Protein AF-A0A9P7H2Z6-F1 (afdb_monomer)

Solvent-accessible surface area (backbone atoms only — not comparable to full-atom values): 34760 Å² total; per-residue (Å²): 144,89,86,79,80,76,73,76,76,48,69,64,58,50,34,51,50,34,51,52,52,26,51,54,34,35,55,51,27,37,50,44,46,49,53,39,50,52,20,39,65,46,71,44,87,93,46,76,70,44,54,34,59,61,75,38,21,36,33,37,30,42,37,68,61,94,60,101,84,64,92,76,70,48,33,42,38,33,36,30,57,34,17,36,28,41,35,22,93,78,54,58,96,92,55,76,27,46,52,66,72,43,50,57,98,78,27,66,61,45,68,65,60,41,50,51,50,51,40,57,71,69,66,54,65,59,70,45,63,67,63,78,68,88,59,101,84,66,83,80,50,76,26,69,56,48,45,69,51,36,75,47,75,69,46,97,62,73,88,54,58,40,46,60,46,36,49,30,44,50,51,22,43,52,37,35,52,48,52,58,51,46,66,53,32,55,84,75,46,38,49,78,55,50,59,77,63,87,90,47,70,89,76,52,66,44,56,78,70,59,61,69,60,44,65,68,57,51,69,39,61,51,27,51,33,46,28,53,53,36,43,50,32,20,49,36,26,40,49,26,29,52,51,48,50,51,52,36,52,51,49,35,57,48,46,53,65,51,36,75,71,46,62,93,94,52,74,37,70,58,38,74,31,60,54,33,50,49,38,29,45,50,28,20,51,37,30,45,49,25,21,49,29,29,51,51,31,29,60,64,50,53,77,66,93,83,75,74,82,89,66,89,72,80,81,79,72,92,72,82,91,81,89,79,88,86,81,88,87,80,88,83,89,79,94,73,83,82,77,83,76,86,63,93,60,77,82,66,90,54,85,66,67,96,80,56,63,64,78,61,56,74,88,54,92,47,91,87,51,76,60,78,45,78,76,86,63,86,53,35,69,59,42,39,53,50,51,32,30,47,43,19,31,44,33,32,44,38,37,74,74,57,30,70,44,89,64,54,54,50,48,41,35,52,31,65,77,51,71,76,25,33,36,31,56,47,51,75,61,60,42,69,71,46,24,21,39,51,31,24,26,24,41,73,86,68,46,81,75,40,74,32,94,66,63,58,56,59,68,66,44,40,35,52,39,32,31,40,71,76,32,77,75,42,31,11,39,32,37,37,54,23,69,34,25,25,57,47,13,60,69,60,61,78,88,69,38,66,48,77,76,37,10,54,44,59,92,27,53,32,59,34,75,78,69,76,66,92,83,49,46,69,67,47,10,48,51,48,32,59,43,32,46,97,75,34,40,25,29,33,33,23,71,57,10,40,38,18,35,19,74,38,50,41,25,6,42,31,50,41,56,48,49,32,49,45,30,42,51,49,55,51,52,61,70,66,71,59,93,78,73,64,58,50,72,68,60,27,52,54,48,21,71,52,56,50,43,68,50,50,30,31,46,69,24,41,67,57,37,52,49,45,44,62,73,46,73,54,56,36,61,45,60,74,130

pLDDT: mean 81.56, std 20.17, range [25.02, 98.88]

Structure (mmCIF, N/CA/C/O backbone):
data_AF-A0A9P7H2Z6-F1
#
_entry.id   AF-A0A9P7H2Z6-F1
#
loop_
_atom_site.group_PDB
_atom_site.id
_atom_site.type_symbol
_atom_site.label_atom_id
_atom_site.label_alt_id
_atom_site.label_comp_id
_atom_site.label_asym_id
_atom_site.label_entity_id
_atom_site.label_seq_id
_atom_site.pdbx_PDB_ins_code
_atom_site.Cartn_x
_atom_site.Cartn_y
_atom_site.Cartn_z
_atom_site.occupancy
_atom_site.B_iso_or_equiv
_atom_site.auth_seq_id
_atom_site.auth_comp_id
_atom_site.auth_asym_id
_atom_site.auth_atom_id
_atom_site.pdbx_PDB_model_num
ATOM 1 N N . MET A 1 1 ? -22.431 36.624 8.635 1.00 35.28 1 MET A N 1
ATOM 2 C CA . MET A 1 1 ? -22.127 36.178 10.018 1.00 35.28 1 MET A CA 1
ATOM 3 C C . MET A 1 1 ? -21.622 34.724 10.037 1.00 35.28 1 MET A C 1
ATOM 5 O O . MET A 1 1 ? -21.996 33.954 10.906 1.00 35.28 1 MET A O 1
ATOM 9 N N . MET A 1 2 ? -20.761 34.328 9.086 1.00 32.06 2 MET A N 1
ATOM 10 C CA . MET A 1 2 ? -20.480 32.912 8.783 1.00 32.06 2 MET A CA 1
ATOM 11 C C . MET A 1 2 ? -18.968 32.657 8.631 1.00 32.06 2 MET A C 1
ATOM 13 O O . MET A 1 2 ? -18.501 32.097 7.653 1.00 32.06 2 MET A O 1
ATOM 17 N N . LEU A 1 3 ? -18.182 33.153 9.593 1.00 30.19 3 LEU A N 1
ATOM 18 C CA . LEU A 1 3 ? -16.715 33.025 9.603 1.00 30.19 3 LEU A CA 1
ATOM 19 C C . LEU A 1 3 ? -16.173 32.779 11.026 1.00 30.19 3 LEU A C 1
ATOM 21 O O . LEU A 1 3 ? -15.147 33.324 11.420 1.00 30.19 3 LEU A O 1
ATOM 25 N N . LYS A 1 4 ? -16.902 31.999 11.842 1.00 32.34 4 LYS A N 1
ATOM 26 C CA . LYS A 1 4 ? -16.548 31.739 13.256 1.00 32.34 4 LYS A CA 1
ATOM 27 C C . LYS A 1 4 ? -16.492 30.266 13.694 1.00 32.34 4 LYS A C 1
ATOM 29 O O . LYS A 1 4 ? -16.223 30.027 14.864 1.00 32.34 4 LYS A O 1
ATOM 34 N N . TYR A 1 5 ? -16.640 29.291 12.792 1.00 35.84 5 TYR A N 1
ATOM 35 C CA . TYR A 1 5 ? -16.559 27.856 13.137 1.00 35.84 5 TYR A CA 1
ATOM 36 C C . TYR A 1 5 ? -15.348 27.121 12.539 1.00 35.84 5 TYR A C 1
ATOM 38 O O . TYR A 1 5 ? -15.394 25.922 12.294 1.00 35.84 5 TYR A O 1
ATOM 46 N N . LEU A 1 6 ? -14.215 27.809 12.376 1.00 36.56 6 LEU A N 1
ATOM 47 C CA . LEU A 1 6 ? -12.927 27.114 12.395 1.00 36.56 6 LEU A CA 1
ATOM 48 C C . LEU A 1 6 ? -12.640 26.760 13.859 1.00 36.56 6 LEU A C 1
ATOM 50 O O . LEU A 1 6 ? -12.148 27.595 14.621 1.00 36.56 6 LEU A O 1
ATOM 54 N N . THR A 1 7 ? -13.012 25.550 14.283 1.00 45.88 7 THR A N 1
ATOM 55 C CA . THR A 1 7 ? -12.615 25.017 15.591 1.00 45.88 7 THR A CA 1
ATOM 56 C C . THR A 1 7 ? -11.100 25.128 15.700 1.00 45.88 7 THR A C 1
ATOM 58 O O . THR A 1 7 ? -10.376 24.520 14.910 1.00 45.88 7 THR A O 1
ATOM 61 N N . LYS A 1 8 ? -10.615 25.948 16.640 1.00 43.72 8 LYS A N 1
ATOM 62 C CA . LYS A 1 8 ? -9.178 26.116 16.873 1.00 43.72 8 LYS A CA 1
ATOM 63 C C . LYS A 1 8 ? -8.556 24.728 17.071 1.00 43.72 8 LYS A C 1
ATOM 65 O O . LYS A 1 8 ? -9.080 23.966 17.886 1.00 43.72 8 LYS A O 1
ATOM 70 N N . PRO A 1 9 ? -7.478 24.383 16.349 1.00 58.22 9 PRO A N 1
ATOM 71 C CA . PRO A 1 9 ? -6.883 23.063 16.465 1.00 58.22 9 PRO A CA 1
ATOM 72 C C . PRO A 1 9 ? -6.447 22.822 17.914 1.00 58.22 9 PRO A C 1
ATOM 74 O O . PRO A 1 9 ? -5.824 23.678 18.549 1.00 58.22 9 PRO A O 1
ATOM 77 N N . THR A 1 10 ? -6.827 21.668 18.464 1.00 78.25 10 THR A N 1
ATOM 78 C CA . THR A 1 10 ? -6.420 21.269 19.815 1.00 78.25 10 THR A CA 1
ATOM 79 C C . THR A 1 10 ? -4.902 21.087 19.847 1.00 78.25 10 THR A C 1
ATOM 81 O O . THR A 1 10 ? -4.293 20.720 18.842 1.00 78.25 10 THR A O 1
ATOM 84 N N . ARG A 1 11 ? -4.257 21.314 21.002 1.00 78.81 11 ARG A N 1
ATOM 85 C CA . ARG A 1 11 ? -2.794 21.132 21.132 1.00 78.81 11 ARG A CA 1
ATOM 86 C C . ARG A 1 11 ? -2.335 19.746 20.665 1.00 78.81 11 ARG A C 1
ATOM 88 O O . ARG A 1 11 ? -1.291 19.647 20.031 1.00 78.81 11 ARG A O 1
ATOM 95 N N . LYS A 1 12 ? -3.142 18.713 20.934 1.00 78.94 12 LYS A N 1
ATOM 96 C CA . LYS A 1 12 ? -2.901 17.339 20.480 1.00 78.94 12 LYS A CA 1
ATOM 97 C C . LYS A 1 12 ? -3.019 17.202 18.956 1.00 78.94 12 LYS A C 1
ATOM 99 O O . LYS A 1 12 ? -2.109 16.674 18.337 1.00 78.94 12 LYS A O 1
ATOM 104 N N . GLY A 1 13 ? -4.053 17.777 18.336 1.00 83.94 13 GLY A N 1
ATOM 105 C CA . GLY A 1 13 ? -4.191 17.766 16.874 1.00 83.94 13 GLY A CA 1
ATOM 106 C C . GLY A 1 13 ? -3.027 18.451 16.147 1.00 83.94 13 GLY A C 1
ATOM 107 O O . GLY A 1 13 ? -2.548 17.945 15.136 1.00 83.94 13 GLY A O 1
ATOM 108 N N . ILE A 1 14 ? -2.512 19.563 16.689 1.00 87.81 14 ILE A N 1
ATOM 109 C CA . ILE A 1 14 ? -1.306 20.225 16.153 1.00 87.81 14 ILE A CA 1
ATOM 110 C C . ILE A 1 14 ? -0.081 19.321 16.319 1.00 87.81 14 ILE A C 1
ATOM 112 O O . ILE A 1 14 ? 0.696 19.160 15.381 1.00 87.81 14 ILE A O 1
ATOM 116 N N . ALA A 1 15 ? 0.095 18.732 17.504 1.00 87.94 15 ALA A N 1
ATOM 117 C CA . ALA A 1 15 ? 1.192 17.815 17.779 1.00 87.94 15 ALA A CA 1
ATOM 118 C C . ALA A 1 15 ? 1.201 16.641 16.786 1.00 87.94 15 ALA A C 1
ATOM 120 O O . ALA A 1 15 ? 2.260 16.303 16.252 1.00 87.94 15 ALA A O 1
ATOM 121 N N . ASP A 1 16 ? 0.050 16.019 16.527 1.00 89.19 16 ASP A N 1
ATOM 122 C CA . ASP A 1 16 ? -0.072 14.854 15.640 1.00 89.19 16 ASP A CA 1
ATOM 123 C C . ASP A 1 16 ? 0.179 15.228 14.177 1.00 89.19 16 ASP A C 1
ATOM 125 O O . ASP A 1 16 ? 0.929 14.536 13.487 1.00 89.19 16 ASP A O 1
ATOM 129 N N . ALA A 1 17 ? -0.316 16.385 13.729 1.00 92.00 17 ALA A N 1
ATOM 130 C CA . ALA A 1 17 ? -0.002 16.912 12.403 1.00 92.00 17 ALA A CA 1
ATOM 131 C C . ALA A 1 17 ? 1.508 17.155 12.211 1.00 92.00 17 ALA A C 1
ATOM 133 O O . ALA A 1 17 ? 2.057 16.805 11.168 1.00 92.00 17 ALA A O 1
ATOM 134 N N . LEU A 1 18 ? 2.201 17.697 13.222 1.00 94.38 18 LEU A N 1
ATOM 135 C CA . LEU A 1 18 ? 3.658 17.894 13.185 1.00 94.38 18 LEU A CA 1
ATOM 136 C C . LEU A 1 18 ? 4.423 16.570 13.059 1.00 94.38 18 LEU A C 1
ATOM 138 O O . LEU A 1 18 ? 5.442 16.520 12.371 1.00 94.38 18 LEU A O 1
ATOM 142 N N . LEU A 1 19 ? 3.940 15.502 13.702 1.00 93.88 19 LEU A N 1
ATOM 143 C CA . LEU A 1 19 ? 4.541 14.172 13.592 1.00 93.88 19 LEU A CA 1
ATOM 144 C C . LEU A 1 19 ? 4.349 13.581 12.194 1.00 93.88 19 LEU A C 1
ATOM 146 O O . LEU A 1 19 ? 5.319 13.135 11.586 1.00 93.88 19 LEU A O 1
ATOM 150 N N . ILE A 1 20 ? 3.129 13.640 11.659 1.00 94.25 20 ILE A N 1
ATOM 151 C CA . ILE A 1 20 ? 2.818 13.147 10.311 1.00 94.25 20 ILE A CA 1
ATOM 152 C C . ILE A 1 20 ? 3.658 13.885 9.261 1.00 94.25 20 ILE A C 1
ATOM 154 O O . ILE A 1 20 ? 4.289 13.247 8.419 1.00 94.25 20 ILE A O 1
ATOM 158 N N . LEU A 1 21 ? 3.727 15.218 9.343 1.00 95.56 21 LEU A N 1
ATOM 159 C CA . LEU A 1 21 ? 4.539 16.034 8.437 1.00 95.56 21 LEU A CA 1
ATOM 160 C C . LEU A 1 21 ? 6.024 15.663 8.502 1.00 95.56 21 LEU A C 1
ATOM 162 O O . LEU A 1 21 ? 6.665 15.539 7.458 1.00 95.56 21 LEU A O 1
ATOM 166 N N . ALA A 1 22 ? 6.568 15.444 9.704 1.00 95.56 22 ALA A N 1
ATOM 167 C CA . ALA A 1 22 ? 7.953 15.014 9.864 1.00 95.56 22 ALA A CA 1
ATOM 168 C C . ALA A 1 22 ? 8.193 13.649 9.200 1.00 95.56 22 ALA A C 1
ATOM 170 O O . ALA A 1 22 ? 9.142 13.512 8.427 1.00 95.56 22 ALA A O 1
ATOM 171 N N . VAL A 1 23 ? 7.320 12.661 9.438 1.00 95.62 23 VAL A N 1
ATOM 172 C CA . VAL A 1 23 ? 7.434 11.302 8.873 1.00 95.62 23 VAL A CA 1
ATOM 173 C C . VAL A 1 23 ? 7.366 11.309 7.351 1.00 95.62 23 VAL A C 1
ATOM 175 O O . VAL A 1 23 ? 8.249 10.737 6.711 1.00 95.62 23 VAL A O 1
ATOM 178 N N . ILE A 1 24 ? 6.383 12.001 6.768 1.00 96.06 24 ILE A N 1
ATOM 179 C CA . ILE A 1 24 ? 6.277 12.167 5.310 1.00 96.06 24 ILE A CA 1
ATOM 180 C C . ILE A 1 24 ? 7.554 12.817 4.770 1.00 96.06 24 ILE A C 1
ATOM 182 O O . ILE A 1 24 ? 8.144 12.325 3.808 1.00 96.06 24 ILE A O 1
ATOM 186 N N . GLY A 1 25 ? 8.037 13.871 5.433 1.00 96.06 25 GLY A N 1
ATOM 187 C CA . GLY A 1 25 ? 9.306 14.506 5.096 1.00 96.06 25 GLY A CA 1
ATOM 188 C C . GLY A 1 25 ? 10.489 13.531 5.133 1.00 96.06 25 GLY A C 1
ATOM 189 O O . GLY A 1 25 ? 11.318 13.533 4.224 1.00 96.06 25 GLY A O 1
ATOM 190 N N . SER A 1 26 ? 10.560 12.646 6.130 1.00 95.50 26 SER A N 1
ATOM 191 C CA . SER A 1 26 ? 11.605 11.619 6.206 1.00 95.50 26 SER A CA 1
ATOM 192 C C . SER A 1 26 ? 11.571 10.679 5.003 1.00 95.50 26 SER A C 1
ATOM 194 O O . SER A 1 26 ? 12.609 10.479 4.374 1.00 95.50 26 SER A O 1
ATOM 196 N N . VAL A 1 27 ? 10.393 10.170 4.628 1.00 97.00 27 VAL A N 1
ATOM 197 C CA . VAL A 1 27 ? 10.226 9.312 3.442 1.00 97.00 27 VAL A CA 1
ATOM 198 C C . VAL A 1 27 ? 10.721 10.030 2.186 1.00 97.00 27 VAL A C 1
ATOM 200 O O . VAL A 1 27 ? 11.552 9.488 1.458 1.00 97.00 27 VAL A O 1
ATOM 203 N N . VAL A 1 28 ? 10.297 11.280 1.977 1.00 97.62 28 VAL A N 1
ATOM 204 C CA . VAL A 1 28 ? 10.745 12.096 0.838 1.00 97.62 28 VAL A CA 1
ATOM 205 C C . VAL A 1 28 ? 12.264 12.271 0.855 1.00 97.62 28 VAL A C 1
ATOM 207 O O . VAL A 1 28 ? 12.917 12.038 -0.156 1.00 97.62 28 VAL A O 1
ATOM 210 N N . SER A 1 29 ? 12.859 12.616 1.998 1.00 97.56 29 SER A N 1
ATOM 211 C CA . SER A 1 29 ? 14.311 12.802 2.104 1.00 97.56 29 SER A CA 1
ATOM 212 C C . SER A 1 29 ? 15.105 11.523 1.798 1.00 97.56 29 SER A C 1
ATOM 214 O O . SER A 1 29 ? 16.137 11.603 1.136 1.00 97.56 29 SER A O 1
ATOM 216 N N . VAL A 1 30 ? 14.612 10.344 2.205 1.00 97.38 30 VAL A N 1
ATOM 217 C CA . VAL A 1 30 ? 15.227 9.047 1.874 1.00 97.38 30 VAL A CA 1
ATOM 218 C C . VAL A 1 30 ? 15.159 8.792 0.372 1.00 97.38 30 VAL A C 1
ATOM 220 O O . VAL A 1 30 ? 16.159 8.375 -0.208 1.00 97.38 30 VAL A O 1
ATOM 223 N N . ILE A 1 31 ? 14.031 9.094 -0.278 1.00 97.25 31 ILE A N 1
ATOM 224 C CA . ILE A 1 31 ? 13.882 8.963 -1.735 1.00 97.25 31 ILE A CA 1
ATOM 225 C C . ILE A 1 31 ? 14.873 9.880 -2.464 1.00 97.25 31 ILE A C 1
ATOM 227 O O . ILE A 1 31 ? 15.610 9.408 -3.326 1.00 97.25 31 ILE A O 1
ATOM 231 N N . LEU A 1 32 ? 14.948 11.162 -2.090 1.00 96.88 32 LEU A N 1
ATOM 232 C CA . LEU A 1 32 ? 15.851 12.130 -2.730 1.00 96.88 32 LEU A CA 1
ATOM 233 C C . LEU A 1 32 ? 17.321 11.702 -2.621 1.00 96.88 32 LEU A C 1
ATOM 235 O O . LEU A 1 32 ? 18.050 11.733 -3.611 1.00 96.88 32 LEU A O 1
ATOM 239 N N . VAL A 1 33 ? 17.757 11.263 -1.437 1.00 95.94 33 VAL A N 1
ATOM 240 C CA . VAL A 1 33 ? 19.135 10.790 -1.233 1.00 95.94 33 VAL A CA 1
ATOM 241 C C . VAL A 1 33 ? 19.380 9.459 -1.946 1.00 95.94 33 VAL A C 1
ATOM 243 O O . VAL A 1 33 ? 20.458 9.266 -2.501 1.00 95.94 33 VAL A O 1
ATOM 246 N N . SER A 1 34 ? 18.391 8.562 -2.000 1.00 95.25 34 SER A N 1
ATOM 247 C CA . SER A 1 34 ? 18.504 7.296 -2.740 1.00 95.25 34 SER A CA 1
ATOM 248 C C . SER A 1 34 ? 18.685 7.547 -4.234 1.00 95.25 34 SER A C 1
ATOM 250 O O . SER A 1 34 ? 19.497 6.879 -4.864 1.00 95.25 34 SER A O 1
ATOM 252 N N . ILE A 1 35 ? 17.992 8.553 -4.782 1.00 94.50 35 ILE A N 1
ATOM 253 C CA . ILE A 1 35 ? 18.139 8.969 -6.178 1.00 94.50 35 ILE A CA 1
ATOM 254 C C . ILE A 1 35 ? 19.584 9.402 -6.464 1.00 94.50 35 ILE A C 1
ATOM 256 O O . ILE A 1 35 ? 20.196 8.928 -7.419 1.00 94.50 35 ILE A O 1
ATOM 260 N N . VAL A 1 36 ? 20.158 10.245 -5.600 1.00 93.06 36 VAL A N 1
ATOM 261 C CA . VAL A 1 36 ? 21.569 10.665 -5.693 1.00 93.06 36 VAL A CA 1
ATOM 262 C C . VAL A 1 36 ? 22.520 9.474 -5.535 1.00 93.06 36 VAL A C 1
ATOM 264 O O . VAL A 1 36 ? 23.534 9.398 -6.223 1.00 93.06 36 VAL A O 1
ATOM 267 N N . PHE A 1 37 ? 22.194 8.534 -4.648 1.00 91.69 37 PHE A N 1
ATOM 268 C CA . PHE A 1 37 ? 23.034 7.380 -4.348 1.00 91.69 37 PHE A CA 1
ATOM 269 C C . PHE A 1 37 ? 23.106 6.359 -5.486 1.00 91.69 37 PHE A C 1
ATOM 271 O O . PHE A 1 37 ? 24.144 5.729 -5.650 1.00 91.69 37 PHE A O 1
ATOM 278 N N . ILE A 1 38 ? 22.043 6.178 -6.272 1.00 90.69 38 ILE A N 1
ATOM 279 C CA . ILE A 1 38 ? 22.045 5.219 -7.392 1.00 90.69 38 ILE A CA 1
ATOM 280 C C . ILE A 1 38 ? 22.356 5.871 -8.747 1.00 90.69 38 ILE A C 1
ATOM 282 O O . ILE A 1 38 ? 22.552 5.158 -9.734 1.00 90.69 38 ILE A O 1
ATOM 286 N N . ALA A 1 39 ? 22.425 7.203 -8.817 1.00 90.38 39 ALA A N 1
ATOM 287 C CA . ALA A 1 39 ? 22.806 7.918 -10.030 1.00 90.38 39 ALA A CA 1
ATOM 288 C C . ALA A 1 39 ? 24.168 7.434 -10.556 1.00 90.38 39 ALA A C 1
ATOM 290 O O . ALA A 1 39 ? 25.119 7.285 -9.793 1.00 90.38 39 ALA A O 1
ATOM 291 N N . GLY A 1 40 ? 24.248 7.163 -11.861 1.00 84.25 40 GLY A N 1
ATOM 292 C CA . GLY A 1 40 ? 25.476 6.707 -12.512 1.00 84.25 40 GLY A CA 1
ATOM 293 C C . GLY A 1 40 ? 25.958 5.306 -12.116 1.00 84.25 40 GLY A C 1
ATOM 294 O O . GLY A 1 40 ? 27.083 4.954 -12.458 1.00 84.25 40 GLY A O 1
ATOM 295 N N . THR A 1 41 ? 25.165 4.503 -11.395 1.00 86.19 41 THR A N 1
ATOM 296 C CA . THR A 1 41 ? 25.546 3.122 -11.012 1.00 86.19 41 THR A CA 1
ATOM 297 C C . THR A 1 41 ? 25.174 2.071 -12.054 1.00 86.19 41 THR A C 1
ATOM 299 O O . THR A 1 41 ? 25.653 0.941 -11.994 1.00 86.19 41 THR A O 1
ATOM 302 N N . THR A 1 42 ? 24.327 2.427 -13.020 1.00 83.44 42 THR A N 1
ATOM 303 C CA . THR A 1 42 ? 23.847 1.521 -14.067 1.00 83.44 42 THR A CA 1
ATOM 304 C C . THR A 1 42 ? 23.762 2.223 -15.420 1.00 83.44 42 THR A C 1
ATOM 306 O O . THR A 1 42 ? 23.589 3.442 -15.506 1.00 83.44 42 THR A O 1
ATOM 309 N N . ILE A 1 43 ? 23.878 1.422 -16.480 1.00 79.81 43 ILE A N 1
ATOM 310 C CA . ILE A 1 43 ? 23.607 1.819 -17.865 1.00 79.81 43 ILE A CA 1
ATOM 311 C C . ILE A 1 43 ? 22.174 1.379 -18.190 1.00 79.81 43 ILE A C 1
ATOM 313 O O . ILE A 1 43 ? 21.779 0.256 -17.856 1.00 79.81 43 ILE A O 1
ATOM 317 N N . ILE A 1 44 ? 21.376 2.257 -18.797 1.00 73.56 44 ILE A N 1
ATOM 318 C CA . ILE A 1 44 ? 19.960 1.989 -19.081 1.00 73.56 44 ILE A CA 1
ATOM 319 C C . ILE A 1 44 ? 19.846 0.923 -20.188 1.00 73.56 44 ILE A C 1
ATOM 321 O O . ILE A 1 44 ? 20.410 1.062 -21.268 1.00 73.56 44 ILE A O 1
ATOM 325 N N . ARG A 1 45 ? 19.111 -0.173 -19.943 1.00 50.97 45 ARG A N 1
ATOM 326 C CA . ARG A 1 45 ? 18.889 -1.218 -20.962 1.00 50.97 45 ARG A CA 1
ATOM 327 C C . ARG A 1 45 ? 17.877 -0.744 -22.006 1.00 50.97 45 ARG A C 1
ATOM 329 O O . ARG A 1 45 ? 16.771 -0.356 -21.648 1.00 50.97 45 ARG A O 1
ATOM 336 N N . GLY A 1 46 ? 18.247 -0.839 -23.281 1.00 53.78 46 GLY A N 1
ATOM 337 C CA . GLY A 1 46 ? 17.443 -0.376 -24.423 1.00 53.78 46 GLY A CA 1
ATOM 338 C C . GLY A 1 46 ? 18.034 0.852 -25.113 1.00 53.78 46 GLY A C 1
ATOM 339 O O . GLY A 1 46 ? 17.750 1.073 -26.284 1.00 53.78 46 GLY A O 1
ATOM 340 N N . ASP A 1 47 ? 18.920 1.569 -24.419 1.00 53.75 47 ASP A N 1
ATOM 341 C CA . ASP A 1 47 ? 19.744 2.630 -24.980 1.00 53.75 47 ASP A CA 1
ATOM 342 C C . ASP A 1 47 ? 21.171 2.511 -24.411 1.00 53.75 47 ASP A C 1
ATOM 344 O O . ASP A 1 47 ? 21.423 2.955 -23.287 1.00 53.75 47 ASP A O 1
ATOM 348 N N . PRO A 1 48 ? 22.117 1.873 -25.128 1.00 54.28 48 PRO A N 1
ATOM 349 C CA . PRO A 1 48 ? 23.503 1.753 -24.671 1.00 54.28 48 PRO A CA 1
ATOM 350 C C . PRO A 1 48 ? 24.225 3.112 -24.539 1.00 54.28 48 PRO A C 1
ATOM 352 O O . PRO A 1 48 ? 25.405 3.132 -24.184 1.00 54.28 48 PRO A O 1
ATOM 355 N N . ASP A 1 49 ? 23.539 4.234 -24.788 1.00 59.09 49 ASP A N 1
ATOM 356 C CA . ASP A 1 49 ? 24.133 5.555 -24.949 1.00 59.09 49 ASP A CA 1
ATOM 357 C C . ASP A 1 49 ? 24.026 6.454 -23.693 1.00 59.09 49 ASP A C 1
ATOM 359 O O . ASP A 1 49 ? 24.578 7.558 -23.702 1.00 59.09 49 ASP A O 1
ATOM 363 N N . HIS A 1 50 ? 23.369 6.026 -22.595 1.00 72.94 50 HIS A N 1
ATOM 364 C CA . HIS A 1 50 ? 23.114 6.911 -21.443 1.00 72.94 50 HIS A CA 1
ATOM 365 C C . HIS A 1 50 ? 23.322 6.305 -20.041 1.00 72.94 50 HIS A C 1
ATOM 367 O O . HIS A 1 50 ? 22.740 5.287 -19.653 1.00 72.94 50 HIS A O 1
ATOM 373 N N . LEU A 1 51 ? 24.108 7.025 -19.227 1.00 82.62 51 LEU A N 1
ATOM 374 C CA . LEU A 1 51 ? 24.232 6.802 -17.784 1.00 82.62 51 LEU A CA 1
ATOM 375 C C . LEU A 1 51 ? 22.918 7.150 -17.076 1.00 82.62 51 LEU A C 1
ATOM 377 O O . LEU A 1 51 ? 22.331 8.212 -17.325 1.00 82.62 51 LEU A O 1
ATOM 381 N N . LEU A 1 52 ? 22.484 6.290 -16.146 1.00 82.25 52 LEU A N 1
ATOM 382 C CA . LEU A 1 52 ? 21.285 6.538 -15.348 1.00 82.25 52 LEU A CA 1
ATOM 383 C C . LEU A 1 52 ? 21.391 7.891 -14.632 1.00 82.25 52 LEU A C 1
ATOM 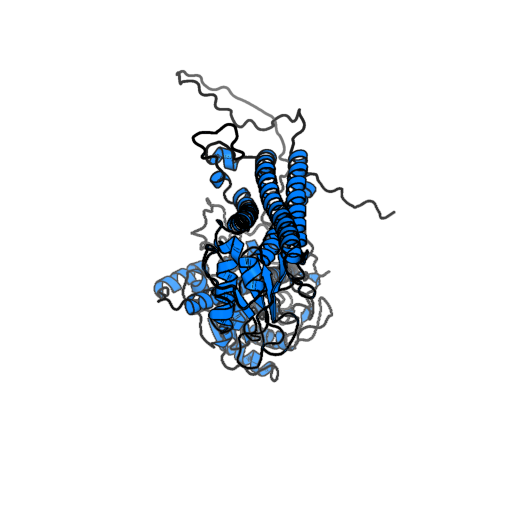385 O O . LEU A 1 52 ? 22.260 8.099 -13.786 1.00 82.25 52 LEU A O 1
ATOM 389 N N . TRP A 1 53 ? 20.472 8.796 -14.972 1.00 86.06 53 TRP A N 1
ATOM 390 C CA . TRP A 1 53 ? 20.363 10.138 -14.398 1.00 86.06 53 TRP A CA 1
ATOM 391 C C . TRP A 1 53 ? 21.647 10.972 -14.479 1.00 86.06 53 TRP A C 1
ATOM 393 O O . TRP A 1 53 ? 22.019 11.652 -13.526 1.00 86.06 53 TRP A O 1
ATOM 403 N N . LYS A 1 54 ? 22.273 11.008 -15.658 1.00 85.50 54 LYS A N 1
ATOM 404 C CA . LYS A 1 54 ? 23.411 11.881 -15.997 1.00 85.50 54 LYS A CA 1
ATOM 405 C C . LYS A 1 54 ? 23.404 13.297 -15.385 1.00 85.50 54 LYS A C 1
ATOM 407 O O . LYS A 1 54 ? 24.454 13.727 -14.907 1.00 85.50 54 LYS A O 1
ATOM 412 N N . PRO A 1 55 ? 22.283 14.054 -15.357 1.00 89.88 55 PRO A N 1
ATOM 413 C CA . PRO A 1 55 ? 22.275 15.390 -14.751 1.00 89.88 55 PRO A CA 1
ATOM 414 C C . PRO A 1 55 ? 22.661 15.422 -13.262 1.00 89.88 55 PRO A C 1
ATOM 416 O O . PRO A 1 55 ? 22.975 16.495 -12.749 1.00 89.88 55 PRO A O 1
ATOM 419 N N . LEU A 1 56 ? 22.643 14.269 -12.584 1.00 93.12 56 LEU A N 1
ATOM 420 C CA . LEU A 1 56 ? 22.967 14.079 -11.171 1.00 93.12 56 LEU A CA 1
ATOM 421 C C . LEU A 1 56 ? 24.448 13.775 -10.896 1.00 93.12 56 LEU A C 1
ATOM 423 O O . LEU A 1 56 ? 24.800 13.462 -9.756 1.00 93.12 56 LEU A O 1
ATOM 427 N N . ALA A 1 57 ? 25.341 13.887 -11.882 1.00 92.25 57 ALA A N 1
ATOM 428 C CA . ALA A 1 57 ? 26.771 13.944 -11.581 1.00 92.25 57 ALA A CA 1
ATOM 429 C C . ALA A 1 57 ? 27.051 15.075 -10.566 1.00 92.25 57 ALA A C 1
ATOM 431 O O . ALA A 1 57 ? 26.313 16.056 -10.504 1.00 92.25 57 ALA A O 1
ATOM 432 N N . LEU A 1 58 ? 28.098 14.941 -9.757 1.00 91.75 58 LEU A N 1
ATOM 433 C CA . LEU A 1 58 ? 28.610 15.985 -8.862 1.00 91.75 58 LEU A CA 1
ATOM 434 C C . LEU A 1 58 ? 29.545 16.925 -9.619 1.00 91.75 58 LEU A C 1
ATOM 436 O O . LEU A 1 58 ? 29.448 18.151 -9.533 1.00 91.75 58 LEU A O 1
ATOM 440 N N . VAL A 1 59 ? 30.440 16.331 -10.404 1.00 91.88 59 VAL A N 1
ATOM 441 C CA . VAL A 1 59 ? 31.363 17.039 -11.286 1.00 91.88 59 VAL A CA 1
ATOM 442 C C . VAL A 1 59 ? 31.396 16.314 -12.618 1.00 91.88 59 VAL A C 1
ATOM 444 O O . VAL A 1 59 ? 31.475 15.089 -12.670 1.00 91.88 59 VAL A O 1
ATOM 447 N N . SER A 1 60 ? 31.334 17.086 -13.696 1.00 91.56 60 SER A N 1
ATOM 448 C CA . SER A 1 60 ? 31.589 16.593 -15.044 1.00 91.56 60 SER A CA 1
ATOM 449 C C . SER A 1 60 ? 32.751 17.363 -15.640 1.00 91.56 60 SER A C 1
ATOM 451 O O . SER A 1 60 ? 32.784 18.588 -15.506 1.00 91.56 60 SER A O 1
ATOM 453 N N . PHE A 1 61 ? 33.645 16.678 -16.327 1.00 88.88 61 PHE A N 1
ATOM 454 C CA . PHE A 1 61 ? 34.747 17.303 -17.040 1.00 88.88 61 PHE A CA 1
ATOM 455 C C . PHE A 1 61 ? 35.040 16.511 -18.306 1.00 88.88 61 PHE A C 1
ATOM 457 O O . PHE A 1 61 ? 34.691 15.336 -18.419 1.00 88.88 61 PHE A O 1
ATOM 464 N N . ASP A 1 62 ? 35.611 17.180 -19.286 1.00 85.62 62 ASP A N 1
ATOM 465 C CA . ASP A 1 62 ? 35.884 16.603 -20.583 1.00 85.62 62 ASP A CA 1
ATOM 466 C C . ASP A 1 62 ? 37.333 16.067 -20.601 1.00 85.62 62 ASP A C 1
ATOM 468 O O . ASP A 1 62 ? 38.271 16.704 -20.114 1.00 85.62 62 ASP A O 1
ATOM 472 N N . GLY A 1 63 ? 37.498 14.844 -21.107 1.00 78.25 63 GLY A N 1
ATOM 473 C CA . GLY A 1 63 ? 38.771 14.145 -21.266 1.00 78.25 63 GLY A CA 1
ATOM 474 C C . GLY A 1 63 ? 39.208 14.090 -22.730 1.00 78.25 63 GLY A C 1
ATOM 475 O O . GLY A 1 63 ? 38.377 14.098 -23.648 1.00 78.25 63 GLY A O 1
ATOM 476 N N . VAL A 1 64 ? 40.521 14.026 -22.963 1.00 70.44 64 VAL A N 1
ATOM 477 C CA . VAL A 1 64 ? 41.098 14.000 -24.315 1.00 70.44 64 VAL A CA 1
ATOM 478 C C . VAL A 1 64 ? 41.825 12.684 -24.549 1.00 70.44 64 VAL A C 1
ATOM 480 O O . VAL A 1 64 ? 42.859 12.397 -23.955 1.00 70.44 64 VAL A O 1
ATOM 483 N N . ILE A 1 65 ? 41.269 11.890 -25.456 1.00 66.81 65 ILE A N 1
ATOM 484 C CA . ILE A 1 65 ? 41.845 10.642 -25.945 1.00 66.81 65 ILE A CA 1
ATOM 485 C C . ILE A 1 65 ? 42.155 10.848 -27.434 1.00 66.81 65 ILE A C 1
ATOM 487 O O . ILE A 1 65 ? 41.344 11.476 -28.113 1.00 66.81 65 ILE A O 1
ATOM 491 N N . PRO A 1 66 ? 43.327 10.435 -27.943 1.00 58.88 66 PRO A N 1
ATOM 492 C CA . PRO A 1 66 ? 43.800 10.903 -29.234 1.00 58.88 66 PRO A CA 1
ATOM 493 C C . PRO A 1 66 ? 43.036 10.213 -30.372 1.00 58.88 66 PRO A C 1
ATOM 495 O O . PRO A 1 66 ? 42.787 9.010 -30.327 1.00 58.88 66 PRO A O 1
ATOM 498 N N . ASN A 1 67 ? 42.697 10.976 -31.409 1.00 50.84 67 ASN A N 1
ATOM 499 C CA . ASN A 1 67 ? 42.349 10.452 -32.727 1.00 50.84 67 ASN A CA 1
ATOM 500 C C . ASN A 1 67 ? 43.211 11.191 -33.759 1.00 50.84 67 ASN A C 1
ATOM 502 O O . ASN A 1 67 ? 43.463 12.383 -33.589 1.00 50.84 67 ASN A O 1
ATOM 506 N N . ASN A 1 68 ? 43.657 10.493 -34.803 1.00 50.91 68 ASN A N 1
ATOM 507 C CA . ASN A 1 68 ? 44.723 10.934 -35.713 1.00 50.91 68 ASN A CA 1
ATOM 508 C C . ASN A 1 68 ? 44.440 12.224 -36.512 1.00 50.91 68 ASN A C 1
ATOM 510 O O . ASN A 1 68 ? 45.350 12.677 -37.193 1.00 50.91 68 ASN A O 1
ATOM 514 N N . ASP A 1 69 ? 43.244 12.827 -36.429 1.00 54.09 69 ASP A N 1
ATOM 515 C CA . ASP A 1 69 ? 42.862 13.936 -37.319 1.00 54.09 69 ASP A CA 1
ATOM 516 C C . ASP A 1 69 ? 42.131 15.150 -36.701 1.00 54.09 69 ASP A C 1
ATOM 518 O O . ASP A 1 69 ? 41.829 16.080 -37.445 1.00 54.09 69 ASP A O 1
ATOM 522 N N . THR A 1 70 ? 41.854 15.257 -35.389 1.00 48.22 70 THR A N 1
ATOM 523 C CA . THR A 1 70 ? 41.162 16.474 -34.879 1.00 48.22 70 THR A CA 1
ATOM 524 C C . THR A 1 70 ? 41.488 16.897 -33.446 1.00 48.22 70 THR A C 1
ATOM 526 O O . THR A 1 70 ? 41.460 16.103 -32.509 1.00 48.22 70 THR A O 1
ATOM 529 N N . SER A 1 71 ? 41.678 18.209 -33.293 1.00 48.12 71 SER A N 1
ATOM 530 C CA . SER A 1 71 ? 41.711 19.001 -32.061 1.00 48.12 71 SER A CA 1
ATOM 531 C C . SER A 1 71 ? 40.345 19.033 -31.348 1.00 48.12 71 SER A C 1
ATOM 533 O O . SER A 1 71 ? 39.409 19.598 -31.903 1.00 48.12 71 SER A O 1
ATOM 535 N N . HIS A 1 72 ? 40.267 18.524 -30.108 1.00 53.19 72 HIS A N 1
ATOM 536 C CA . HIS A 1 72 ? 39.179 18.634 -29.100 1.00 53.19 72 HIS A CA 1
ATOM 537 C C . HIS A 1 72 ? 38.311 17.378 -28.812 1.00 53.19 72 HIS A C 1
ATOM 539 O O . HIS A 1 72 ? 38.080 16.522 -29.656 1.00 53.19 72 HIS A O 1
ATOM 545 N N . PHE A 1 73 ? 37.878 17.320 -27.542 1.00 55.28 73 PHE A N 1
ATOM 546 C CA . PHE A 1 73 ? 37.357 16.232 -26.689 1.00 55.28 73 PHE A CA 1
ATOM 547 C C . PHE A 1 73 ? 36.764 14.960 -27.305 1.00 55.28 73 PHE A C 1
ATOM 549 O O . PHE A 1 73 ? 35.771 15.000 -28.030 1.00 55.28 73 PHE A O 1
ATOM 556 N N . LEU A 1 74 ? 37.275 13.810 -26.840 1.00 66.75 74 LEU A N 1
ATOM 557 C CA . LEU A 1 74 ? 36.744 12.494 -27.194 1.00 66.75 74 LEU A CA 1
ATOM 558 C C . LEU A 1 74 ? 35.686 11.995 -26.181 1.00 66.75 74 LEU A C 1
ATOM 560 O O . LEU A 1 74 ? 34.692 11.408 -26.595 1.00 66.75 74 LEU A O 1
ATOM 564 N N . ILE A 1 75 ? 35.826 12.239 -24.866 1.00 82.69 75 ILE A N 1
ATOM 565 C CA . ILE A 1 75 ? 34.990 11.604 -23.814 1.00 82.69 75 ILE A CA 1
ATOM 566 C C . ILE A 1 75 ? 34.618 12.596 -22.708 1.00 82.69 75 ILE A C 1
ATOM 568 O O . ILE A 1 75 ? 35.430 13.415 -22.295 1.00 82.69 75 ILE A O 1
ATOM 572 N N . ARG A 1 76 ? 33.406 12.488 -22.166 1.00 88.50 76 ARG A N 1
ATOM 573 C CA . ARG A 1 76 ? 32.946 13.186 -20.964 1.00 88.50 76 ARG A CA 1
ATOM 574 C C . ARG A 1 76 ? 33.016 12.267 -19.755 1.00 88.50 76 ARG A C 1
ATOM 576 O O . ARG A 1 76 ? 32.402 11.206 -19.743 1.00 88.50 76 ARG A O 1
ATOM 583 N N . LEU A 1 77 ? 33.712 12.715 -18.722 1.00 88.94 77 LEU A N 1
ATOM 584 C CA . LEU A 1 77 ? 33.863 12.032 -17.446 1.00 88.94 77 LEU A CA 1
ATOM 585 C C . LEU A 1 77 ? 32.858 12.615 -16.450 1.00 88.94 77 LEU A C 1
ATOM 587 O O . LEU A 1 77 ? 32.685 13.832 -16.356 1.00 88.94 77 LEU A O 1
ATOM 591 N N . ASN A 1 78 ? 32.171 11.744 -15.721 1.00 90.88 78 ASN A N 1
ATOM 592 C CA . ASN A 1 78 ? 31.116 12.090 -14.780 1.00 90.88 78 ASN A CA 1
ATOM 593 C C . ASN A 1 78 ? 31.394 11.409 -13.437 1.00 90.88 78 ASN A C 1
ATOM 595 O O . ASN A 1 78 ? 31.349 10.183 -13.318 1.00 90.88 78 ASN A O 1
ATOM 599 N N . TRP A 1 79 ? 31.637 12.217 -12.410 1.00 90.25 79 TRP A N 1
ATOM 600 C CA . TRP A 1 79 ? 31.789 11.739 -11.045 1.00 90.25 79 TRP A CA 1
ATOM 601 C C . TRP A 1 79 ? 30.457 11.824 -10.301 1.00 90.25 79 TRP A C 1
ATOM 603 O O . TRP A 1 79 ? 29.887 12.910 -10.186 1.00 90.25 79 TRP A O 1
ATOM 613 N N . TYR A 1 80 ? 29.975 10.698 -9.779 1.00 90.69 80 TYR A N 1
ATOM 614 C CA . TYR A 1 80 ? 28.760 10.594 -8.972 1.00 90.69 80 TYR A CA 1
ATOM 615 C C . TYR A 1 80 ? 29.096 10.298 -7.508 1.00 90.69 80 TYR A C 1
ATOM 617 O O . TYR A 1 80 ? 30.234 10.016 -7.135 1.00 90.69 80 TYR A O 1
ATOM 625 N N . ALA A 1 81 ? 28.074 10.336 -6.656 1.00 87.00 81 ALA A N 1
ATOM 626 C CA . ALA A 1 81 ? 28.214 10.066 -5.231 1.00 87.00 81 ALA A CA 1
ATOM 627 C C . ALA A 1 81 ? 28.720 8.646 -4.902 1.00 87.00 81 ALA A C 1
ATOM 629 O O . ALA A 1 81 ? 29.346 8.445 -3.863 1.00 87.00 81 ALA A O 1
ATOM 630 N N . SER A 1 82 ? 28.434 7.664 -5.761 1.00 86.44 82 SER A N 1
ATOM 631 C CA . SER A 1 82 ? 28.713 6.241 -5.522 1.00 86.44 82 SER A CA 1
ATOM 632 C C . SER A 1 82 ? 29.399 5.533 -6.692 1.00 86.44 82 SER A C 1
ATOM 634 O O . SER A 1 82 ? 29.597 4.314 -6.633 1.00 86.44 82 SER A O 1
ATOM 636 N N . SER A 1 83 ? 29.733 6.270 -7.753 1.00 87.81 83 SER A N 1
ATOM 637 C CA . SER A 1 83 ? 30.349 5.725 -8.956 1.00 87.81 83 SER A CA 1
ATOM 638 C C . SER A 1 83 ? 31.125 6.772 -9.751 1.00 87.81 83 SER A C 1
ATOM 640 O O . SER A 1 83 ? 30.940 7.985 -9.594 1.00 87.81 83 SER A O 1
ATOM 642 N N . PHE A 1 84 ? 31.969 6.279 -10.650 1.00 88.38 84 PHE A N 1
ATOM 643 C CA . PHE A 1 84 ? 32.634 7.066 -11.675 1.00 88.38 84 PHE A CA 1
ATOM 644 C C . PHE A 1 84 ? 32.286 6.493 -13.050 1.00 88.38 84 PHE A C 1
ATOM 646 O O . PHE A 1 84 ? 32.398 5.287 -13.283 1.00 88.38 84 PHE A O 1
ATOM 653 N N . GLY A 1 85 ? 31.799 7.348 -13.948 1.00 89.00 85 GLY A N 1
ATOM 654 C CA . GLY A 1 85 ? 31.324 6.941 -15.266 1.00 89.00 85 GLY A CA 1
ATOM 655 C C . GLY A 1 85 ? 31.802 7.868 -16.368 1.00 89.00 85 GLY A C 1
ATOM 656 O O . GLY A 1 85 ? 32.229 8.996 -16.124 1.00 89.00 85 GLY A O 1
ATOM 657 N N . TRP A 1 86 ? 31.708 7.399 -17.603 1.00 88.69 86 TRP A N 1
ATOM 658 C CA . TRP A 1 86 ? 32.192 8.108 -18.778 1.00 88.69 86 TRP A CA 1
ATOM 659 C C . TRP A 1 86 ? 31.238 7.937 -19.960 1.00 88.69 86 TRP A C 1
ATOM 661 O O . TRP A 1 86 ? 30.464 6.983 -20.014 1.00 88.69 86 TRP A O 1
ATOM 671 N N . GLU A 1 87 ? 31.271 8.886 -20.892 1.00 87.69 87 GLU A N 1
ATOM 672 C CA . GLU A 1 87 ? 30.462 8.899 -22.113 1.00 87.69 87 GLU A CA 1
ATOM 673 C C . GLU A 1 87 ? 31.303 9.388 -23.296 1.00 87.69 87 GLU A C 1
ATOM 675 O O . GLU A 1 87 ? 32.000 10.387 -23.175 1.00 87.69 87 GLU A O 1
ATOM 680 N N . HIS A 1 88 ? 31.196 8.755 -24.459 1.00 82.44 88 HIS A N 1
ATOM 681 C CA . HIS A 1 88 ? 31.824 9.161 -25.714 1.00 82.44 88 HIS A CA 1
ATOM 682 C C . HIS A 1 88 ? 30.722 9.523 -26.734 1.00 82.44 88 HIS A C 1
ATOM 684 O O . HIS A 1 88 ? 30.243 8.659 -27.472 1.00 82.44 88 HIS A O 1
ATOM 690 N N . PRO A 1 89 ? 30.281 10.800 -26.784 1.00 70.88 89 PRO A N 1
ATOM 691 C CA . PRO A 1 89 ? 29.094 11.207 -27.547 1.00 70.88 89 PRO A CA 1
ATOM 692 C C . PRO A 1 89 ? 29.211 11.017 -29.065 1.00 70.88 89 PRO A C 1
ATOM 694 O O . PRO A 1 89 ? 28.200 10.941 -29.756 1.00 70.88 89 PRO A O 1
ATOM 697 N N . THR A 1 90 ? 30.438 10.969 -29.584 1.00 73.31 90 THR A N 1
ATOM 698 C CA . THR A 1 90 ? 30.760 10.897 -31.016 1.00 73.31 90 THR A CA 1
ATOM 699 C C . THR A 1 90 ? 31.393 9.560 -31.415 1.00 73.31 90 THR A C 1
ATOM 701 O O . THR A 1 90 ? 31.994 9.469 -32.484 1.00 73.31 90 THR A O 1
ATOM 704 N N . ALA A 1 91 ? 31.275 8.520 -30.576 1.00 73.44 91 ALA A N 1
ATOM 705 C CA . ALA A 1 91 ? 31.943 7.242 -30.819 1.00 73.44 91 ALA A CA 1
ATOM 706 C C . ALA A 1 91 ? 31.502 6.599 -32.155 1.00 73.44 91 ALA A C 1
ATOM 708 O O . ALA A 1 91 ? 30.295 6.529 -32.431 1.00 73.44 91 ALA A O 1
ATOM 709 N N . PRO A 1 92 ? 32.443 6.075 -32.969 1.00 71.50 92 PRO A N 1
ATOM 710 C CA . PRO A 1 92 ? 32.117 5.336 -34.184 1.00 71.50 92 PRO A CA 1
ATOM 711 C C . PRO A 1 92 ? 31.249 4.101 -33.907 1.00 71.50 92 PRO A C 1
ATOM 713 O O . PRO A 1 92 ? 31.292 3.491 -32.836 1.00 71.50 92 PRO A O 1
ATOM 716 N N . LYS A 1 93 ? 30.466 3.684 -34.908 1.00 71.56 93 LYS A N 1
ATOM 717 C CA . LYS A 1 93 ? 29.583 2.513 -34.805 1.00 71.56 93 LYS A CA 1
ATOM 718 C C . LYS A 1 93 ? 30.400 1.251 -34.477 1.00 71.56 93 LYS A C 1
ATOM 720 O O . LYS A 1 93 ? 31.273 0.872 -35.248 1.00 71.56 93 LYS A O 1
ATOM 725 N N . GLY A 1 94 ? 30.084 0.595 -33.357 1.00 71.31 94 GLY A N 1
ATOM 726 C CA . GLY A 1 94 ? 30.785 -0.606 -32.875 1.00 71.31 94 GLY A CA 1
ATOM 727 C C . GLY A 1 94 ? 31.716 -0.377 -31.677 1.00 71.31 94 GLY A C 1
ATOM 728 O O . GLY A 1 94 ? 32.218 -1.355 -31.127 1.00 71.31 94 GLY A O 1
ATOM 729 N N . PHE A 1 95 ? 31.906 0.873 -31.244 1.00 73.44 95 PHE A N 1
ATOM 730 C CA . PHE A 1 95 ? 32.630 1.223 -30.019 1.00 73.44 95 PHE A CA 1
ATOM 731 C C . PHE A 1 95 ? 31.672 1.486 -28.844 1.00 73.44 95 PHE A C 1
ATOM 733 O O . PHE A 1 95 ? 30.531 1.906 -29.066 1.00 73.44 95 PHE A O 1
ATOM 740 N N . PRO A 1 96 ? 32.109 1.248 -27.593 1.00 76.06 96 PRO A N 1
ATOM 741 C CA . PRO A 1 96 ? 31.327 1.596 -26.413 1.00 76.06 96 PRO A CA 1
ATOM 742 C C . PRO A 1 96 ? 31.166 3.119 -26.297 1.00 76.06 96 PRO A C 1
ATOM 744 O O . PRO A 1 96 ? 32.134 3.872 -26.383 1.00 76.06 96 PRO A O 1
ATOM 747 N N . LYS A 1 97 ? 29.923 3.567 -26.097 1.00 81.56 97 LYS A N 1
ATOM 748 C CA . LYS A 1 97 ? 29.556 4.988 -25.982 1.00 81.56 97 LYS A CA 1
ATOM 749 C C . LYS A 1 97 ? 29.421 5.477 -24.546 1.00 81.56 97 LYS A C 1
ATOM 751 O O . LYS A 1 97 ? 29.413 6.683 -24.324 1.00 81.56 97 LYS A O 1
ATOM 756 N N . ALA A 1 98 ? 29.301 4.580 -23.577 1.00 87.31 98 ALA A N 1
ATOM 757 C CA . ALA A 1 98 ? 29.287 4.912 -22.162 1.00 87.31 98 ALA A CA 1
ATOM 758 C C . ALA A 1 98 ? 29.785 3.724 -21.338 1.00 87.31 98 ALA A C 1
ATOM 760 O O . ALA A 1 98 ? 29.665 2.571 -21.758 1.00 87.31 98 ALA A O 1
ATOM 761 N N . GLY A 1 99 ? 30.306 4.006 -20.149 1.00 86.81 99 GLY A N 1
ATOM 762 C CA . GLY A 1 99 ? 30.794 2.984 -19.233 1.00 86.81 99 GLY A CA 1
ATOM 763 C C . GLY A 1 99 ? 30.879 3.475 -17.793 1.00 86.81 99 GLY A C 1
ATOM 764 O O . GLY A 1 99 ? 30.773 4.670 -17.508 1.00 86.81 99 GLY A O 1
ATOM 765 N N . ILE A 1 100 ? 31.047 2.527 -16.874 1.00 87.88 100 ILE A N 1
ATOM 766 C CA . ILE A 1 100 ? 31.212 2.766 -15.437 1.00 87.88 100 ILE A CA 1
ATOM 767 C C . ILE A 1 100 ? 32.483 2.035 -15.023 1.00 87.88 100 ILE A C 1
ATOM 769 O O . ILE A 1 100 ? 32.553 0.817 -15.159 1.00 87.88 100 ILE A O 1
ATOM 773 N N . THR A 1 101 ? 33.478 2.766 -14.531 1.00 82.00 101 THR A N 1
ATOM 774 C CA . THR A 1 101 ? 34.782 2.192 -14.162 1.00 82.00 101 THR A CA 1
ATOM 775 C C . THR A 1 101 ? 34.765 1.619 -12.754 1.00 82.00 101 THR A C 1
ATOM 777 O O . THR A 1 101 ? 35.389 0.599 -12.473 1.00 82.00 101 THR A O 1
ATOM 780 N N . SER A 1 102 ? 34.022 2.259 -11.853 1.00 76.56 102 SER A N 1
ATOM 781 C CA . SER A 1 102 ? 33.934 1.853 -10.460 1.00 76.56 102 SER A CA 1
ATOM 782 C C . SER A 1 102 ? 32.588 2.257 -9.852 1.00 76.56 102 SER A C 1
ATOM 784 O O . SER A 1 102 ? 32.030 3.311 -10.158 1.00 76.56 102 SER A O 1
ATOM 786 N N . SER A 1 103 ? 32.019 1.381 -9.014 1.00 80.31 103 SER A N 1
ATOM 787 C CA . SER A 1 103 ? 30.766 1.629 -8.287 1.00 80.31 103 SER A CA 1
ATOM 788 C C . SER A 1 103 ? 30.676 0.818 -6.985 1.00 80.31 103 SER A C 1
ATOM 790 O O . SER A 1 103 ? 31.328 -0.217 -6.820 1.00 80.31 103 SER A O 1
ATOM 792 N N . GLY A 1 104 ? 29.847 1.279 -6.045 1.00 68.56 104 GLY A N 1
ATOM 793 C CA . GLY A 1 104 ? 29.462 0.513 -4.852 1.00 68.56 104 GLY A CA 1
ATOM 794 C C . GLY A 1 104 ? 30.494 0.496 -3.714 1.00 68.56 104 GLY A C 1
ATOM 795 O O . GLY A 1 104 ? 31.270 1.424 -3.535 1.00 68.56 104 GLY A O 1
ATOM 796 N N . LEU A 1 105 ? 30.482 -0.563 -2.892 1.00 56.81 105 LEU A N 1
ATOM 797 C CA . LEU A 1 105 ? 31.215 -0.627 -1.610 1.00 56.81 105 LEU A CA 1
ATOM 798 C C . LEU A 1 105 ? 32.753 -0.661 -1.750 1.00 56.81 105 LEU A C 1
ATOM 800 O O . LEU A 1 105 ? 33.466 -0.415 -0.783 1.00 56.81 105 LEU A O 1
ATOM 804 N N . ARG A 1 106 ? 33.264 -0.985 -2.946 1.00 55.25 106 ARG A N 1
ATOM 805 C CA . ARG A 1 106 ? 34.700 -0.981 -3.288 1.00 55.25 106 ARG A CA 1
ATOM 806 C C . ARG A 1 106 ? 35.135 0.309 -3.995 1.00 55.25 106 ARG A C 1
ATOM 808 O O . ARG A 1 106 ? 36.222 0.356 -4.562 1.00 55.25 106 ARG A O 1
ATOM 815 N N . TYR A 1 107 ? 34.289 1.339 -3.983 1.00 62.44 107 TYR A N 1
ATOM 816 C CA . TYR A 1 107 ? 34.541 2.614 -4.642 1.00 62.44 107 TYR A CA 1
ATOM 817 C C . TYR A 1 107 ? 35.599 3.436 -3.888 1.00 62.44 107 TYR A C 1
ATOM 819 O O . TYR A 1 107 ? 35.293 4.289 -3.055 1.00 62.44 107 TYR A O 1
ATOM 827 N N . ASN A 1 108 ? 36.865 3.158 -4.195 1.00 62.81 108 ASN A N 1
ATOM 828 C CA . ASN A 1 108 ? 38.000 4.030 -3.921 1.00 62.81 108 ASN A CA 1
ATOM 829 C C . ASN A 1 108 ? 38.540 4.509 -5.273 1.00 62.81 108 ASN A C 1
ATOM 831 O O . ASN A 1 108 ? 39.527 3.971 -5.772 1.00 62.81 108 ASN A O 1
ATOM 835 N N . SER A 1 109 ? 37.797 5.418 -5.917 1.00 61.62 109 SER A N 1
ATOM 836 C CA . SER A 1 109 ? 38.124 5.947 -7.246 1.00 61.62 109 SER A CA 1
ATOM 837 C C . SER A 1 109 ? 39.530 6.529 -7.239 1.00 61.62 109 SER A C 1
ATOM 839 O O . SER A 1 109 ? 39.763 7.603 -6.679 1.00 61.62 109 SER A O 1
ATOM 841 N N . ASN A 1 110 ? 40.461 5.818 -7.862 1.00 71.50 110 ASN A N 1
ATOM 842 C CA . ASN A 1 110 ? 41.725 6.392 -8.264 1.00 71.50 110 ASN A CA 1
ATOM 843 C C . ASN A 1 110 ? 41.541 6.798 -9.718 1.00 71.50 110 ASN A C 1
ATOM 845 O O . ASN A 1 110 ? 41.480 5.927 -10.584 1.00 71.50 110 ASN A O 1
ATOM 849 N N . ILE A 1 111 ? 41.478 8.109 -9.961 1.00 74.12 111 ILE A N 1
ATOM 850 C CA . ILE A 1 111 ? 41.225 8.647 -11.298 1.00 74.12 111 ILE A CA 1
ATOM 851 C C . ILE A 1 111 ? 42.171 8.049 -12.342 1.00 74.12 111 ILE A C 1
ATOM 853 O O . ILE A 1 111 ? 41.768 7.859 -13.475 1.00 74.12 111 ILE A O 1
ATOM 857 N N . ILE A 1 112 ? 43.407 7.707 -11.964 1.00 74.06 112 ILE A N 1
ATOM 858 C CA . ILE A 1 112 ? 44.394 7.109 -12.864 1.00 74.06 112 ILE A CA 1
ATOM 859 C C . ILE A 1 112 ? 43.952 5.708 -13.285 1.00 74.06 112 ILE A C 1
ATOM 861 O O . ILE A 1 112 ? 43.919 5.403 -14.472 1.00 74.06 112 ILE A O 1
ATOM 865 N N . ASN A 1 113 ? 43.548 4.873 -12.325 1.00 77.25 113 ASN A N 1
ATOM 866 C CA . ASN A 1 113 ? 43.037 3.534 -12.617 1.00 77.25 113 ASN A CA 1
ATOM 867 C C . ASN A 1 113 ? 41.736 3.604 -13.424 1.00 77.25 113 ASN A C 1
ATOM 869 O O . ASN A 1 113 ? 41.551 2.819 -14.350 1.00 77.25 113 ASN A O 1
ATOM 873 N N . ASP A 1 114 ? 40.858 4.556 -13.094 1.00 80.88 114 ASP A N 1
ATOM 874 C CA . ASP A 1 114 ? 39.629 4.799 -13.846 1.00 80.88 114 ASP A CA 1
ATOM 875 C C . ASP A 1 114 ? 39.964 5.213 -15.295 1.00 80.88 114 ASP A C 1
ATOM 877 O O . ASP A 1 114 ? 39.411 4.652 -16.235 1.00 80.88 114 ASP A O 1
ATOM 881 N N . LEU A 1 115 ? 40.927 6.116 -15.506 1.00 80.75 115 LEU A N 1
ATOM 882 C CA . LEU A 1 115 ? 41.380 6.535 -16.837 1.00 80.75 115 LEU A CA 1
ATOM 883 C C . LEU A 1 115 ? 42.042 5.393 -17.630 1.00 80.75 115 LEU A C 1
ATOM 885 O O . LEU A 1 115 ? 41.783 5.273 -18.826 1.00 80.75 115 LEU A O 1
ATOM 889 N N . HIS A 1 116 ? 42.841 4.532 -16.990 1.00 80.00 116 HIS A N 1
ATOM 890 C CA . HIS A 1 116 ? 43.414 3.336 -17.625 1.00 80.00 116 HIS A CA 1
ATOM 891 C C . HIS A 1 116 ? 42.329 2.335 -18.043 1.00 80.00 116 HIS A C 1
ATOM 893 O O . HIS A 1 116 ? 42.371 1.805 -19.152 1.00 80.00 116 HIS A O 1
ATOM 899 N N . GLN A 1 117 ? 41.323 2.107 -17.191 1.00 83.19 117 GLN A N 1
ATOM 900 C CA . GLN A 1 117 ? 40.188 1.250 -17.536 1.00 83.19 117 GLN A CA 1
ATOM 901 C C . GLN A 1 117 ? 39.419 1.813 -18.737 1.00 83.19 117 GLN A C 1
ATOM 903 O O . GLN A 1 117 ? 39.105 1.071 -19.661 1.00 83.19 117 GLN A O 1
ATOM 908 N N . ILE A 1 118 ? 39.176 3.127 -18.771 1.00 84.25 118 ILE A N 1
ATOM 909 C CA . ILE A 1 118 ? 38.495 3.801 -19.890 1.00 84.25 118 ILE A CA 1
ATOM 910 C C . ILE A 1 118 ? 39.295 3.662 -21.184 1.00 84.25 118 ILE A C 1
ATOM 912 O O . ILE A 1 118 ? 38.728 3.374 -22.237 1.00 84.25 118 ILE A O 1
ATOM 916 N N . ALA A 1 119 ? 40.614 3.843 -21.113 1.00 81.12 119 ALA A N 1
ATOM 917 C CA . ALA A 1 119 ? 41.501 3.669 -22.254 1.00 81.12 119 ALA A CA 1
ATOM 918 C C . ALA A 1 119 ? 41.464 2.235 -22.806 1.00 81.12 119 ALA A C 1
ATOM 920 O O . ALA A 1 119 ? 41.407 2.037 -24.023 1.00 81.12 119 ALA A O 1
ATOM 921 N N . SER A 1 120 ? 41.431 1.246 -21.909 1.00 81.62 120 SER A N 1
ATOM 922 C CA . SER A 1 120 ? 41.267 -0.166 -22.252 1.00 81.62 120 SER A CA 1
ATOM 923 C C . SER A 1 120 ? 39.906 -0.447 -22.901 1.00 81.62 120 SER A C 1
ATOM 925 O O . SER A 1 120 ? 39.854 -1.048 -23.976 1.00 81.62 120 SER A O 1
ATOM 927 N N . ASP A 1 121 ? 38.813 0.059 -22.318 1.00 80.50 121 ASP A N 1
ATOM 928 C CA . ASP A 1 121 ? 37.448 -0.101 -22.840 1.00 80.50 121 ASP A CA 1
ATOM 929 C C . ASP A 1 121 ? 37.306 0.488 -24.256 1.00 80.50 121 ASP A C 1
ATOM 931 O O . ASP A 1 121 ? 36.600 -0.060 -25.108 1.00 80.50 121 ASP A O 1
ATOM 935 N N . LEU A 1 122 ? 38.017 1.584 -24.530 1.00 78.69 122 LEU A N 1
ATOM 936 C CA . LEU A 1 122 ? 38.051 2.261 -25.827 1.00 78.69 122 LEU A CA 1
ATOM 937 C C . LEU A 1 122 ? 39.077 1.694 -26.811 1.00 78.69 122 LEU A C 1
ATOM 939 O O . LEU A 1 122 ? 39.117 2.137 -27.958 1.00 78.69 122 LEU A O 1
ATOM 943 N N . ARG A 1 123 ? 39.854 0.684 -26.398 1.00 79.94 123 ARG A N 1
ATOM 944 C CA . ARG A 1 123 ? 40.858 -0.014 -27.219 1.00 79.94 123 ARG A CA 1
ATOM 945 C C . ARG A 1 123 ? 41.914 0.920 -27.805 1.00 79.94 123 ARG A C 1
ATOM 947 O O . ARG A 1 123 ? 42.281 0.800 -28.974 1.00 79.94 123 ARG A O 1
ATOM 954 N N . LEU A 1 124 ? 42.390 1.859 -26.999 1.00 76.81 124 LEU A N 1
ATOM 955 C CA . LEU A 1 124 ? 43.448 2.769 -27.417 1.00 76.81 124 LEU A CA 1
ATOM 956 C C . LEU A 1 124 ? 44.803 2.062 -27.473 1.00 76.81 124 LEU A C 1
ATOM 958 O O . LEU A 1 124 ? 45.055 1.198 -26.625 1.00 76.81 124 LEU A O 1
ATOM 962 N N . PRO A 1 125 ? 45.691 2.455 -28.405 1.00 77.62 125 PRO A N 1
ATOM 963 C CA . PRO A 1 125 ? 47.063 1.962 -28.436 1.00 77.62 125 PRO A CA 1
ATOM 964 C C . PRO A 1 125 ? 47.744 2.166 -27.078 1.00 77.62 125 PRO A C 1
ATOM 966 O O . PRO A 1 125 ? 47.661 3.248 -26.495 1.00 77.62 125 PRO A O 1
ATOM 969 N N . GLU A 1 126 ? 48.353 1.111 -26.540 1.00 76.44 126 GLU A N 1
ATOM 970 C CA . GLU A 1 126 ? 48.880 1.081 -25.169 1.00 76.44 126 GLU A CA 1
ATOM 971 C C . GLU A 1 126 ? 49.934 2.170 -24.915 1.00 76.44 126 GLU A C 1
ATOM 973 O O . GLU A 1 126 ? 49.929 2.808 -23.867 1.00 76.44 126 GLU A O 1
ATOM 978 N N . ASP A 1 127 ? 50.750 2.479 -25.920 1.00 72.75 127 ASP A N 1
ATOM 979 C CA . ASP A 1 127 ? 51.760 3.543 -25.936 1.00 72.75 127 ASP A CA 1
ATOM 980 C C . ASP A 1 127 ? 51.187 4.964 -25.779 1.00 72.75 127 ASP A C 1
ATOM 982 O O . ASP A 1 127 ? 51.909 5.898 -25.424 1.00 72.75 127 ASP A O 1
ATOM 986 N N . THR A 1 128 ? 49.882 5.150 -26.001 1.00 72.25 128 THR A N 1
ATOM 987 C CA . THR A 1 128 ? 49.227 6.460 -25.864 1.00 72.25 128 THR A CA 1
ATOM 988 C C . THR A 1 128 ? 48.726 6.760 -24.454 1.00 72.25 128 THR A C 1
ATOM 990 O O . THR A 1 128 ? 48.468 7.921 -24.156 1.00 72.25 128 THR A O 1
ATOM 993 N N . TRP A 1 129 ? 48.575 5.766 -23.576 1.00 75.31 129 TRP A N 1
ATOM 994 C CA . TRP A 1 129 ? 48.005 5.967 -22.234 1.00 75.31 129 TRP A CA 1
ATOM 995 C C . TRP A 1 129 ? 48.774 5.259 -21.113 1.00 75.31 129 TRP A C 1
ATOM 997 O O . TRP A 1 129 ? 48.686 5.691 -19.964 1.00 75.31 129 TRP A O 1
ATOM 1007 N N . ASN A 1 130 ? 49.544 4.211 -21.420 1.00 73.56 130 ASN A N 1
ATOM 1008 C CA . ASN A 1 130 ? 50.369 3.487 -20.457 1.00 73.56 130 ASN A CA 1
ATOM 1009 C C . ASN A 1 130 ? 51.704 4.220 -20.241 1.00 73.56 130 ASN A C 1
ATOM 1011 O O . ASN A 1 130 ? 52.733 3.900 -20.834 1.00 73.56 130 ASN A O 1
ATOM 1015 N N . CYS A 1 131 ? 51.655 5.256 -19.408 1.00 70.44 131 CYS A N 1
ATOM 1016 C CA . CYS A 1 131 ? 52.796 6.097 -19.070 1.00 70.44 131 CYS A CA 1
ATOM 1017 C C . CYS A 1 131 ? 53.679 5.471 -17.976 1.00 70.44 131 CYS A C 1
ATOM 1019 O O . CYS A 1 131 ? 53.174 5.203 -16.880 1.00 70.44 131 CYS A O 1
ATOM 1021 N N . PRO A 1 132 ? 54.995 5.305 -18.192 1.00 62.81 132 PRO A N 1
ATOM 1022 C CA . PRO A 1 132 ? 55.896 4.848 -17.141 1.00 62.81 132 PRO A CA 1
ATOM 1023 C C . PRO A 1 132 ? 56.115 5.942 -16.066 1.00 62.81 132 PRO A C 1
ATOM 1025 O O . PRO A 1 132 ? 55.828 7.132 -16.266 1.00 62.81 132 PRO A O 1
ATOM 1028 N N . LYS A 1 133 ? 56.505 5.522 -14.851 1.00 62.19 133 LYS A N 1
ATOM 1029 C CA . LYS A 1 133 ? 56.583 6.404 -13.673 1.00 62.19 133 LYS A CA 1
ATOM 1030 C C . LYS A 1 133 ? 57.797 7.330 -13.782 1.00 62.19 133 LYS A C 1
ATOM 1032 O O . LYS A 1 133 ? 58.903 6.820 -13.868 1.00 62.19 133 LYS A O 1
ATOM 1037 N N . PRO A 1 134 ? 57.646 8.656 -13.595 1.00 58.47 134 PRO A N 1
ATOM 1038 C CA . PRO A 1 134 ? 58.709 9.632 -13.828 1.00 58.47 134 PRO A CA 1
ATOM 1039 C C . PRO A 1 134 ? 60.058 9.227 -13.212 1.00 58.47 134 PRO A C 1
ATOM 1041 O O . PRO A 1 134 ? 60.218 9.194 -11.990 1.00 58.47 134 PRO A O 1
ATOM 1044 N N . GLY A 1 135 ? 61.026 8.951 -14.088 1.00 59.00 135 GLY A N 1
ATOM 1045 C CA . GLY A 1 135 ? 62.415 8.629 -13.772 1.00 59.00 135 GLY A CA 1
ATOM 1046 C C . GLY A 1 135 ? 63.396 9.381 -14.686 1.00 59.00 135 GLY A C 1
ATOM 1047 O O . GLY A 1 135 ? 62.978 10.024 -15.648 1.00 59.00 135 GLY A O 1
ATOM 1048 N N . PRO A 1 136 ? 64.710 9.332 -14.405 1.00 52.84 136 PRO A N 1
ATOM 1049 C CA . PRO A 1 136 ? 65.713 10.134 -15.115 1.00 52.84 136 PRO A CA 1
ATOM 1050 C C . PRO A 1 136 ? 65.962 9.740 -16.587 1.00 52.84 136 PRO A C 1
ATOM 1052 O O . PRO A 1 136 ? 66.681 10.466 -17.267 1.00 52.84 136 PRO A O 1
ATOM 1055 N N . TYR A 1 137 ? 65.395 8.630 -17.083 1.00 55.41 137 TYR A N 1
ATOM 1056 C CA . TYR A 1 137 ? 65.683 8.071 -18.417 1.00 55.41 137 TYR A CA 1
ATOM 1057 C C . TYR A 1 137 ? 64.451 7.507 -19.155 1.00 55.41 137 TYR A C 1
ATOM 1059 O O . TYR A 1 137 ? 64.592 6.575 -19.940 1.00 55.41 137 TYR A O 1
ATOM 1067 N N . GLU A 1 138 ? 63.245 8.020 -18.901 1.00 61.38 138 GLU A N 1
ATOM 1068 C CA . GLU A 1 138 ? 62.021 7.502 -19.539 1.00 61.38 138 GLU A CA 1
ATOM 1069 C C . GLU A 1 138 ? 61.458 8.442 -20.611 1.00 61.38 138 GLU A C 1
ATOM 1071 O O . GLU A 1 138 ? 61.446 9.663 -20.433 1.00 61.38 138 GLU A O 1
ATOM 1076 N N . ASP A 1 139 ? 60.970 7.850 -21.706 1.00 61.41 139 ASP A N 1
ATOM 1077 C CA . ASP A 1 139 ? 60.364 8.562 -22.831 1.00 61.41 139 ASP A CA 1
ATOM 1078 C C . ASP A 1 139 ? 59.026 9.231 -22.434 1.00 61.41 139 ASP A C 1
ATOM 1080 O O . ASP A 1 139 ? 58.263 8.678 -21.634 1.00 61.41 139 ASP A O 1
ATOM 1084 N N . PRO A 1 140 ? 58.718 10.432 -22.965 1.00 63.31 140 PRO A N 1
ATOM 1085 C CA . PRO A 1 140 ? 57.467 11.143 -22.694 1.00 63.31 140 PRO A CA 1
ATOM 1086 C C . PRO A 1 140 ? 56.254 10.420 -23.300 1.00 63.31 140 PRO A C 1
ATOM 1088 O O . PRO A 1 140 ? 56.359 9.807 -24.363 1.00 63.31 140 PRO A O 1
ATOM 1091 N N . CYS A 1 141 ? 55.079 10.530 -22.671 1.00 69.38 141 CYS A N 1
ATOM 1092 C CA . CYS A 1 141 ? 53.870 9.906 -23.209 1.00 69.38 141 CYS A CA 1
ATOM 1093 C C . CYS A 1 141 ? 53.396 10.580 -24.498 1.00 69.38 141 CYS A C 1
ATOM 1095 O O . CYS A 1 141 ? 53.381 11.807 -24.608 1.00 69.38 141 CYS A O 1
ATOM 1097 N N . GLY A 1 142 ? 52.913 9.776 -25.451 1.00 67.69 142 GLY A N 1
ATOM 1098 C CA . GLY A 1 142 ? 52.373 10.281 -26.718 1.00 67.69 142 GLY A CA 1
ATOM 1099 C C . GLY A 1 142 ? 51.085 11.104 -26.566 1.00 67.69 142 GLY A C 1
ATOM 1100 O O . GLY A 1 142 ? 50.760 11.905 -27.441 1.00 67.69 142 GLY A O 1
ATOM 1101 N N . ASN A 1 143 ? 50.352 10.944 -25.457 1.00 74.81 143 ASN A N 1
ATOM 1102 C CA . ASN A 1 143 ? 49.147 11.715 -25.161 1.00 74.81 143 ASN A CA 1
ATOM 1103 C C . ASN A 1 143 ? 49.378 12.726 -24.029 1.00 74.81 143 ASN A C 1
ATOM 1105 O O . ASN A 1 143 ? 49.648 12.371 -22.883 1.00 74.81 143 ASN A O 1
ATOM 1109 N N . ILE A 1 144 ? 49.145 13.995 -24.354 1.00 74.12 144 ILE A N 1
ATOM 1110 C CA . ILE A 1 144 ? 49.348 15.152 -23.476 1.00 74.12 144 ILE A CA 1
ATOM 1111 C C . ILE A 1 144 ? 48.409 15.152 -22.257 1.00 74.12 144 ILE A C 1
ATOM 1113 O O . ILE A 1 144 ? 48.791 15.599 -21.178 1.00 74.12 144 ILE A O 1
ATOM 1117 N N . PHE A 1 145 ? 47.186 14.637 -22.400 1.00 77.81 145 PHE A N 1
ATOM 1118 C CA . PHE A 1 145 ? 46.253 14.484 -21.286 1.00 77.81 145 PHE A CA 1
ATOM 1119 C C . PHE A 1 145 ? 46.786 13.462 -20.276 1.00 77.81 145 PHE A C 1
ATOM 1121 O O . PHE A 1 145 ? 46.901 13.795 -19.101 1.00 77.81 145 PHE A O 1
ATOM 1128 N N . PHE A 1 146 ? 47.180 12.257 -20.708 1.00 78.00 146 PHE A N 1
ATOM 1129 C CA . PHE A 1 146 ? 47.765 11.249 -19.806 1.00 78.00 146 PHE A CA 1
ATOM 1130 C C . PHE A 1 146 ? 49.113 11.697 -19.218 1.00 78.00 146 PHE A C 1
ATOM 1132 O O . PHE A 1 146 ? 49.363 11.477 -18.033 1.00 78.00 146 PHE A O 1
ATOM 1139 N N . GLU A 1 147 ? 49.929 12.413 -19.996 1.00 74.88 147 GLU A N 1
ATOM 1140 C CA . GLU A 1 147 ? 51.175 13.037 -19.533 1.00 74.88 147 GLU A CA 1
ATOM 1141 C C . GLU A 1 147 ? 50.927 14.051 -18.402 1.00 74.88 147 GLU A C 1
ATOM 1143 O O . GLU A 1 147 ? 51.636 14.049 -17.394 1.00 74.88 147 GLU A O 1
ATOM 1148 N N . ALA A 1 148 ? 49.877 14.875 -18.496 1.00 74.88 148 ALA A N 1
ATOM 1149 C CA . ALA A 1 148 ? 49.520 15.829 -17.442 1.00 74.88 148 ALA A CA 1
ATOM 1150 C C . ALA A 1 148 ? 49.132 15.135 -16.120 1.00 74.88 148 ALA A C 1
ATOM 1152 O O . ALA A 1 148 ? 49.403 15.658 -15.034 1.00 74.88 148 ALA A O 1
ATOM 1153 N N . TRP A 1 149 ? 48.555 13.932 -16.198 1.00 75.94 149 TRP A N 1
ATOM 1154 C CA . TRP A 1 149 ? 48.238 13.085 -15.044 1.00 75.94 149 TRP A CA 1
ATOM 1155 C C . TRP A 1 149 ? 49.439 12.244 -14.547 1.00 75.94 149 TRP A C 1
ATOM 1157 O O . TRP A 1 149 ? 49.394 11.714 -13.434 1.00 75.94 149 TRP A O 1
ATOM 1167 N N . ARG A 1 150 ? 50.546 12.164 -15.306 1.00 71.69 150 ARG A N 1
ATOM 1168 C CA . ARG A 1 150 ? 51.710 11.286 -15.050 1.00 71.69 150 ARG A CA 1
ATOM 1169 C C . ARG A 1 150 ? 52.439 11.552 -13.740 1.00 71.69 150 ARG A C 1
ATOM 1171 O O . ARG A 1 150 ? 52.731 10.619 -12.996 1.00 71.69 150 ARG A O 1
ATOM 1178 N N . SER A 1 151 ? 52.699 12.816 -13.412 1.00 61.41 151 SER A N 1
ATOM 1179 C CA . SER A 1 151 ? 53.367 13.197 -12.151 1.00 61.41 151 SER A CA 1
ATOM 1180 C C . SER A 1 151 ? 52.601 12.746 -10.893 1.00 61.41 151 SER A C 1
ATOM 1182 O O . SER A 1 151 ? 53.199 12.521 -9.839 1.00 61.41 151 SER A O 1
ATOM 1184 N N . PHE A 1 152 ? 51.290 12.525 -11.015 1.00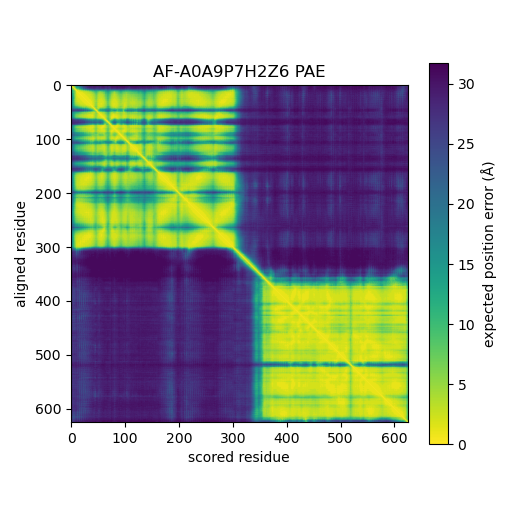 60.56 152 PHE A N 1
ATOM 1185 C CA . PHE A 1 152 ? 50.431 12.014 -9.949 1.00 60.56 152 PHE A CA 1
ATOM 1186 C C . PHE A 1 152 ? 50.353 10.484 -9.906 1.00 60.56 152 PHE A C 1
ATOM 1188 O O . PHE A 1 152 ? 50.009 9.946 -8.863 1.00 60.56 152 PHE A O 1
ATOM 1195 N N . MET A 1 153 ? 50.760 9.767 -10.961 1.00 54.78 153 MET A N 1
ATOM 1196 C CA . MET A 1 153 ? 50.945 8.305 -10.907 1.00 54.78 153 MET A CA 1
ATOM 1197 C C . MET A 1 153 ? 52.098 7.890 -9.970 1.00 54.78 153 MET A C 1
ATOM 1199 O O . MET A 1 153 ? 52.213 6.721 -9.592 1.00 54.78 153 MET A O 1
ATOM 1203 N N . ALA A 1 154 ? 52.967 8.842 -9.607 1.00 51.47 154 ALA A N 1
ATOM 1204 C CA . ALA A 1 154 ? 54.121 8.644 -8.732 1.00 51.47 154 ALA A CA 1
ATOM 1205 C C . ALA A 1 154 ? 53.896 9.037 -7.260 1.00 51.47 154 ALA A C 1
ATOM 1207 O O . ALA A 1 154 ? 54.658 8.587 -6.408 1.00 51.47 154 ALA A O 1
ATOM 1208 N N . SER A 1 155 ? 52.885 9.857 -6.951 1.00 54.47 155 SER A N 1
ATOM 1209 C CA . SER A 1 155 ? 52.499 10.224 -5.576 1.00 54.47 155 SER A CA 1
ATOM 1210 C C . SER A 1 155 ? 51.195 9.511 -5.196 1.00 54.47 155 SER A C 1
ATOM 1212 O O . SER A 1 155 ? 50.475 9.082 -6.089 1.00 54.47 155 SER A O 1
ATOM 1214 N N . ASP A 1 156 ? 50.898 9.332 -3.902 1.00 49.38 156 ASP A N 1
ATOM 1215 C CA . ASP A 1 156 ? 49.774 8.525 -3.367 1.00 49.38 156 ASP A CA 1
ATOM 1216 C C . ASP A 1 156 ? 48.349 9.064 -3.672 1.00 49.38 156 ASP A C 1
ATOM 1218 O O . ASP A 1 156 ? 47.450 9.036 -2.833 1.00 49.38 156 ASP A O 1
ATOM 1222 N N . GLY A 1 157 ? 48.108 9.511 -4.904 1.00 53.59 157 GLY A N 1
ATOM 1223 C CA . GLY A 1 157 ? 46.790 9.722 -5.474 1.00 53.59 157 GLY A CA 1
ATOM 1224 C C . GLY A 1 157 ? 46.080 11.008 -5.056 1.00 53.59 157 GLY A C 1
ATOM 1225 O O . GLY A 1 157 ? 46.467 11.769 -4.172 1.00 53.59 157 GLY A O 1
ATOM 1226 N N . LEU A 1 158 ? 44.991 11.250 -5.772 1.00 55.50 158 LEU A N 1
ATOM 1227 C CA . LEU A 1 158 ? 44.022 12.310 -5.546 1.00 55.50 158 LEU A CA 1
ATOM 1228 C C . LEU A 1 158 ? 43.194 12.023 -4.277 1.00 55.50 158 LEU A C 1
ATOM 1230 O O . LEU A 1 158 ? 42.673 10.914 -4.171 1.00 55.50 158 LEU A O 1
ATOM 1234 N N . PRO A 1 159 ? 42.910 12.989 -3.379 1.00 58.44 159 PRO A N 1
ATOM 1235 C CA . PRO A 1 159 ? 42.010 12.758 -2.253 1.00 58.44 159 PRO A CA 1
ATOM 1236 C C . PRO A 1 159 ? 40.546 12.912 -2.696 1.00 58.44 159 PRO A C 1
ATOM 1238 O O . PRO A 1 159 ? 39.743 13.610 -2.056 1.00 58.44 159 PRO A O 1
ATOM 1241 N N . ILE A 1 160 ? 40.166 12.265 -3.803 1.00 61.38 160 ILE A N 1
ATOM 1242 C CA . ILE A 1 160 ? 38.769 11.895 -4.005 1.00 61.38 160 ILE A CA 1
ATOM 1243 C C . ILE A 1 160 ? 38.537 10.691 -3.093 1.00 61.38 160 ILE A C 1
ATOM 1245 O O . ILE A 1 160 ? 38.447 9.554 -3.546 1.00 61.38 160 ILE A O 1
ATOM 1249 N N . ASP A 1 161 ? 38.461 10.938 -1.783 1.00 65.38 161 ASP A N 1
ATOM 1250 C CA . ASP A 1 161 ? 38.082 9.919 -0.806 1.00 65.38 161 ASP A CA 1
ATOM 1251 C C . ASP A 1 161 ? 36.578 9.646 -0.927 1.00 65.38 161 ASP A C 1
ATOM 1253 O O . ASP A 1 161 ? 35.769 9.901 -0.029 1.00 65.38 161 ASP A O 1
ATOM 1257 N N . SER A 1 162 ? 36.192 9.178 -2.104 1.00 70.62 162 SER A N 1
ATOM 1258 C CA . SER A 1 162 ? 34.843 8.848 -2.514 1.00 70.62 162 SER A CA 1
ATOM 1259 C C . SER A 1 162 ? 34.171 7.897 -1.528 1.00 70.62 162 SER A C 1
ATOM 1261 O O . SER A 1 162 ? 32.967 7.988 -1.299 1.00 70.62 162 SER A O 1
ATOM 1263 N N . TRP A 1 163 ? 34.959 7.045 -0.871 1.00 76.06 163 TRP A N 1
ATOM 1264 C CA . TRP A 1 163 ? 34.484 6.143 0.168 1.00 76.06 163 TRP A CA 1
ATOM 1265 C C . TRP A 1 163 ? 33.879 6.889 1.373 1.00 76.06 163 TRP A C 1
ATOM 1267 O O . TRP A 1 163 ? 32.852 6.462 1.895 1.00 76.06 163 TRP A O 1
ATOM 1277 N N . PHE A 1 164 ? 34.430 8.038 1.789 1.00 82.94 164 PHE A N 1
ATOM 1278 C CA . PHE A 1 164 ? 33.856 8.838 2.878 1.00 82.94 164 PHE A CA 1
ATOM 1279 C C . PHE A 1 164 ? 32.559 9.540 2.452 1.00 82.94 164 PHE A C 1
ATOM 1281 O O . PHE A 1 164 ? 31.643 9.681 3.262 1.00 82.94 164 PHE A O 1
ATOM 1288 N N . ILE A 1 165 ? 32.456 9.990 1.194 1.00 85.75 165 ILE A N 1
ATOM 1289 C CA . ILE A 1 165 ? 31.197 10.533 0.650 1.00 85.75 165 ILE A CA 1
ATOM 1290 C C . ILE A 1 165 ? 30.128 9.439 0.669 1.00 85.75 165 ILE A C 1
ATOM 1292 O O . ILE A 1 165 ? 29.038 9.651 1.203 1.00 85.75 165 ILE A O 1
ATOM 1296 N N . TRP A 1 166 ? 30.479 8.253 0.172 1.00 87.00 166 TRP A N 1
ATOM 1297 C CA . TRP A 1 166 ? 29.617 7.080 0.170 1.00 87.00 166 TRP A CA 1
ATOM 1298 C C . TRP A 1 166 ? 29.144 6.722 1.585 1.00 87.00 166 TRP A C 1
ATOM 1300 O O . TRP A 1 166 ? 27.941 6.608 1.813 1.00 87.00 166 TRP A O 1
ATOM 1310 N N . ILE A 1 167 ? 30.057 6.635 2.563 1.00 88.19 167 ILE A N 1
ATOM 1311 C CA . ILE A 1 167 ? 29.712 6.333 3.962 1.00 88.19 167 ILE A CA 1
ATOM 1312 C C . ILE A 1 167 ? 28.765 7.372 4.540 1.00 88.19 167 ILE A C 1
ATOM 1314 O O . ILE A 1 167 ? 27.795 7.000 5.194 1.00 88.19 167 ILE A O 1
ATOM 1318 N N . ASN A 1 168 ? 29.012 8.660 4.302 1.00 92.00 168 ASN A N 1
ATOM 1319 C CA . ASN A 1 168 ? 28.156 9.711 4.844 1.00 92.00 168 ASN A CA 1
ATOM 1320 C C . ASN A 1 168 ? 26.747 9.658 4.240 1.00 92.00 168 ASN A C 1
ATOM 1322 O O . ASN A 1 168 ? 25.768 9.843 4.963 1.00 92.00 168 ASN A O 1
ATOM 1326 N N . ILE A 1 169 ? 26.625 9.355 2.945 1.00 92.44 169 ILE A N 1
ATOM 1327 C CA . ILE A 1 169 ? 25.329 9.186 2.276 1.00 92.44 169 ILE A CA 1
ATOM 1328 C C . ILE A 1 169 ? 24.601 7.942 2.790 1.00 92.44 169 ILE A C 1
ATOM 1330 O O . ILE A 1 169 ? 23.412 8.011 3.098 1.00 92.44 169 ILE A O 1
ATOM 1334 N N . VAL A 1 170 ? 25.302 6.821 2.958 1.00 93.06 170 VAL A N 1
ATOM 1335 C CA . VAL A 1 170 ? 24.718 5.593 3.516 1.00 93.06 170 VAL A CA 1
ATOM 1336 C C . VAL A 1 170 ? 24.306 5.789 4.969 1.00 93.06 170 VAL A C 1
ATOM 1338 O O . VAL A 1 170 ? 23.207 5.391 5.347 1.00 93.06 170 VAL A O 1
ATOM 1341 N N . ALA A 1 171 ? 25.126 6.456 5.778 1.00 94.56 171 ALA A N 1
ATOM 1342 C CA . ALA A 1 171 ? 24.773 6.812 7.145 1.00 94.56 171 ALA A CA 1
ATOM 1343 C C . ALA A 1 171 ? 23.521 7.701 7.181 1.00 94.56 171 ALA A C 1
ATOM 1345 O O . ALA A 1 171 ? 22.626 7.453 7.987 1.00 94.56 171 ALA A O 1
ATOM 1346 N N . ALA A 1 172 ? 23.401 8.680 6.277 1.00 96.25 172 ALA A N 1
ATOM 1347 C CA . ALA A 1 172 ? 22.189 9.483 6.140 1.00 96.25 172 ALA A CA 1
ATOM 1348 C C . ALA A 1 172 ? 20.966 8.617 5.778 1.00 96.25 172 ALA A C 1
ATOM 1350 O O . ALA A 1 172 ? 19.950 8.688 6.469 1.00 96.25 172 ALA A O 1
ATOM 1351 N N . LEU A 1 173 ? 21.063 7.740 4.773 1.00 96.31 173 LEU A N 1
ATOM 1352 C CA . LEU A 1 173 ? 19.977 6.827 4.389 1.00 96.31 173 LEU A CA 1
ATOM 1353 C C . LEU A 1 173 ? 19.544 5.920 5.544 1.00 96.31 173 LEU A C 1
ATOM 1355 O O . LEU A 1 173 ? 18.353 5.838 5.845 1.00 96.31 173 LEU A O 1
ATOM 1359 N N . LEU A 1 174 ? 20.502 5.293 6.230 1.00 96.12 174 LEU A N 1
ATOM 1360 C CA . LEU A 1 174 ? 20.236 4.444 7.389 1.00 96.12 174 LEU A CA 1
ATOM 1361 C C . LEU A 1 174 ? 19.534 5.229 8.494 1.00 96.12 174 LEU A C 1
ATOM 1363 O O . LEU A 1 174 ? 18.525 4.766 9.015 1.00 96.12 174 LEU A O 1
ATOM 1367 N N . MET A 1 175 ? 20.003 6.436 8.812 1.00 95.56 175 MET A N 1
ATOM 1368 C CA . MET A 1 175 ? 19.350 7.288 9.805 1.00 95.56 175 MET A CA 1
ATOM 1369 C C . MET A 1 175 ? 17.917 7.647 9.397 1.00 95.56 175 MET A C 1
ATOM 1371 O O . MET A 1 175 ? 17.014 7.557 10.224 1.00 95.56 175 MET A O 1
ATOM 1375 N N . GLY A 1 176 ? 17.677 7.967 8.122 1.00 95.00 176 GLY A N 1
ATOM 1376 C CA . GLY A 1 176 ? 16.337 8.274 7.625 1.00 95.00 176 GLY A CA 1
ATOM 1377 C C . GLY A 1 176 ? 15.371 7.086 7.676 1.00 95.00 176 GLY A C 1
ATOM 1378 O O . GLY A 1 176 ? 14.220 7.252 8.083 1.00 95.00 176 GLY A O 1
ATOM 1379 N N . ILE A 1 177 ? 15.845 5.886 7.335 1.00 95.38 177 ILE A N 1
ATOM 1380 C CA . ILE A 1 177 ? 15.084 4.633 7.458 1.00 95.38 177 ILE A CA 1
ATOM 1381 C C . ILE A 1 177 ? 14.810 4.316 8.931 1.00 95.38 177 ILE A C 1
ATOM 1383 O O . ILE A 1 177 ? 13.691 3.954 9.292 1.00 95.38 177 ILE A O 1
ATOM 1387 N N . MET A 1 178 ? 15.807 4.494 9.802 1.00 93.31 178 MET A N 1
ATOM 1388 C CA . MET A 1 178 ? 15.654 4.287 11.241 1.00 93.31 178 MET A CA 1
ATOM 1389 C C . MET A 1 178 ? 14.634 5.239 11.864 1.00 93.31 178 MET A C 1
ATOM 1391 O O . MET A 1 178 ? 13.941 4.824 12.786 1.00 93.31 178 MET A O 1
ATOM 1395 N N . ASP A 1 179 ? 14.516 6.481 11.391 1.00 93.44 179 ASP A N 1
ATOM 1396 C CA . ASP A 1 179 ? 13.466 7.395 11.854 1.00 93.44 179 ASP A CA 1
ATOM 1397 C C . ASP A 1 179 ? 12.078 6.819 11.552 1.00 93.44 179 ASP A C 1
ATOM 1399 O O . ASP A 1 179 ? 11.260 6.696 12.458 1.00 93.44 179 ASP A O 1
ATOM 1403 N N . ILE A 1 180 ? 11.841 6.376 10.311 1.00 93.75 180 ILE A N 1
ATOM 1404 C CA . ILE A 1 180 ? 10.564 5.770 9.893 1.00 93.75 180 ILE A CA 1
ATOM 1405 C C . ILE A 1 180 ? 10.271 4.515 10.725 1.00 93.75 180 ILE A C 1
ATOM 1407 O O . ILE A 1 180 ? 9.175 4.350 11.258 1.00 93.75 180 ILE A O 1
ATOM 1411 N N . PHE A 1 181 ? 11.273 3.650 10.893 1.00 94.06 181 PHE A N 1
ATOM 1412 C CA . PHE A 1 181 ? 11.136 2.420 11.665 1.00 94.06 181 PHE A CA 1
ATOM 1413 C C . PHE A 1 181 ? 10.853 2.686 13.151 1.00 94.06 181 PHE A C 1
ATOM 1415 O O . PHE A 1 181 ? 10.026 2.007 13.755 1.00 94.06 181 PHE A O 1
ATOM 1422 N N . ARG A 1 182 ? 11.482 3.703 13.753 1.00 93.44 182 ARG A N 1
ATOM 1423 C CA . ARG A 1 182 ? 11.214 4.103 15.145 1.00 93.44 182 ARG A CA 1
ATOM 1424 C C . ARG A 1 182 ? 9.792 4.613 15.330 1.00 93.44 182 ARG A C 1
ATOM 1426 O O . ARG A 1 182 ? 9.179 4.263 16.332 1.00 93.44 182 ARG A O 1
ATOM 1433 N N . GLU A 1 183 ? 9.252 5.373 14.380 1.00 93.62 183 GLU A N 1
ATOM 1434 C CA . GLU A 1 183 ? 7.859 5.834 14.463 1.00 93.62 183 GLU A CA 1
ATOM 1435 C C . GLU A 1 183 ? 6.849 4.691 14.324 1.00 93.62 183 GLU A C 1
ATOM 1437 O O . GLU A 1 183 ? 5.748 4.793 14.858 1.00 93.62 183 GLU A O 1
ATOM 1442 N N . TRP A 1 184 ? 7.232 3.573 13.701 1.00 92.81 184 TRP A N 1
ATOM 1443 C CA . TRP A 1 184 ? 6.461 2.331 13.774 1.00 92.81 184 TRP A CA 1
ATOM 1444 C C . TRP A 1 184 ? 6.640 1.614 15.123 1.00 92.81 184 TRP A C 1
ATOM 1446 O O . TRP A 1 184 ? 5.664 1.129 15.695 1.00 92.81 184 TRP A O 1
ATOM 1456 N N . ILE A 1 185 ? 7.855 1.567 15.681 1.00 92.94 185 ILE A N 1
ATOM 1457 C CA . ILE A 1 185 ? 8.116 0.885 16.960 1.00 92.94 185 ILE A CA 1
ATOM 1458 C C . ILE A 1 185 ? 7.411 1.567 18.138 1.00 92.94 185 ILE A C 1
ATOM 1460 O O . ILE A 1 185 ? 6.864 0.865 18.983 1.00 92.94 185 ILE A O 1
ATOM 1464 N N . ILE A 1 186 ? 7.437 2.898 18.238 1.00 91.19 186 ILE A N 1
ATOM 1465 C CA . ILE A 1 186 ? 6.912 3.621 19.410 1.00 91.19 186 ILE A CA 1
ATOM 1466 C C . ILE A 1 186 ? 5.449 3.250 19.737 1.00 91.19 186 ILE A C 1
ATOM 1468 O O . ILE A 1 186 ? 5.195 2.919 20.893 1.00 91.19 186 ILE A O 1
ATOM 1472 N N . PRO A 1 187 ? 4.495 3.246 18.784 1.00 88.56 187 PRO A N 1
ATOM 1473 C CA . PRO A 1 187 ? 3.117 2.847 19.070 1.00 88.56 187 PRO A CA 1
ATOM 1474 C C . PRO A 1 187 ? 2.915 1.327 19.191 1.00 88.56 187 PRO A C 1
ATOM 1476 O O . PRO A 1 187 ? 2.024 0.903 19.917 1.00 88.56 187 PRO A O 1
ATOM 1479 N N . ASN A 1 188 ? 3.715 0.496 18.507 1.00 91.44 188 ASN A N 1
ATOM 1480 C CA . ASN A 1 188 ? 3.459 -0.951 18.422 1.00 91.44 188 ASN A CA 1
ATOM 1481 C C . ASN A 1 188 ? 4.248 -1.793 19.439 1.00 91.44 188 ASN A C 1
ATOM 1483 O O . ASN A 1 188 ? 3.758 -2.807 19.933 1.00 91.44 188 ASN A O 1
ATOM 1487 N N . ARG A 1 189 ? 5.508 -1.433 19.711 1.00 91.88 189 ARG A N 1
ATOM 1488 C CA . ARG A 1 189 ? 6.466 -2.192 20.539 1.00 91.88 189 ARG A CA 1
ATOM 1489 C C . ARG A 1 189 ? 7.473 -1.265 21.260 1.00 91.88 189 ARG A C 1
ATOM 1491 O O . ARG A 1 189 ? 8.683 -1.468 21.132 1.00 91.88 189 ARG A O 1
ATOM 1498 N N . PRO A 1 190 ? 7.038 -0.276 22.064 1.00 89.94 190 PRO A N 1
ATOM 1499 C CA . PRO A 1 190 ? 7.925 0.749 22.635 1.00 89.94 190 PRO A CA 1
ATOM 1500 C C . PRO A 1 190 ? 9.090 0.188 23.472 1.00 89.94 190 PRO A C 1
ATOM 1502 O O . PRO A 1 190 ? 10.193 0.738 23.457 1.00 89.94 190 PRO A O 1
ATOM 1505 N N . HIS A 1 191 ? 8.906 -0.954 24.144 1.00 88.62 191 HIS A N 1
ATOM 1506 C CA . HIS A 1 191 ? 9.958 -1.620 24.924 1.00 88.62 191 HIS A CA 1
ATOM 1507 C C . HIS A 1 191 ? 11.178 -2.067 24.093 1.00 88.62 191 HIS A C 1
ATOM 1509 O O . HIS A 1 191 ? 12.254 -2.291 24.656 1.00 88.62 191 HIS A O 1
ATOM 1515 N N . TRP A 1 192 ? 11.063 -2.167 22.762 1.00 90.25 192 TRP A N 1
ATOM 1516 C CA . TRP A 1 192 ? 12.202 -2.441 21.873 1.00 90.25 192 TRP A CA 1
ATOM 1517 C C . TRP A 1 192 ? 13.208 -1.286 21.856 1.00 90.25 192 TRP A C 1
ATOM 1519 O O . TRP A 1 192 ? 14.402 -1.515 21.670 1.00 90.25 192 TRP A O 1
ATOM 1529 N N . LEU A 1 193 ? 12.754 -0.062 22.142 1.00 88.69 193 LEU A N 1
ATOM 1530 C CA . LEU A 1 193 ? 13.583 1.140 22.244 1.00 88.69 193 LEU A CA 1
ATOM 1531 C C . LEU A 1 193 ? 14.155 1.346 23.654 1.00 88.69 193 LEU A C 1
ATOM 1533 O O . LEU A 1 193 ? 14.507 2.459 24.026 1.00 88.69 193 LEU A O 1
ATOM 1537 N N . LYS A 1 194 ? 14.296 0.286 24.454 1.00 87.06 194 LYS A N 1
ATOM 1538 C CA . LYS A 1 194 ? 14.940 0.346 25.771 1.00 87.06 194 LYS A CA 1
ATOM 1539 C C . LYS A 1 194 ? 16.436 0.651 25.660 1.00 87.06 194 LYS A C 1
ATOM 1541 O O . LYS A 1 194 ? 17.158 0.018 24.888 1.00 87.06 194 LYS A O 1
ATOM 1546 N N . CYS A 1 195 ? 16.940 1.545 26.509 1.00 83.69 195 CYS A N 1
ATOM 1547 C CA . CYS A 1 195 ? 18.376 1.798 26.598 1.00 83.69 195 CYS A CA 1
ATOM 1548 C C . CYS A 1 195 ? 19.150 0.539 27.049 1.00 83.69 195 CYS A C 1
ATOM 1550 O O . CYS A 1 195 ? 18.929 0.032 28.152 1.00 83.69 195 CYS A O 1
ATOM 1552 N N . ARG A 1 196 ? 20.099 0.068 26.222 1.00 80.69 196 ARG A N 1
ATOM 1553 C CA . ARG A 1 196 ? 20.993 -1.078 26.513 1.00 80.69 196 ARG A CA 1
ATOM 1554 C C . ARG A 1 196 ? 22.445 -0.682 26.813 1.00 80.69 196 ARG A C 1
ATOM 1556 O O . ARG A 1 196 ? 23.302 -1.545 26.966 1.00 80.69 196 ARG A O 1
ATOM 1563 N N . CYS A 1 197 ? 22.743 0.615 26.889 1.00 79.12 197 CYS A N 1
ATOM 1564 C CA . CYS A 1 197 ? 24.112 1.099 27.048 1.00 79.12 197 CYS A CA 1
ATOM 1565 C C . CYS A 1 197 ? 24.727 0.662 28.387 1.00 79.12 197 CYS A C 1
ATOM 1567 O O . CYS A 1 197 ? 24.213 0.997 29.458 1.00 79.12 197 CYS A O 1
ATOM 1569 N N . ILE A 1 198 ? 25.873 -0.017 28.309 1.00 64.94 198 ILE A N 1
ATOM 1570 C CA . ILE A 1 198 ? 26.624 -0.515 29.470 1.00 64.94 198 ILE A CA 1
ATOM 1571 C C . ILE A 1 198 ? 27.476 0.605 30.098 1.00 64.94 198 ILE A C 1
ATOM 1573 O O . ILE A 1 198 ? 27.548 0.710 31.317 1.00 64.94 198 ILE A O 1
ATOM 1577 N N . ILE A 1 199 ? 28.044 1.499 29.278 1.00 53.47 199 ILE A N 1
ATOM 1578 C CA . ILE A 1 199 ? 29.115 2.433 29.692 1.00 53.47 199 ILE A CA 1
ATOM 1579 C C . ILE A 1 199 ? 28.622 3.891 29.845 1.00 53.47 199 ILE A C 1
ATOM 1581 O O . ILE A 1 199 ? 29.279 4.726 30.455 1.00 53.47 199 ILE A O 1
ATOM 1585 N N . GLY A 1 200 ? 27.424 4.220 29.347 1.00 56.00 200 GLY A N 1
ATOM 1586 C CA . GLY A 1 200 ? 26.997 5.616 29.173 1.00 56.00 200 GLY A CA 1
ATOM 1587 C C . GLY A 1 200 ? 25.517 5.868 29.432 1.00 56.00 200 GLY A C 1
ATOM 1588 O O . GLY A 1 200 ? 24.827 6.443 28.595 1.00 56.00 200 GLY A O 1
ATOM 1589 N N . LYS A 1 201 ? 24.996 5.462 30.597 1.00 61.38 201 LYS A N 1
ATOM 1590 C CA . LYS A 1 201 ? 23.566 5.629 30.924 1.00 61.38 201 LYS A CA 1
ATOM 1591 C C . LYS A 1 201 ? 23.113 7.096 30.949 1.00 61.38 201 LYS A C 1
ATOM 1593 O O . LYS A 1 201 ? 21.928 7.351 30.775 1.00 61.38 201 LYS A O 1
ATOM 1598 N N . ARG A 1 202 ? 23.996 8.070 31.199 1.00 68.88 202 ARG A N 1
ATOM 1599 C CA . ARG A 1 202 ? 23.606 9.486 31.371 1.00 68.88 202 ARG A CA 1
ATOM 1600 C C . ARG A 1 202 ? 23.239 10.192 30.058 1.00 68.88 202 ARG A C 1
ATOM 1602 O O . ARG A 1 202 ? 22.408 11.089 30.086 1.00 68.88 202 ARG A O 1
ATOM 1609 N N . TRP A 1 203 ? 23.816 9.751 28.942 1.00 69.25 203 TRP A N 1
ATOM 1610 C CA . TRP A 1 203 ? 23.688 10.398 27.629 1.00 69.25 203 TRP A CA 1
ATOM 1611 C C . TRP A 1 203 ? 22.782 9.635 26.655 1.00 69.25 203 TRP A C 1
ATOM 1613 O O . TRP A 1 203 ? 22.516 10.109 25.558 1.00 69.25 203 TRP A O 1
ATOM 1623 N N . CYS A 1 204 ? 22.304 8.454 27.053 1.00 79.50 204 CYS A N 1
ATOM 1624 C CA . CYS A 1 204 ? 21.402 7.633 26.254 1.00 79.50 204 CYS A CA 1
ATOM 1625 C C . CYS A 1 204 ? 20.047 8.349 26.087 1.00 79.50 204 CYS A C 1
ATOM 1627 O O . CYS A 1 204 ? 19.391 8.604 27.100 1.00 79.50 204 CYS A O 1
ATOM 1629 N N . PRO A 1 205 ? 19.611 8.661 24.852 1.00 79.31 205 PRO A N 1
ATOM 1630 C CA . PRO A 1 205 ? 18.328 9.322 24.620 1.00 79.31 205 PRO A CA 1
ATOM 1631 C C . PRO A 1 205 ? 17.134 8.374 24.792 1.00 79.31 205 PRO A C 1
ATOM 1633 O O . PRO A 1 205 ? 16.006 8.837 24.907 1.00 79.31 205 PRO A O 1
ATOM 1636 N N . LEU A 1 206 ? 17.379 7.061 24.809 1.00 86.50 206 LEU A N 1
ATOM 1637 C CA . LEU A 1 206 ? 16.360 6.028 24.968 1.00 86.50 206 LEU A CA 1
ATOM 1638 C C . LEU A 1 206 ? 15.861 5.919 26.420 1.00 86.50 206 LEU A C 1
ATOM 1640 O O . LEU A 1 206 ? 16.660 6.090 27.353 1.00 86.50 206 LEU A O 1
ATOM 1644 N N . PRO A 1 207 ? 14.574 5.578 26.633 1.00 84.62 207 PRO A N 1
ATOM 1645 C CA . PRO A 1 207 ? 14.018 5.406 27.965 1.00 84.62 207 PRO A CA 1
ATOM 1646 C C . PRO A 1 207 ? 14.697 4.256 28.717 1.00 84.62 207 PRO A C 1
ATOM 1648 O O . PRO A 1 207 ? 15.183 3.273 28.141 1.00 84.62 207 PRO A O 1
ATOM 1651 N N . LYS A 1 208 ? 14.743 4.397 30.041 1.00 82.81 208 LYS A N 1
ATOM 1652 C CA . LYS A 1 208 ? 15.247 3.385 30.971 1.00 82.81 208 LYS A CA 1
ATOM 1653 C C . LYS A 1 208 ? 14.069 2.854 31.765 1.00 82.81 208 LYS A C 1
ATOM 1655 O O . LYS A 1 208 ? 13.267 3.650 32.230 1.00 82.81 208 LYS A O 1
ATOM 1660 N N . GLY A 1 209 ? 14.045 1.548 31.973 1.00 81.44 209 GLY A N 1
ATOM 1661 C CA . GLY A 1 209 ? 13.034 0.910 32.802 1.00 81.44 209 GLY A CA 1
ATOM 1662 C C . GLY A 1 209 ? 12.875 -0.566 32.480 1.00 81.44 209 GLY A C 1
ATOM 1663 O O . GLY A 1 209 ? 13.587 -1.111 31.621 1.00 81.44 209 GLY A O 1
ATOM 1664 N N . ASN A 1 210 ? 11.978 -1.239 33.186 1.00 83.62 210 ASN A N 1
ATOM 1665 C CA . ASN A 1 210 ? 11.465 -2.546 32.792 1.00 83.62 210 ASN A CA 1
ATOM 1666 C C . ASN A 1 210 ? 10.485 -2.405 31.600 1.00 83.62 210 ASN A C 1
ATOM 1668 O O . ASN A 1 210 ? 10.333 -1.323 31.034 1.00 83.62 210 ASN A O 1
ATOM 1672 N N . LYS A 1 211 ? 9.911 -3.517 31.131 1.00 85.12 211 LYS A N 1
ATOM 1673 C CA . LYS A 1 211 ? 9.013 -3.495 29.967 1.00 85.12 211 LYS A CA 1
ATOM 1674 C C . LYS A 1 211 ? 7.754 -2.664 30.253 1.00 85.12 211 LYS A C 1
ATOM 1676 O O . LYS A 1 211 ? 7.416 -1.814 29.435 1.00 85.12 211 LYS A O 1
ATOM 1681 N N . GLU A 1 212 ? 7.134 -2.876 31.417 1.00 84.38 212 GLU A N 1
ATOM 1682 C CA . GLU A 1 212 ? 5.908 -2.176 31.819 1.00 84.38 212 GLU A CA 1
ATOM 1683 C C . GLU A 1 212 ? 6.118 -0.657 31.937 1.00 84.38 212 GLU A C 1
ATOM 1685 O O . GLU A 1 212 ? 5.326 0.117 31.410 1.00 84.38 212 GLU A O 1
ATOM 1690 N N . GLU A 1 213 ? 7.220 -0.217 32.553 1.00 82.38 213 GLU A N 1
ATOM 1691 C CA . GLU A 1 213 ? 7.559 1.203 32.730 1.00 82.38 213 GLU A CA 1
ATOM 1692 C C . GLU A 1 213 ? 7.701 1.939 31.390 1.00 82.38 213 GLU A C 1
ATOM 1694 O O . GLU A 1 213 ? 7.302 3.096 31.269 1.00 82.38 213 GLU A O 1
ATOM 1699 N N . ILE A 1 214 ? 8.264 1.274 30.375 1.00 85.62 214 ILE A N 1
ATOM 1700 C CA . ILE A 1 214 ? 8.467 1.869 29.047 1.00 85.62 214 ILE A CA 1
ATOM 1701 C C . ILE A 1 214 ? 7.153 1.927 28.261 1.00 85.62 214 ILE A C 1
ATOM 1703 O O . ILE A 1 214 ? 6.915 2.899 27.544 1.00 85.62 214 ILE A O 1
ATOM 1707 N N . GLU A 1 215 ? 6.300 0.910 28.394 1.00 85.81 215 GLU A N 1
ATOM 1708 C CA . GLU A 1 215 ? 4.976 0.865 27.759 1.00 85.81 215 GLU A CA 1
ATOM 1709 C C . GLU A 1 215 ? 4.012 1.918 28.336 1.00 85.81 215 GLU A C 1
ATOM 1711 O O . GLU A 1 215 ? 3.110 2.362 27.633 1.00 85.81 215 GLU A O 1
ATOM 1716 N N . GLN A 1 216 ? 4.247 2.386 29.566 1.00 85.94 216 GLN A N 1
ATOM 1717 C CA . GLN A 1 216 ? 3.448 3.422 30.234 1.00 85.94 216 GLN A CA 1
ATOM 1718 C C . GLN A 1 216 ? 3.943 4.863 30.006 1.00 85.94 216 GLN A C 1
ATOM 1720 O O . GLN A 1 216 ? 3.372 5.807 30.557 1.00 85.94 216 GLN A O 1
ATOM 1725 N N . HIS A 1 217 ? 5.013 5.073 29.234 1.00 84.81 217 HIS A N 1
ATOM 1726 C CA . HIS A 1 217 ? 5.531 6.419 28.986 1.00 84.81 217 HIS A CA 1
ATOM 1727 C C . HIS A 1 217 ? 4.564 7.287 28.174 1.00 84.81 217 HIS A C 1
ATOM 1729 O O . HIS A 1 217 ? 4.005 6.856 27.169 1.00 84.81 217 HIS A O 1
ATOM 1735 N N . ASP A 1 218 ? 4.428 8.548 28.588 1.00 86.12 218 ASP A N 1
ATOM 1736 C CA . ASP A 1 218 ? 3.588 9.527 27.908 1.00 86.12 218 ASP A CA 1
ATOM 1737 C C . ASP A 1 218 ? 4.265 10.140 26.667 1.00 86.12 218 ASP A C 1
ATOM 1739 O O . ASP A 1 218 ? 5.465 9.976 26.414 1.00 86.12 218 ASP A O 1
ATOM 1743 N N . ASP A 1 219 ? 3.477 10.888 25.887 1.00 85.50 219 ASP A N 1
ATOM 1744 C CA . ASP A 1 219 ? 3.948 11.569 24.676 1.00 85.50 219 ASP A CA 1
ATOM 1745 C C . ASP A 1 219 ? 5.140 12.492 24.948 1.00 85.50 219 ASP A C 1
ATOM 1747 O O . ASP A 1 219 ? 6.024 12.617 24.106 1.00 85.50 219 ASP A O 1
ATOM 1751 N N . TYR A 1 220 ? 5.219 13.111 26.130 1.00 88.31 220 TYR A N 1
ATOM 1752 C CA . TYR A 1 220 ? 6.317 14.014 26.469 1.00 88.31 220 TYR A CA 1
ATOM 1753 C C . TYR A 1 220 ? 7.666 13.289 26.548 1.00 88.31 220 TYR A C 1
ATOM 1755 O O . TYR A 1 220 ? 8.678 13.805 26.056 1.00 88.31 220 TYR A O 1
ATOM 1763 N N . VAL A 1 221 ? 7.700 12.096 27.151 1.00 88.38 221 VAL A N 1
ATOM 1764 C CA . VAL A 1 221 ? 8.914 11.269 27.205 1.00 88.38 221 VAL A CA 1
ATOM 1765 C C . VAL A 1 221 ? 9.309 10.821 25.803 1.00 88.38 221 VAL A C 1
ATOM 1767 O O . VAL A 1 221 ? 10.469 10.996 25.419 1.00 88.38 221 VAL A O 1
ATOM 1770 N N . TRP A 1 222 ? 8.359 10.308 25.019 1.00 91.31 222 TRP A N 1
ATOM 1771 C CA . TRP A 1 222 ? 8.640 9.850 23.660 1.00 91.31 222 TRP A CA 1
ATOM 1772 C C . TRP A 1 222 ? 9.077 10.987 22.746 1.00 91.31 222 TRP A C 1
ATOM 1774 O O . TRP A 1 222 ? 10.082 10.834 22.063 1.00 91.31 222 TRP A O 1
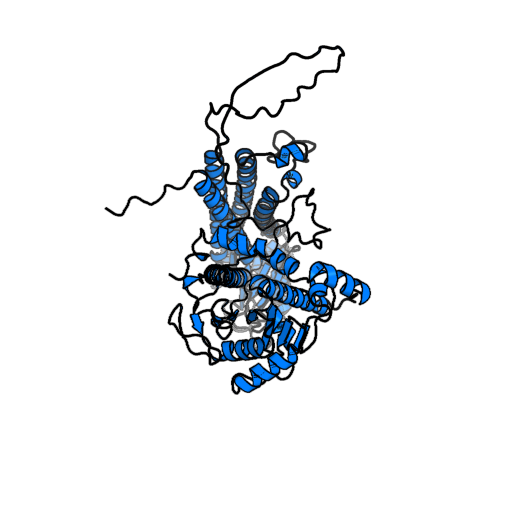ATOM 1784 N N . ASP A 1 223 ? 8.439 12.155 22.796 1.00 92.12 223 ASP A N 1
ATOM 1785 C CA . ASP A 1 223 ? 8.803 13.328 21.991 1.00 92.12 223 ASP A CA 1
ATOM 1786 C C . ASP A 1 223 ? 10.214 13.843 22.297 1.00 92.12 223 ASP A C 1
ATOM 1788 O O . ASP A 1 223 ? 10.906 14.338 21.405 1.00 92.12 223 ASP A O 1
ATOM 1792 N N . LYS A 1 224 ? 10.689 13.683 23.537 1.00 90.25 224 LYS A N 1
ATOM 1793 C CA . LYS A 1 224 ? 12.087 13.967 23.883 1.00 90.25 224 LYS A CA 1
ATOM 1794 C C . LYS A 1 224 ? 13.044 12.997 23.187 1.00 90.25 224 LYS A C 1
ATOM 1796 O O . LYS A 1 224 ? 14.101 13.416 22.712 1.00 90.25 224 LYS A O 1
ATOM 1801 N N . VAL A 1 225 ? 12.682 11.715 23.131 1.00 91.94 225 VAL A N 1
ATOM 1802 C CA . VAL A 1 225 ? 13.445 10.698 22.395 1.00 91.94 225 VAL A CA 1
ATOM 1803 C C . VAL A 1 225 ? 13.418 11.014 20.902 1.00 91.94 225 VAL A C 1
ATOM 1805 O O . VAL A 1 225 ? 14.487 11.038 20.291 1.00 91.94 225 VAL A O 1
ATOM 1808 N N . ARG A 1 226 ? 12.239 11.361 20.356 1.00 94.06 226 ARG A N 1
ATOM 1809 C CA . ARG A 1 226 ? 12.057 11.830 18.973 1.00 94.06 226 ARG A CA 1
ATOM 1810 C C . ARG A 1 226 ? 13.021 12.950 18.648 1.00 94.06 226 ARG A C 1
ATOM 1812 O O . ARG A 1 226 ? 13.850 12.810 17.755 1.00 94.06 226 ARG A O 1
ATOM 1819 N N . LEU A 1 227 ? 12.983 14.028 19.421 1.00 94.12 227 LEU A N 1
ATOM 1820 C CA . LEU A 1 227 ? 13.848 15.179 19.200 1.00 94.12 227 LEU A CA 1
ATOM 1821 C C . LEU A 1 227 ? 15.332 14.790 19.117 1.00 94.12 227 LEU A C 1
ATOM 1823 O O . LEU A 1 227 ? 16.038 15.287 18.243 1.00 94.12 227 LEU A O 1
ATOM 1827 N N . ALA A 1 228 ? 15.798 13.882 19.978 1.00 91.75 228 ALA A N 1
ATOM 1828 C CA . ALA A 1 228 ? 17.192 13.454 19.975 1.00 91.75 228 ALA A CA 1
ATOM 1829 C C . ALA A 1 228 ? 17.590 12.728 18.680 1.00 91.75 228 ALA A C 1
ATOM 1831 O O . ALA A 1 228 ? 18.615 13.069 18.087 1.00 91.75 228 ALA A O 1
ATOM 1832 N N . TYR A 1 229 ? 16.806 11.746 18.219 1.00 92.81 229 TYR A N 1
ATOM 1833 C CA . TYR A 1 229 ? 17.178 11.007 17.009 1.00 92.81 229 TYR A CA 1
ATOM 1834 C C . TYR A 1 229 ? 16.866 11.758 15.713 1.00 92.81 229 TYR A C 1
ATOM 1836 O O . TYR A 1 229 ? 17.656 11.655 14.781 1.00 92.81 229 TYR A O 1
ATOM 1844 N N . TRP A 1 230 ? 15.808 12.573 15.663 1.00 95.38 230 TRP A N 1
ATOM 1845 C CA . TRP A 1 230 ? 15.527 13.433 14.509 1.00 95.38 230 TRP A CA 1
ATOM 1846 C C . TRP A 1 230 ? 16.612 14.507 14.333 1.00 95.38 230 TRP A C 1
ATOM 1848 O O . TRP A 1 230 ? 17.043 14.766 13.210 1.00 95.38 230 TRP A O 1
ATOM 1858 N N . ALA A 1 231 ? 17.121 15.088 15.428 1.00 95.19 231 ALA A N 1
ATOM 1859 C CA . ALA A 1 231 ? 18.267 15.999 15.374 1.00 95.19 231 ALA A CA 1
ATOM 1860 C C . ALA A 1 231 ? 19.545 15.285 14.910 1.00 95.19 231 ALA A C 1
ATOM 1862 O O . ALA A 1 231 ? 20.291 15.818 14.089 1.00 95.19 231 ALA A O 1
ATOM 1863 N N . LEU A 1 232 ? 19.776 14.058 15.390 1.00 94.44 232 LEU A N 1
ATOM 1864 C CA . LEU A 1 232 ? 20.895 13.236 14.937 1.00 94.44 232 LEU A CA 1
ATOM 1865 C C . LEU A 1 232 ? 20.776 12.913 13.441 1.00 94.44 232 LEU A C 1
ATOM 1867 O O . LEU A 1 232 ? 21.749 13.080 12.711 1.00 94.44 232 LEU A O 1
ATOM 1871 N N . SER A 1 233 ? 19.595 12.514 12.959 1.00 95.75 233 SER A N 1
ATOM 1872 C CA . SER A 1 233 ? 19.368 12.279 11.530 1.00 95.75 233 SER A CA 1
ATOM 1873 C C . SER A 1 233 ? 19.624 13.544 10.714 1.00 95.75 233 SER A C 1
ATOM 1875 O O . SER A 1 233 ? 20.306 13.454 9.697 1.00 95.75 233 SER A O 1
ATOM 1877 N N . ALA A 1 234 ? 19.142 14.712 11.147 1.00 97.56 234 ALA A N 1
ATOM 1878 C CA . ALA A 1 234 ? 19.413 15.972 10.456 1.00 97.56 234 ALA A CA 1
ATOM 1879 C C . ALA A 1 234 ? 20.919 16.261 10.358 1.00 97.56 234 ALA A C 1
ATOM 1881 O O . ALA A 1 234 ? 21.393 16.654 9.294 1.00 97.56 234 ALA A O 1
ATOM 1882 N N . ALA A 1 235 ? 21.689 15.986 11.416 1.00 96.88 235 ALA A N 1
ATOM 1883 C CA . ALA A 1 235 ? 23.141 16.135 11.391 1.00 96.88 235 ALA A CA 1
ATOM 1884 C C . ALA A 1 235 ? 23.802 15.235 10.331 1.00 96.88 235 ALA A C 1
ATOM 1886 O O . ALA A 1 235 ? 24.602 15.731 9.544 1.00 96.88 235 ALA A O 1
ATOM 1887 N N . TYR A 1 236 ? 23.435 13.951 10.241 1.00 97.19 236 TYR A N 1
ATOM 1888 C CA . TYR A 1 236 ? 24.001 13.043 9.229 1.00 97.19 236 TYR A CA 1
ATOM 1889 C C . TYR A 1 236 ? 23.671 13.468 7.792 1.00 97.19 236 TYR A C 1
ATOM 1891 O O . TYR A 1 236 ? 24.551 13.441 6.932 1.00 97.19 236 TYR A O 1
ATOM 1899 N N . PHE A 1 237 ? 22.443 13.926 7.529 1.00 97.88 237 PHE A N 1
ATOM 1900 C CA . PHE A 1 237 ? 22.083 14.476 6.215 1.00 97.88 237 PHE A CA 1
ATOM 1901 C C . PHE A 1 237 ? 22.867 15.758 5.901 1.00 97.88 237 PHE A C 1
ATOM 1903 O O . PHE A 1 237 ? 23.319 15.941 4.772 1.00 97.88 237 PHE A O 1
ATOM 1910 N N . GLY A 1 238 ? 23.081 16.620 6.899 1.00 97.75 238 GLY A N 1
ATOM 1911 C CA . GLY A 1 238 ? 23.896 17.827 6.759 1.00 97.75 238 GLY A CA 1
ATOM 1912 C C . GLY A 1 238 ? 25.363 17.512 6.468 1.00 97.75 238 GLY A C 1
ATOM 1913 O O . GLY A 1 238 ? 25.951 18.125 5.583 1.00 97.75 238 GLY A O 1
ATOM 1914 N N . ILE A 1 239 ? 25.939 16.514 7.147 1.00 96.19 239 ILE A N 1
ATOM 1915 C CA . ILE A 1 239 ? 27.303 16.028 6.888 1.00 96.19 239 ILE A CA 1
ATOM 1916 C C . ILE A 1 239 ? 27.413 15.491 5.459 1.00 96.19 239 ILE A C 1
ATOM 1918 O O . ILE A 1 239 ? 28.365 15.834 4.761 1.00 96.19 239 ILE A O 1
ATOM 1922 N N . ALA A 1 240 ? 26.443 14.696 4.996 1.00 95.06 240 ALA A N 1
ATOM 1923 C CA . ALA A 1 240 ? 26.429 14.186 3.627 1.00 95.06 240 ALA A CA 1
ATOM 1924 C C . ALA A 1 240 ? 26.376 15.325 2.591 1.00 95.06 240 ALA A C 1
ATOM 1926 O O . ALA A 1 240 ? 27.195 15.349 1.670 1.00 95.06 240 ALA A O 1
ATOM 1927 N N . ALA A 1 241 ? 25.479 16.301 2.767 1.00 96.12 241 ALA A N 1
ATOM 1928 C CA . ALA A 1 241 ? 25.346 17.450 1.869 1.00 96.12 241 ALA A CA 1
ATOM 1929 C C . ALA A 1 241 ? 26.602 18.340 1.866 1.00 96.12 241 ALA A C 1
ATOM 1931 O O . ALA A 1 241 ? 27.141 18.663 0.806 1.00 96.12 241 ALA A O 1
ATOM 1932 N N . ALA A 1 242 ? 27.107 18.693 3.051 1.00 94.94 242 ALA A N 1
ATOM 1933 C CA . ALA A 1 242 ? 28.275 19.551 3.208 1.00 94.94 242 ALA A CA 1
ATOM 1934 C C . ALA A 1 242 ? 29.552 18.885 2.690 1.00 94.94 242 ALA A C 1
ATOM 1936 O O . ALA A 1 242 ? 30.320 19.524 1.974 1.00 94.94 242 ALA A O 1
ATOM 1937 N N . HIS A 1 243 ? 29.771 17.603 3.002 1.00 92.06 243 HIS A N 1
ATOM 1938 C CA . HIS A 1 243 ? 30.954 16.881 2.542 1.00 92.06 243 HIS A CA 1
ATOM 1939 C C . HIS A 1 243 ? 30.959 16.737 1.016 1.00 92.06 243 HIS A C 1
ATOM 1941 O O . HIS A 1 243 ? 31.978 17.005 0.382 1.00 92.06 243 HIS A O 1
ATOM 1947 N N . THR A 1 244 ? 29.809 16.399 0.425 1.00 91.06 244 THR A N 1
ATOM 1948 C CA . THR A 1 244 ? 29.650 16.289 -1.031 1.00 91.06 244 THR A CA 1
ATOM 1949 C C . THR A 1 244 ? 29.915 17.626 -1.728 1.00 91.06 244 THR A C 1
ATOM 1951 O O . THR A 1 244 ? 30.698 17.674 -2.672 1.00 91.06 244 THR A O 1
ATOM 1954 N N . CYS A 1 245 ? 29.336 18.720 -1.219 1.00 92.94 245 CYS A N 1
ATOM 1955 C CA . CYS A 1 245 ? 29.553 20.078 -1.728 1.00 92.94 245 CYS A CA 1
ATOM 1956 C C . CYS A 1 245 ? 31.020 20.529 -1.591 1.00 92.94 245 CYS A C 1
ATOM 1958 O O . CYS A 1 245 ? 31.601 21.096 -2.514 1.00 92.94 245 CYS A O 1
ATOM 1960 N N . LEU A 1 246 ? 31.658 20.252 -0.450 1.00 91.06 246 LEU A N 1
ATOM 1961 C CA . LEU A 1 246 ? 33.066 20.586 -0.243 1.00 91.06 246 LEU A CA 1
ATOM 1962 C C . LEU A 1 246 ? 33.952 19.845 -1.250 1.00 91.06 246 LEU A C 1
ATOM 1964 O O . LEU A 1 246 ? 34.802 20.457 -1.896 1.00 91.06 246 LEU A O 1
ATOM 1968 N N . LYS A 1 247 ? 33.746 18.535 -1.401 1.00 87.81 247 LYS A N 1
ATOM 1969 C CA . LYS A 1 247 ? 34.565 17.699 -2.278 1.00 87.81 247 LYS A CA 1
ATOM 1970 C C . LYS A 1 247 ? 34.344 18.018 -3.763 1.00 87.81 247 LYS A C 1
ATOM 1972 O O . LYS A 1 247 ? 35.325 18.056 -4.499 1.00 87.81 247 LYS A O 1
ATOM 1977 N N . SER A 1 248 ? 33.126 18.339 -4.203 1.00 90.00 248 SER A N 1
ATOM 1978 C CA . SER A 1 248 ? 32.865 18.778 -5.584 1.00 90.00 248 SER A CA 1
ATOM 1979 C C . SER A 1 248 ? 33.523 20.129 -5.901 1.00 90.00 248 SER A C 1
ATOM 1981 O O . SER A 1 248 ? 34.103 20.297 -6.974 1.00 90.00 248 SER A O 1
ATOM 1983 N N . VAL A 1 249 ? 33.512 21.081 -4.957 1.00 90.94 249 VAL A N 1
ATOM 1984 C CA . VAL A 1 249 ? 34.216 22.371 -5.087 1.00 90.94 249 VAL A CA 1
ATOM 1985 C C . VAL A 1 249 ? 35.726 22.174 -5.163 1.00 90.94 249 VAL A C 1
ATOM 1987 O O . VAL A 1 249 ? 36.372 22.745 -6.043 1.00 90.94 249 VAL A O 1
ATOM 1990 N N . LEU A 1 250 ? 36.291 21.380 -4.249 1.00 87.44 250 LEU A N 1
ATOM 1991 C CA . LEU A 1 250 ? 37.721 21.083 -4.238 1.00 87.44 250 LEU A CA 1
ATOM 1992 C C . LEU A 1 250 ? 38.145 20.378 -5.523 1.00 87.44 250 LEU A C 1
ATOM 1994 O O . LEU A 1 250 ? 39.172 20.739 -6.085 1.00 87.44 250 LEU A O 1
ATOM 1998 N N . PHE A 1 251 ? 37.338 19.443 -6.026 1.00 86.56 251 PHE A N 1
ATOM 1999 C CA . PHE A 1 251 ? 37.652 18.721 -7.251 1.00 86.56 251 PHE A CA 1
ATOM 2000 C C . PHE A 1 251 ? 37.616 19.620 -8.493 1.00 86.56 251 PHE A C 1
ATOM 2002 O O . PHE A 1 251 ? 38.523 19.547 -9.308 1.00 86.56 251 PHE A O 1
ATOM 2009 N N . VAL A 1 252 ? 36.653 20.540 -8.624 1.00 89.06 252 VAL A N 1
ATOM 2010 C CA . VAL A 1 252 ? 36.662 21.507 -9.743 1.00 89.06 252 VAL A CA 1
ATOM 2011 C C . VAL A 1 252 ? 37.863 22.449 -9.667 1.00 89.06 252 VAL A C 1
ATOM 2013 O O . VAL A 1 252 ? 38.524 22.659 -10.678 1.00 89.06 252 VAL A O 1
ATOM 2016 N N . ARG A 1 253 ? 38.188 22.980 -8.479 1.00 87.00 253 ARG A N 1
ATOM 2017 C CA . ARG A 1 253 ? 39.400 23.802 -8.293 1.00 87.00 253 ARG A CA 1
ATOM 2018 C C . ARG A 1 253 ? 40.663 23.034 -8.644 1.00 87.00 253 ARG A C 1
ATOM 2020 O O . ARG A 1 253 ? 41.582 23.599 -9.225 1.00 87.00 253 ARG A O 1
ATOM 2027 N N . TYR A 1 254 ? 40.687 21.758 -8.277 1.00 81.25 254 TYR A N 1
ATOM 2028 C CA . TYR A 1 254 ? 41.763 20.861 -8.633 1.00 81.25 254 TYR A CA 1
ATOM 2029 C C . TYR A 1 254 ? 41.858 20.752 -10.154 1.00 81.25 254 TYR A C 1
ATOM 2031 O O . TYR A 1 254 ? 42.895 21.108 -10.683 1.00 81.25 254 TYR A O 1
ATOM 2039 N N . LEU A 1 255 ? 40.777 20.413 -10.867 1.00 83.38 255 LEU A N 1
ATOM 2040 C CA . LEU A 1 255 ? 40.754 20.350 -12.338 1.00 83.38 255 LEU A CA 1
ATOM 2041 C C . LEU A 1 255 ? 41.248 21.646 -13.009 1.00 83.38 255 LEU A C 1
ATOM 2043 O O . LEU A 1 255 ? 42.013 21.568 -13.962 1.00 83.38 255 LEU A O 1
ATOM 2047 N N . SER A 1 256 ? 40.889 22.826 -12.491 1.00 83.81 256 SER A N 1
ATOM 2048 C CA . SER A 1 256 ? 41.400 24.108 -13.011 1.00 83.81 256 SER A CA 1
ATOM 2049 C C . SER A 1 256 ? 42.919 24.256 -12.863 1.00 83.81 256 SER A C 1
ATOM 2051 O O . SER A 1 256 ? 43.572 24.774 -13.758 1.00 83.81 256 SER A O 1
ATOM 2053 N N . TYR A 1 257 ? 43.504 23.749 -11.776 1.00 79.69 257 TYR A N 1
ATOM 2054 C CA . TYR A 1 257 ? 44.959 23.714 -11.596 1.00 79.69 257 TYR A CA 1
ATOM 2055 C C . TYR A 1 257 ? 45.671 22.767 -12.585 1.00 79.69 257 TYR A C 1
ATOM 2057 O O . TYR A 1 257 ? 46.852 22.959 -12.884 1.00 79.69 257 TYR A O 1
ATOM 2065 N N . PHE A 1 258 ? 44.984 21.739 -13.100 1.00 75.31 258 PHE A N 1
ATOM 2066 C CA . PHE A 1 258 ? 45.508 20.886 -14.184 1.00 75.31 258 PHE A CA 1
ATOM 2067 C C . PHE A 1 258 ? 45.408 21.560 -15.534 1.00 75.31 258 PHE A C 1
ATOM 2069 O O . PHE A 1 258 ? 46.314 21.414 -16.347 1.00 75.31 258 PHE A O 1
ATOM 2076 N N . GLU A 1 259 ? 44.325 22.296 -15.760 1.00 77.94 259 GLU A N 1
ATOM 2077 C CA . GLU A 1 259 ? 44.088 23.008 -17.009 1.00 77.94 259 GLU A CA 1
ATOM 2078 C C . GLU A 1 259 ? 45.238 23.973 -17.338 1.00 77.94 259 GLU A C 1
ATOM 2080 O O . GLU A 1 259 ? 45.672 24.022 -18.480 1.00 77.94 259 GLU A O 1
ATOM 2085 N N . GLU A 1 260 ? 45.830 24.622 -16.330 1.00 76.69 260 GLU A N 1
ATOM 2086 C CA . GLU A 1 260 ? 47.014 25.489 -16.479 1.00 76.69 260 GLU A CA 1
ATOM 2087 C C . GLU A 1 260 ? 48.293 24.764 -16.950 1.00 76.69 260 GLU A C 1
ATOM 2089 O O . GLU A 1 260 ? 49.256 25.415 -17.351 1.00 76.69 260 GLU A O 1
ATOM 2094 N N . ARG A 1 261 ? 48.341 23.427 -16.887 1.00 73.81 261 ARG A N 1
ATOM 2095 C CA . ARG A 1 261 ? 49.477 22.608 -17.355 1.00 73.81 261 ARG A CA 1
ATOM 2096 C C . ARG A 1 261 ? 49.275 22.031 -18.749 1.00 73.81 261 ARG A C 1
ATOM 2098 O O . ARG A 1 261 ? 50.191 21.399 -19.276 1.00 73.81 261 ARG A O 1
ATOM 2105 N N . LEU A 1 262 ? 48.084 22.184 -19.317 1.00 75.56 262 LEU A N 1
ATOM 2106 C CA . LEU A 1 262 ? 47.798 21.719 -20.664 1.00 75.56 262 LEU A CA 1
ATOM 2107 C C . LEU A 1 262 ? 48.283 22.769 -21.679 1.00 75.56 262 LEU A C 1
ATOM 2109 O O . LEU A 1 262 ? 48.236 23.963 -21.390 1.00 75.56 262 LEU A O 1
ATOM 2113 N N . PRO A 1 263 ? 48.763 22.354 -22.863 1.00 73.12 263 PRO A N 1
ATOM 2114 C CA . PRO A 1 263 ? 49.125 23.277 -23.933 1.00 73.12 263 PRO A CA 1
ATOM 2115 C C . PRO A 1 263 ? 47.946 24.131 -24.402 1.00 73.12 263 PRO A C 1
ATOM 2117 O O . PRO A 1 263 ? 46.785 23.716 -24.319 1.00 73.12 263 PRO A O 1
ATOM 2120 N N . ASP A 1 264 ? 48.265 25.290 -24.979 1.00 69.56 264 ASP A N 1
ATOM 2121 C CA . ASP A 1 264 ? 47.281 26.227 -25.518 1.00 69.56 264 ASP A CA 1
ATOM 2122 C C . ASP A 1 264 ? 46.314 25.539 -26.498 1.00 69.56 264 ASP A C 1
ATOM 2124 O O . ASP A 1 264 ? 46.717 24.867 -27.449 1.00 69.56 264 ASP A O 1
ATOM 2128 N N . GLY A 1 265 ? 45.011 25.711 -26.256 1.00 68.19 265 GLY A N 1
ATOM 2129 C CA . GLY A 1 265 ? 43.943 25.078 -27.037 1.00 68.19 265 GLY A CA 1
ATOM 2130 C C . GLY A 1 265 ? 43.426 23.752 -26.467 1.00 68.19 265 GLY A C 1
ATOM 2131 O O . GLY A 1 265 ? 42.453 23.217 -26.989 1.00 68.19 265 GLY A O 1
ATOM 2132 N N . ILE A 1 266 ? 43.982 23.226 -25.374 1.00 71.75 266 ILE A N 1
ATOM 2133 C CA . ILE A 1 266 ? 43.439 22.048 -24.684 1.00 71.75 266 ILE A CA 1
ATOM 2134 C C . ILE A 1 266 ? 42.885 22.481 -23.324 1.00 71.75 266 ILE A C 1
ATOM 2136 O O . ILE A 1 266 ? 43.590 23.043 -22.499 1.00 71.75 266 ILE A O 1
ATOM 2140 N N . SER A 1 267 ? 41.606 22.201 -23.080 1.00 76.44 267 SER A N 1
ATOM 2141 C CA . SER A 1 267 ? 40.939 22.438 -21.793 1.00 76.44 267 SER A CA 1
ATOM 2142 C C . SER A 1 267 ? 40.422 21.109 -21.254 1.00 76.44 267 SER A C 1
ATOM 2144 O O . SER A 1 267 ? 40.369 20.140 -21.997 1.00 76.44 267 SER A O 1
ATOM 2146 N N . MET A 1 268 ? 40.026 21.038 -19.984 1.00 78.06 268 MET A N 1
ATOM 2147 C CA . MET A 1 268 ? 39.253 19.916 -19.430 1.00 78.06 268 MET A CA 1
ATOM 2148 C C . MET A 1 268 ? 37.816 20.317 -19.076 1.00 78.06 268 MET A C 1
ATOM 2150 O O . MET A 1 268 ? 37.026 19.473 -18.666 1.00 78.06 268 MET A O 1
ATOM 2154 N N . HIS A 1 269 ? 37.453 21.598 -19.202 1.00 82.69 269 HIS A N 1
ATOM 2155 C CA . HIS A 1 269 ? 36.122 22.137 -18.894 1.00 82.69 269 HIS A CA 1
ATOM 2156 C C . HIS A 1 269 ? 35.467 21.543 -17.629 1.00 82.69 269 HIS A C 1
ATOM 2158 O O . HIS A 1 269 ? 34.333 21.055 -17.666 1.00 82.69 269 HIS A O 1
ATOM 2164 N N . GLY A 1 270 ? 36.165 21.597 -16.491 1.00 87.94 270 GLY A N 1
ATOM 2165 C CA . GLY A 1 270 ? 35.639 21.116 -15.213 1.00 87.94 270 GLY A CA 1
ATOM 2166 C C . GLY A 1 270 ? 34.411 21.907 -14.758 1.00 87.94 270 GLY A C 1
ATOM 2167 O O . GLY A 1 270 ? 34.484 23.110 -14.515 1.00 87.94 270 GLY A O 1
ATOM 2168 N N . ARG A 1 271 ? 33.258 21.242 -14.623 1.00 91.06 271 ARG A N 1
ATOM 2169 C CA . ARG A 1 271 ? 31.993 21.875 -14.220 1.00 91.06 271 ARG A CA 1
ATOM 2170 C C . ARG A 1 271 ? 31.369 21.166 -13.034 1.00 91.06 271 ARG A C 1
ATOM 2172 O O . ARG A 1 271 ? 31.108 19.963 -13.077 1.00 91.06 271 ARG A O 1
ATOM 2179 N N . ARG A 1 272 ? 31.032 21.951 -12.009 1.00 92.56 272 ARG A N 1
ATOM 2180 C CA . ARG A 1 272 ? 30.182 21.488 -10.911 1.00 92.56 272 ARG A CA 1
ATOM 2181 C C . ARG A 1 272 ? 28.747 21.340 -11.403 1.00 92.56 272 ARG A C 1
ATOM 2183 O O . ARG A 1 272 ? 28.227 22.207 -12.107 1.00 92.56 272 ARG A O 1
ATOM 2190 N N . ARG A 1 273 ? 28.106 20.244 -11.028 1.00 92.00 273 ARG A N 1
ATOM 2191 C CA . ARG A 1 273 ? 26.725 19.922 -11.380 1.00 92.00 273 ARG A CA 1
ATOM 2192 C C . ARG A 1 273 ? 25.900 19.976 -10.099 1.00 92.00 273 ARG A C 1
ATOM 2194 O O . ARG A 1 273 ? 26.084 19.192 -9.179 1.00 92.00 273 ARG A O 1
ATOM 2201 N N . LEU A 1 274 ? 25.012 20.963 -10.025 1.00 92.31 274 LEU A N 1
ATOM 2202 C CA . LEU A 1 274 ? 24.354 21.318 -8.765 1.00 92.31 274 LEU A CA 1
ATOM 2203 C C . LEU A 1 274 ? 23.152 20.435 -8.425 1.00 92.31 274 LEU A C 1
ATOM 2205 O O . LEU A 1 274 ? 22.661 20.513 -7.308 1.00 92.31 274 LEU A O 1
ATOM 2209 N N . ALA A 1 275 ? 22.652 19.613 -9.350 1.00 94.06 275 ALA A N 1
ATOM 2210 C CA . ALA A 1 275 ? 21.395 18.894 -9.149 1.00 94.06 275 ALA A CA 1
ATOM 2211 C C . ALA A 1 275 ? 21.447 17.965 -7.922 1.00 94.06 275 ALA A C 1
ATOM 2213 O O . ALA A 1 275 ? 20.595 18.067 -7.043 1.00 94.06 275 ALA A O 1
ATOM 2214 N N . SER A 1 276 ? 22.487 17.136 -7.803 1.00 93.00 276 SER A N 1
ATOM 2215 C CA . SER A 1 276 ? 22.671 16.266 -6.635 1.00 93.00 276 SER A CA 1
ATOM 2216 C C . SER A 1 276 ? 22.914 17.049 -5.347 1.00 93.00 276 SER A C 1
ATOM 2218 O O . SER A 1 276 ? 22.343 16.711 -4.315 1.00 93.00 276 SER A O 1
ATOM 2220 N N . GLU A 1 277 ? 23.685 18.139 -5.397 1.00 92.62 277 GLU A N 1
ATOM 2221 C CA . GLU A 1 277 ? 23.880 19.026 -4.241 1.00 92.62 277 GLU A CA 1
ATOM 2222 C C . GLU A 1 277 ? 22.549 19.619 -3.764 1.00 92.62 277 GLU A C 1
ATOM 2224 O O . GLU A 1 277 ? 22.254 19.585 -2.572 1.00 92.62 277 GLU A O 1
ATOM 2229 N N . ILE A 1 278 ? 21.717 20.109 -4.686 1.00 96.06 278 ILE A N 1
ATOM 2230 C CA . ILE A 1 278 ? 20.392 20.661 -4.389 1.00 96.06 278 ILE A CA 1
ATOM 2231 C C . ILE A 1 278 ? 19.511 19.595 -3.737 1.00 96.06 278 ILE A C 1
ATOM 2233 O O . ILE A 1 278 ? 18.896 19.873 -2.711 1.00 96.06 278 ILE A O 1
ATOM 2237 N N . LEU A 1 279 ? 19.475 18.373 -4.278 1.00 97.06 279 LEU A N 1
ATOM 2238 C CA . LEU A 1 279 ? 18.689 17.277 -3.703 1.00 97.06 279 LEU A CA 1
ATOM 2239 C C . LEU A 1 279 ? 19.144 16.935 -2.277 1.00 97.06 279 LEU A C 1
ATOM 2241 O O . LEU A 1 279 ? 18.301 16.781 -1.390 1.00 97.06 279 LEU A O 1
ATOM 2245 N N . LEU A 1 280 ? 20.457 16.878 -2.028 1.00 96.88 280 LEU A N 1
ATOM 2246 C CA . LEU A 1 280 ? 21.012 16.631 -0.693 1.00 96.88 280 LEU A CA 1
ATOM 2247 C C . LEU A 1 280 ? 20.691 17.775 0.286 1.00 96.88 280 LEU A C 1
ATOM 2249 O O . LEU A 1 280 ? 20.298 17.515 1.424 1.00 96.88 280 LEU A O 1
ATOM 2253 N N . TRP A 1 281 ? 20.799 19.035 -0.144 1.00 98.06 281 TRP A N 1
ATOM 2254 C CA . TRP A 1 281 ? 20.463 20.200 0.684 1.00 98.06 281 TRP A CA 1
ATOM 2255 C C . TRP A 1 281 ? 18.963 20.310 0.972 1.00 98.06 281 TRP A C 1
ATOM 2257 O O . TRP A 1 281 ? 18.583 20.644 2.095 1.00 98.06 281 TRP A O 1
ATOM 2267 N N . VAL A 1 282 ? 18.103 19.971 0.008 1.00 98.31 282 VAL A N 1
ATOM 2268 C CA . VAL A 1 282 ? 16.650 19.873 0.214 1.00 98.31 282 VAL A CA 1
ATOM 2269 C C . VAL A 1 282 ? 16.337 18.766 1.217 1.00 98.31 282 VAL A C 1
ATOM 2271 O O . VAL A 1 282 ? 15.590 19.001 2.165 1.00 98.31 282 VAL A O 1
ATOM 2274 N N . ALA A 1 283 ? 16.950 17.587 1.079 1.00 97.88 283 ALA A N 1
ATOM 2275 C CA . ALA A 1 283 ? 16.782 16.491 2.029 1.00 97.88 283 ALA A CA 1
ATOM 2276 C C . ALA A 1 283 ? 17.224 16.888 3.453 1.00 97.88 283 ALA A C 1
ATOM 2278 O O . ALA A 1 283 ? 16.499 16.632 4.416 1.00 97.88 283 ALA A O 1
ATOM 2279 N N . PHE A 1 284 ? 18.357 17.584 3.595 1.00 98.38 284 PHE A N 1
ATOM 2280 C CA . PHE A 1 284 ? 18.799 18.158 4.870 1.00 98.38 284 PHE A CA 1
ATOM 2281 C C . PHE A 1 284 ? 17.807 19.190 5.434 1.00 98.38 284 PHE A C 1
ATOM 2283 O O . PHE A 1 284 ? 17.493 19.159 6.628 1.00 98.38 284 PHE A O 1
ATOM 2290 N N . GLY A 1 285 ? 17.276 20.080 4.591 1.00 98.06 285 GLY A N 1
ATOM 2291 C CA . GLY A 1 285 ? 16.266 21.064 4.981 1.00 98.06 285 GLY A CA 1
ATOM 2292 C C . GLY A 1 285 ? 14.994 20.404 5.512 1.00 98.06 285 GLY A C 1
ATOM 2293 O O . GLY A 1 285 ? 14.506 20.773 6.581 1.00 98.06 285 GLY A O 1
ATOM 2294 N N . ILE A 1 286 ? 14.510 19.362 4.830 1.00 98.06 286 ILE A N 1
ATOM 2295 C CA . ILE A 1 286 ? 13.357 18.565 5.265 1.00 98.06 286 ILE A CA 1
ATOM 2296 C C . ILE A 1 286 ? 13.632 17.905 6.622 1.00 98.06 286 ILE A C 1
ATOM 2298 O O . ILE A 1 286 ? 12.800 17.984 7.527 1.00 98.06 286 ILE A O 1
ATOM 2302 N N . LYS A 1 287 ? 14.815 17.305 6.810 1.00 97.31 287 LYS A N 1
ATOM 2303 C CA . LYS A 1 287 ? 15.202 16.686 8.088 1.00 97.31 287 LYS A CA 1
ATOM 2304 C C . LYS A 1 287 ? 15.304 17.691 9.231 1.00 97.31 287 LYS A C 1
ATOM 2306 O O . LYS A 1 287 ? 14.828 17.419 10.332 1.00 97.31 287 LYS A O 1
ATOM 2311 N N . THR A 1 288 ? 15.857 18.869 8.964 1.00 97.75 288 THR A N 1
ATOM 2312 C CA . THR A 1 288 ? 15.914 19.973 9.931 1.00 97.75 288 THR A CA 1
ATOM 2313 C C . THR A 1 288 ? 14.507 20.453 10.294 1.00 97.75 288 THR A C 1
ATOM 2315 O O . THR A 1 288 ? 14.204 20.646 11.472 1.00 97.75 288 THR A O 1
ATOM 2318 N N . GLY A 1 289 ? 13.613 20.565 9.306 1.00 97.38 289 GLY A N 1
ATOM 2319 C CA . GLY A 1 289 ? 12.194 20.850 9.516 1.00 97.38 289 GLY A CA 1
ATOM 2320 C C . GLY A 1 289 ? 11.501 19.794 10.381 1.00 97.38 289 GLY A C 1
ATOM 2321 O O . GLY A 1 289 ? 10.775 20.149 11.307 1.00 97.38 289 GLY A O 1
ATOM 2322 N N . GLY A 1 290 ? 11.781 18.507 10.158 1.00 96.56 290 GLY A N 1
ATOM 2323 C CA . GLY A 1 290 ? 11.288 17.405 10.991 1.00 96.56 290 GLY A CA 1
ATOM 2324 C C . GLY A 1 290 ? 11.768 17.492 12.444 1.00 96.56 290 GLY A C 1
ATOM 2325 O O . GLY A 1 290 ? 10.962 17.398 13.370 1.00 96.56 290 GLY A O 1
ATOM 2326 N N . ALA A 1 291 ? 13.055 17.774 12.670 1.00 96.25 291 ALA A N 1
ATOM 2327 C CA . ALA A 1 291 ? 13.595 17.991 14.015 1.00 96.25 291 ALA A CA 1
ATOM 2328 C C . ALA A 1 291 ? 12.949 19.203 14.712 1.00 96.25 291 ALA A C 1
ATOM 2330 O O . ALA A 1 291 ? 12.623 19.137 15.900 1.00 96.25 291 ALA A O 1
ATOM 2331 N N . LEU A 1 292 ? 12.695 20.289 13.974 1.00 97.06 292 LEU A N 1
ATOM 2332 C CA . LEU A 1 292 ? 11.965 21.450 14.484 1.00 97.06 292 LEU A CA 1
ATOM 2333 C C . LEU A 1 292 ? 10.511 21.098 14.831 1.00 97.06 292 LEU A C 1
ATOM 2335 O O . LEU A 1 292 ? 10.028 21.499 15.891 1.00 97.06 292 LEU A O 1
ATOM 2339 N N . CYS A 1 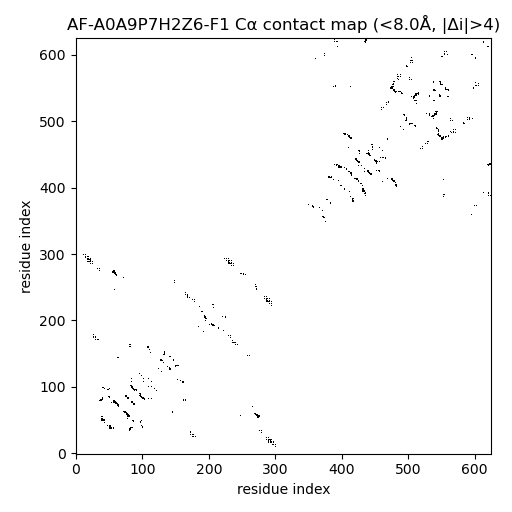293 ? 9.836 20.303 13.997 1.00 96.25 293 CYS A N 1
ATOM 2340 C CA . CYS A 1 293 ? 8.498 19.786 14.285 1.00 96.25 293 CYS A CA 1
ATOM 2341 C C . CYS A 1 293 ? 8.490 18.997 15.597 1.00 96.25 293 CYS A C 1
ATOM 2343 O O . CYS A 1 293 ? 7.623 19.231 16.437 1.00 96.25 293 CYS A O 1
ATOM 2345 N N . MET A 1 294 ? 9.490 18.140 15.830 1.00 95.88 294 MET A N 1
ATOM 2346 C CA . MET A 1 294 ? 9.626 17.393 17.086 1.00 95.88 294 MET A CA 1
ATOM 2347 C C . MET A 1 294 ? 9.931 18.301 18.277 1.00 95.88 294 MET A C 1
ATOM 2349 O O . MET A 1 294 ? 9.383 18.096 19.356 1.00 95.88 294 MET A O 1
ATOM 2353 N N . ALA A 1 295 ? 10.732 19.354 18.097 1.00 95.12 295 ALA A N 1
ATOM 2354 C CA . ALA A 1 295 ? 10.993 20.334 19.150 1.00 95.12 295 ALA A CA 1
ATOM 2355 C C . ALA A 1 295 ? 9.724 21.108 19.547 1.00 95.12 295 ALA A C 1
ATOM 2357 O O . ALA A 1 295 ? 9.494 21.362 20.733 1.00 95.12 295 ALA A O 1
ATOM 2358 N N . ILE A 1 296 ? 8.892 21.479 18.570 1.00 94.62 296 ILE A N 1
ATOM 2359 C CA . ILE A 1 296 ? 7.599 22.132 18.806 1.00 94.62 296 ILE A CA 1
ATOM 2360 C C . ILE A 1 296 ? 6.632 21.144 19.464 1.00 94.62 296 ILE A C 1
ATOM 2362 O O . ILE A 1 296 ? 6.023 21.487 20.477 1.00 94.62 296 ILE A O 1
ATOM 2366 N N . ARG A 1 297 ? 6.541 19.910 18.953 1.00 93.62 297 ARG A N 1
ATOM 2367 C CA . ARG A 1 297 ? 5.703 18.840 19.511 1.00 93.62 297 ARG A CA 1
ATOM 2368 C C . ARG A 1 297 ? 6.051 18.566 20.976 1.00 93.62 297 ARG A C 1
ATOM 2370 O O . ARG A 1 297 ? 5.172 18.636 21.827 1.00 93.62 297 ARG A O 1
ATOM 2377 N N . TRP A 1 298 ? 7.338 18.418 21.286 1.00 93.06 298 TRP A N 1
ATOM 2378 C CA . TRP A 1 298 ? 7.841 18.234 22.649 1.00 93.06 298 TRP A CA 1
ATOM 2379 C C . TRP A 1 298 ? 7.492 19.402 23.589 1.00 93.06 298 TRP A C 1
ATOM 2381 O O . TRP A 1 298 ? 7.185 19.211 24.767 1.00 93.06 298 TRP A O 1
ATOM 2391 N N . LYS A 1 299 ? 7.505 20.644 23.085 1.00 90.75 299 LYS A N 1
ATOM 2392 C CA . LYS A 1 299 ? 7.040 21.808 23.859 1.00 90.75 299 LYS A CA 1
ATOM 2393 C C . LYS A 1 299 ? 5.529 21.779 24.091 1.00 90.75 299 LYS A C 1
ATOM 2395 O O . LYS A 1 299 ? 5.089 22.201 25.159 1.00 90.75 299 LYS A O 1
ATOM 2400 N N . LEU A 1 300 ? 4.748 21.302 23.121 1.00 88.75 300 LEU A N 1
ATOM 2401 C CA . LEU A 1 300 ? 3.291 21.187 23.223 1.00 88.75 300 LEU A CA 1
ATOM 2402 C C . LEU A 1 300 ? 2.853 20.068 24.177 1.00 88.75 300 LEU A C 1
ATOM 2404 O O . LEU A 1 300 ? 1.838 20.241 24.852 1.00 88.75 300 LEU A O 1
ATOM 2408 N N . SER A 1 301 ? 3.615 18.973 24.280 1.00 83.88 301 SER A N 1
ATOM 2409 C CA . SER A 1 301 ? 3.352 17.861 25.208 1.00 83.88 301 SER A CA 1
ATOM 2410 C C . SER A 1 301 ? 3.757 18.152 26.660 1.00 83.88 301 SER A C 1
ATOM 2412 O O . SER A 1 301 ? 3.449 17.384 27.570 1.00 83.88 301 SER A O 1
ATOM 2414 N N . ARG A 1 302 ? 4.394 19.299 26.926 1.00 80.75 302 ARG A N 1
ATOM 2415 C CA . ARG A 1 302 ? 4.839 19.703 28.265 1.00 80.75 302 ARG A CA 1
ATOM 2416 C C . ARG A 1 302 ? 3.644 20.088 29.152 1.00 80.75 302 ARG A C 1
ATOM 2418 O O . ARG A 1 302 ? 2.979 21.097 28.906 1.00 80.75 302 ARG A O 1
ATOM 2425 N N . ARG A 1 303 ? 3.383 19.314 30.214 1.00 65.00 303 ARG A N 1
ATOM 2426 C CA . ARG A 1 303 ? 2.335 19.636 31.204 1.00 65.00 303 ARG A CA 1
ATOM 2427 C C . ARG A 1 303 ? 2.692 20.923 31.982 1.00 65.00 303 ARG A C 1
ATOM 2429 O O . ARG A 1 303 ? 3.860 21.103 32.342 1.00 65.00 303 ARG A O 1
ATOM 2436 N N . PRO A 1 304 ? 1.734 21.834 32.248 1.00 51.59 304 PRO A N 1
ATOM 2437 C CA . PRO A 1 304 ? 1.985 23.010 33.077 1.00 51.59 304 PRO A CA 1
ATOM 2438 C C . PRO A 1 304 ? 2.335 22.605 34.518 1.00 51.59 304 PRO A C 1
ATOM 2440 O O . PRO A 1 304 ? 1.737 21.683 35.073 1.00 51.59 304 PRO A O 1
ATOM 2443 N N . LYS A 1 305 ? 3.298 23.302 35.141 1.00 37.56 305 LYS A N 1
ATOM 2444 C CA . LYS A 1 305 ? 3.610 23.127 36.571 1.00 37.56 305 LYS A CA 1
ATOM 2445 C C . LYS A 1 305 ? 2.354 23.441 37.397 1.00 37.56 305 LYS A C 1
ATOM 2447 O O . LYS A 1 305 ? 1.849 24.554 37.302 1.00 37.56 305 LYS A O 1
ATOM 2452 N N . GLY A 1 306 ? 1.882 22.475 38.187 1.00 42.66 306 GLY A N 1
ATOM 2453 C CA . GLY A 1 306 ? 0.680 22.597 39.028 1.00 42.66 306 GLY A CA 1
ATOM 2454 C C . GLY A 1 306 ? -0.479 21.670 38.646 1.00 42.66 306 GLY A C 1
ATOM 2455 O O . GLY A 1 306 ? -1.512 21.702 39.304 1.00 42.66 306 GLY A O 1
ATOM 2456 N N . TRP A 1 307 ? -0.329 20.834 37.613 1.00 35.25 307 TRP A N 1
ATOM 2457 C CA . TRP A 1 307 ? -1.295 19.771 37.331 1.00 35.25 307 TRP A CA 1
ATOM 2458 C C . TRP A 1 307 ? -1.135 18.660 38.380 1.00 35.25 307 TRP A C 1
ATOM 2460 O O . TRP A 1 307 ? -0.125 17.961 38.392 1.00 35.25 307 TRP A O 1
ATOM 2470 N N . VAL A 1 308 ? -2.083 18.586 39.316 1.00 37.50 308 VAL A N 1
ATOM 2471 C CA . VAL A 1 308 ? -2.142 17.581 40.385 1.00 37.50 308 VAL A CA 1
ATOM 2472 C C . VAL A 1 308 ? -2.440 16.220 39.758 1.00 37.50 308 VAL A C 1
ATOM 2474 O O . VAL A 1 308 ? -3.416 16.084 39.021 1.00 37.50 308 VAL A O 1
ATOM 2477 N N . ASP A 1 309 ? -1.601 15.225 40.053 1.00 38.12 309 ASP A N 1
ATOM 2478 C CA . ASP A 1 309 ? -1.805 13.829 39.671 1.00 38.12 309 ASP A CA 1
ATOM 2479 C C . ASP A 1 309 ? -3.045 13.271 40.385 1.00 38.12 309 ASP A C 1
ATOM 2481 O O . ASP A 1 309 ? -2.989 12.740 41.492 1.00 38.12 309 ASP A O 1
ATOM 2485 N N . GLY A 1 310 ? -4.200 13.401 39.742 1.00 38.88 310 GLY A N 1
ATOM 2486 C CA . GLY A 1 310 ? -5.402 12.656 40.084 1.00 38.88 310 GLY A CA 1
ATOM 2487 C C . GLY A 1 310 ? -5.322 11.245 39.517 1.00 38.88 310 GLY A C 1
ATOM 2488 O O . GLY A 1 310 ? -6.040 10.949 38.573 1.00 38.88 310 GLY A O 1
ATOM 2489 N N . GLN A 1 311 ? -4.412 10.424 40.047 1.00 32.25 311 GLN A N 1
ATOM 2490 C CA . GLN A 1 311 ? -4.467 8.956 40.075 1.00 32.25 311 GLN A CA 1
ATOM 2491 C C . GLN A 1 311 ? -3.220 8.445 40.806 1.00 32.25 311 GLN A C 1
ATOM 2493 O O . GLN A 1 311 ? -2.126 8.362 40.252 1.00 32.25 311 GLN A O 1
ATOM 2498 N N . ASN A 1 312 ? -3.407 8.117 42.085 1.00 34.69 312 ASN A N 1
ATOM 2499 C CA . ASN A 1 312 ? -2.471 7.333 42.879 1.00 34.69 312 ASN A CA 1
ATOM 2500 C C . ASN A 1 312 ? -2.254 5.965 42.209 1.00 34.69 312 ASN A C 1
ATOM 2502 O O . ASN A 1 312 ? -2.975 5.012 42.493 1.00 34.69 312 ASN A O 1
ATOM 2506 N N . LEU A 1 313 ? -1.246 5.852 41.346 1.00 34.62 313 LEU A N 1
ATOM 2507 C CA . LEU A 1 313 ? -0.543 4.591 41.145 1.00 34.62 313 LEU A CA 1
ATOM 2508 C C . LEU A 1 313 ? 0.590 4.566 42.165 1.00 34.62 313 LEU A C 1
ATOM 2510 O O . LEU A 1 313 ? 1.483 5.413 42.151 1.00 34.62 313 LEU A O 1
ATOM 2514 N N . GLY A 1 314 ? 0.475 3.635 43.110 1.00 29.81 314 GLY A N 1
ATOM 2515 C CA . GLY A 1 314 ? 1.362 3.499 44.251 1.00 29.81 314 GLY A CA 1
ATOM 2516 C C . GLY A 1 314 ? 2.831 3.530 43.845 1.00 29.81 314 GLY A C 1
ATOM 2517 O O . GLY A 1 314 ? 3.348 2.612 43.212 1.00 29.81 314 GLY A O 1
ATOM 2518 N N . ARG A 1 315 ? 3.527 4.576 44.289 1.00 27.64 315 ARG A N 1
ATOM 2519 C CA . ARG A 1 315 ? 4.968 4.528 44.494 1.00 27.64 315 ARG A CA 1
ATOM 2520 C C . ARG A 1 315 ? 5.219 3.465 45.569 1.00 27.64 315 ARG A C 1
ATOM 2522 O O . ARG A 1 315 ? 5.107 3.751 46.756 1.00 27.64 315 ARG A O 1
ATOM 2529 N N . ILE A 1 316 ? 5.533 2.239 45.157 1.00 28.94 316 ILE A N 1
ATOM 2530 C CA . ILE A 1 316 ? 6.100 1.226 46.051 1.00 28.94 316 ILE A CA 1
ATOM 2531 C C . ILE A 1 316 ? 7.522 1.691 46.377 1.00 28.94 316 ILE A C 1
ATOM 2533 O O . ILE A 1 316 ? 8.474 1.445 45.633 1.00 28.94 316 ILE A O 1
ATOM 2537 N N . GLU A 1 317 ? 7.663 2.428 47.475 1.00 29.48 317 GLU A N 1
ATOM 2538 C CA . GLU A 1 317 ? 8.954 2.590 48.128 1.00 29.48 317 GLU A CA 1
ATOM 2539 C C . GLU A 1 317 ? 9.395 1.230 48.676 1.00 29.48 317 GLU A C 1
ATOM 2541 O O . GLU A 1 317 ? 8.659 0.539 49.377 1.00 29.48 317 GLU A O 1
ATOM 2546 N N . ARG A 1 318 ? 10.620 0.827 48.324 1.00 29.80 318 ARG A N 1
ATOM 2547 C CA . ARG A 1 318 ? 11.285 -0.328 48.924 1.00 29.80 318 ARG A CA 1
ATOM 2548 C C . ARG A 1 318 ? 11.553 -0.037 50.400 1.00 29.80 318 ARG A C 1
ATOM 2550 O O . ARG A 1 318 ? 12.525 0.646 50.718 1.00 29.80 318 ARG A O 1
ATOM 2557 N N . SER A 1 319 ? 10.784 -0.641 51.294 1.00 28.42 319 SER A N 1
ATOM 2558 C CA . SER A 1 319 ? 11.205 -0.884 52.673 1.00 28.42 319 SER A CA 1
ATOM 2559 C C . SER A 1 319 ? 10.775 -2.289 53.116 1.00 28.42 319 SER A C 1
ATOM 2561 O O . SER A 1 319 ? 9.796 -2.852 52.637 1.00 28.42 319 SER A O 1
ATOM 2563 N N . LYS A 1 320 ? 11.647 -2.910 53.915 1.00 25.88 320 LYS A N 1
ATOM 2564 C CA . LYS A 1 320 ? 11.666 -4.328 54.320 1.00 25.88 320 LYS A CA 1
ATOM 2565 C C . LYS A 1 320 ? 10.388 -4.757 55.067 1.00 25.88 320 LYS A C 1
ATOM 2567 O O . LYS A 1 320 ? 9.764 -3.904 55.693 1.00 25.88 320 LYS A O 1
ATOM 2572 N N . PRO A 1 321 ? 10.034 -6.059 55.078 1.00 29.91 321 PRO A N 1
ATOM 2573 C CA . PRO A 1 321 ? 8.825 -6.518 55.746 1.00 29.91 321 PRO A CA 1
ATOM 2574 C C . PRO A 1 321 ? 9.026 -6.522 57.262 1.00 29.91 321 PRO A C 1
ATOM 2576 O O . PRO A 1 321 ? 10.060 -6.980 57.751 1.00 29.91 321 PRO A O 1
ATOM 2579 N N . ASN A 1 322 ? 8.017 -6.064 57.998 1.00 27.11 322 ASN A N 1
ATOM 2580 C CA . ASN A 1 322 ? 7.803 -6.518 59.361 1.00 27.11 322 ASN A CA 1
ATOM 2581 C C . ASN A 1 322 ? 6.307 -6.615 59.671 1.00 27.11 322 ASN A C 1
ATOM 2583 O O . ASN A 1 322 ? 5.499 -5.808 59.222 1.00 27.11 322 ASN A O 1
ATOM 2587 N N . VAL A 1 323 ? 6.002 -7.683 60.393 1.00 29.77 323 VAL A N 1
ATOM 2588 C CA . VAL A 1 323 ? 4.699 -8.237 60.762 1.00 29.77 323 VAL A CA 1
ATOM 2589 C C . VAL A 1 323 ? 4.005 -7.374 61.819 1.00 29.77 323 VAL A C 1
ATOM 2591 O O . VAL A 1 323 ? 4.676 -6.954 62.757 1.00 29.77 323 VAL A O 1
ATOM 2594 N N . ALA A 1 324 ? 2.687 -7.167 61.693 1.00 27.56 324 ALA A N 1
ATOM 2595 C CA . ALA A 1 324 ? 1.672 -7.347 62.749 1.00 27.56 324 ALA A CA 1
ATOM 2596 C C . ALA A 1 324 ? 0.330 -6.691 62.365 1.00 27.56 324 ALA A C 1
ATOM 2598 O O . ALA A 1 324 ? 0.297 -5.580 61.844 1.00 27.56 324 ALA A O 1
ATOM 2599 N N . ASP A 1 325 ? -0.732 -7.450 62.631 1.00 29.58 325 ASP A N 1
ATOM 2600 C CA . ASP A 1 325 ? -2.164 -7.160 62.786 1.00 29.58 325 ASP A CA 1
ATOM 2601 C C . ASP A 1 325 ? -2.651 -5.699 62.752 1.00 29.58 325 ASP A C 1
ATOM 2603 O O . ASP A 1 325 ? -2.054 -4.820 63.364 1.00 29.58 325 ASP A O 1
ATOM 2607 N N . VAL A 1 326 ? -3.839 -5.476 62.165 1.00 27.31 326 VAL A N 1
ATOM 2608 C CA . VAL A 1 326 ? -5.027 -4.947 62.878 1.00 27.31 326 VAL A CA 1
ATOM 2609 C C . VAL A 1 326 ? -6.261 -4.923 61.957 1.00 27.31 326 VAL A C 1
ATOM 2611 O O . VAL A 1 326 ? -6.214 -4.556 60.786 1.00 27.31 326 VAL A O 1
ATOM 2614 N N . ASN A 1 327 ? -7.370 -5.348 62.563 1.00 25.02 327 ASN A N 1
ATOM 2615 C CA . ASN A 1 327 ? -8.727 -5.508 62.055 1.00 25.02 327 ASN A CA 1
ATOM 2616 C C . ASN A 1 327 ? -9.463 -4.215 61.646 1.00 25.02 327 ASN A C 1
ATOM 2618 O O . ASN A 1 327 ? -9.282 -3.156 62.238 1.00 25.02 327 ASN A O 1
ATOM 2622 N N . LEU A 1 328 ? -10.388 -4.415 60.695 1.00 30.58 328 LEU A N 1
ATOM 2623 C CA . LEU A 1 328 ? -11.742 -3.851 60.536 1.00 30.58 328 LEU A CA 1
ATOM 2624 C C . LEU A 1 328 ? -12.109 -2.571 61.306 1.00 30.58 328 LEU A C 1
ATOM 2626 O O . LEU A 1 328 ? -12.188 -2.579 62.528 1.00 30.58 328 LEU A O 1
ATOM 2630 N N . THR A 1 329 ? -12.590 -1.562 60.575 1.00 25.84 329 THR A N 1
ATOM 2631 C CA . THR A 1 329 ? -13.785 -0.782 60.957 1.00 25.84 329 THR A CA 1
ATOM 2632 C C . THR A 1 329 ? -14.448 -0.160 59.725 1.00 25.84 329 THR A C 1
ATOM 2634 O O . THR A 1 329 ? -13.857 0.005 58.664 1.00 25.84 329 THR A O 1
ATOM 2637 N N . THR A 1 330 ? -15.739 0.084 59.882 1.00 25.92 330 THR A N 1
ATOM 2638 C CA . THR A 1 330 ? -16.812 0.160 58.893 1.00 25.92 330 THR A CA 1
ATOM 2639 C C . THR A 1 330 ? -17.256 1.584 58.544 1.00 25.92 330 THR A C 1
ATOM 2641 O O . THR A 1 330 ? -17.327 2.419 59.440 1.00 25.92 330 THR A O 1
ATOM 2644 N N . ASN A 1 331 ? -17.801 1.721 57.320 1.00 25.83 331 ASN A N 1
ATOM 2645 C CA . ASN A 1 331 ? -18.945 2.579 56.925 1.00 25.83 331 ASN A CA 1
ATOM 2646 C C . ASN A 1 331 ? -18.755 4.119 56.830 1.00 25.83 331 ASN A C 1
ATOM 2648 O O . ASN A 1 331 ? -17.870 4.678 57.462 1.00 25.83 331 ASN A O 1
ATOM 2652 N N . PRO A 1 332 ? -19.680 4.858 56.171 1.00 40.81 332 PRO A N 1
ATOM 2653 C CA . PRO A 1 332 ? -20.203 4.689 54.808 1.00 40.81 332 PRO A CA 1
ATOM 2654 C C . PRO A 1 332 ? -20.323 6.050 54.061 1.00 40.81 332 PRO A C 1
ATOM 2656 O O . PRO A 1 332 ? -20.071 7.118 54.607 1.00 40.81 332 PRO A O 1
ATOM 2659 N N . SER A 1 333 ? -20.854 6.005 52.834 1.00 29.06 333 SER A N 1
ATOM 2660 C CA . SER A 1 333 ? -21.519 7.105 52.106 1.00 29.06 333 SER A CA 1
ATOM 2661 C C . SER A 1 333 ? -20.656 8.166 51.402 1.00 29.06 333 SER A C 1
ATOM 2663 O O . SER A 1 333 ? -20.124 9.097 51.989 1.00 29.06 333 SER A O 1
ATOM 2665 N N . SER A 1 334 ? -20.656 8.110 50.071 1.00 26.08 334 SER A N 1
ATOM 2666 C CA . SER A 1 334 ? -21.217 9.197 49.257 1.00 26.08 334 SER A CA 1
ATOM 2667 C C . SER A 1 334 ? -21.471 8.679 47.842 1.00 26.08 334 SER A C 1
ATOM 2669 O O . SER A 1 334 ? -20.617 8.060 47.212 1.00 26.08 334 SER A O 1
ATOM 2671 N N . LYS A 1 335 ? -22.709 8.863 47.383 1.00 37.91 335 LYS A N 1
ATOM 2672 C CA . LYS A 1 335 ? -23.132 8.596 46.011 1.00 37.91 335 LYS A CA 1
ATOM 2673 C C . LYS A 1 335 ? -22.411 9.582 45.092 1.00 37.91 335 LYS A C 1
ATOM 2675 O O . LYS A 1 335 ? -22.560 10.787 45.272 1.00 37.91 335 LYS A O 1
ATOM 2680 N N . ILE A 1 336 ? -21.679 9.070 44.109 1.00 28.91 336 ILE A N 1
ATOM 2681 C CA . ILE A 1 336 ? -21.228 9.835 42.947 1.00 28.91 336 ILE A CA 1
ATOM 2682 C C . ILE A 1 336 ? -21.802 9.118 41.728 1.00 28.91 336 ILE A C 1
ATOM 2684 O O . ILE A 1 336 ? -21.498 7.952 41.486 1.00 28.91 336 ILE A O 1
ATOM 2688 N N . GLU A 1 337 ? -22.684 9.808 41.011 1.00 29.95 337 GLU A N 1
ATOM 2689 C CA . GLU A 1 337 ? -23.218 9.364 39.725 1.00 29.95 337 GLU A CA 1
ATOM 2690 C C . GLU A 1 337 ? -22.081 9.283 38.689 1.00 29.95 337 GLU A C 1
ATOM 2692 O O . GLU A 1 337 ? -21.278 10.219 38.598 1.00 29.95 337 GLU A O 1
ATOM 2697 N N . PRO A 1 338 ? -21.972 8.206 37.888 1.00 31.80 338 PRO A N 1
ATOM 2698 C CA . PRO A 1 338 ? -20.935 8.126 36.873 1.00 31.80 338 PRO A CA 1
ATOM 2699 C C . PRO A 1 338 ? -21.302 9.006 35.675 1.00 31.80 338 PRO A C 1
ATOM 2701 O O . PRO A 1 338 ? -22.254 8.736 34.945 1.00 31.80 338 PRO A O 1
ATOM 2704 N N . SER A 1 339 ? -20.497 10.043 35.443 1.00 31.34 339 SER A N 1
ATOM 2705 C CA . SER A 1 339 ? -20.456 10.732 34.153 1.00 31.34 339 SER A CA 1
ATOM 2706 C C . SER A 1 339 ? -19.920 9.783 33.072 1.00 31.34 339 SER A C 1
ATOM 2708 O O . SER A 1 339 ? -18.889 9.131 33.242 1.00 31.34 339 SER A O 1
ATOM 2710 N N . VAL A 1 340 ? -20.672 9.679 31.978 1.00 32.12 340 VAL A N 1
ATOM 2711 C CA . VAL A 1 340 ? -20.477 8.733 30.874 1.00 32.12 340 VAL A CA 1
ATOM 2712 C C . VAL A 1 340 ? -19.141 8.982 30.169 1.00 32.12 340 VAL A C 1
ATOM 2714 O O . VAL A 1 340 ? -18.970 9.954 29.432 1.00 32.12 340 VAL A O 1
ATOM 2717 N N . VAL A 1 341 ? -18.195 8.065 30.362 1.00 30.97 341 VAL A N 1
ATOM 2718 C CA . VAL A 1 341 ? -17.018 7.907 29.505 1.00 30.97 341 VAL A CA 1
ATOM 2719 C C . VAL A 1 341 ? -17.498 7.253 28.210 1.00 30.97 341 VAL A C 1
ATOM 2721 O O . VAL A 1 341 ? -17.885 6.089 28.221 1.00 30.97 341 VAL A O 1
ATOM 2724 N N . ARG A 1 342 ? -17.486 7.984 27.088 1.00 32.72 342 ARG A N 1
ATOM 2725 C CA . ARG A 1 342 ? -17.624 7.372 25.757 1.00 32.72 342 ARG A CA 1
ATOM 2726 C C . ARG A 1 342 ? -16.340 6.600 25.447 1.00 32.72 342 ARG A C 1
ATOM 2728 O O . ARG A 1 342 ? -15.405 7.143 24.860 1.00 32.72 342 ARG A O 1
ATOM 2735 N N . SER A 1 343 ? -16.287 5.350 25.899 1.00 31.64 343 SER A N 1
ATOM 2736 C CA . SER A 1 343 ? -15.489 4.307 25.260 1.00 31.64 343 SER A CA 1
ATOM 2737 C C . SER A 1 343 ? -15.932 4.181 23.799 1.00 31.64 343 SER A C 1
ATOM 2739 O O . SER A 1 343 ? -17.032 4.610 23.442 1.00 31.64 343 SER A O 1
ATOM 2741 N N . ALA A 1 344 ? -15.083 3.616 22.941 1.00 35.31 344 ALA A N 1
ATOM 2742 C CA . ALA A 1 344 ? -15.547 3.037 21.688 1.00 35.31 344 ALA A CA 1
ATOM 2743 C C . ALA A 1 344 ? -16.504 1.893 22.057 1.00 35.31 344 ALA A C 1
ATOM 2745 O O . ALA A 1 344 ? -16.099 0.748 22.227 1.00 35.31 344 ALA A O 1
ATOM 2746 N N . SER A 1 345 ? -17.750 2.249 22.356 1.00 33.06 345 SER A N 1
ATOM 2747 C CA . SER A 1 345 ? -18.840 1.311 22.470 1.00 33.06 345 SER A CA 1
ATOM 2748 C C . SER A 1 345 ? -19.031 0.767 21.069 1.00 33.06 345 SER A C 1
ATOM 2750 O O . SER A 1 345 ? -19.255 1.564 20.151 1.00 33.06 345 SER A O 1
ATOM 2752 N N . PHE A 1 346 ? -18.994 -0.557 20.924 1.00 37.28 346 PHE A N 1
ATOM 2753 C CA . PHE A 1 346 ? -19.882 -1.230 19.984 1.00 37.28 346 PHE A CA 1
ATOM 2754 C C . PHE A 1 346 ? -21.170 -0.412 19.949 1.00 37.28 346 PHE A C 1
ATOM 2756 O O . PHE A 1 346 ? -21.777 -0.192 21.003 1.00 37.28 346 PHE A O 1
ATOM 2763 N N . ALA A 1 347 ? -21.501 0.183 18.808 1.00 32.09 347 ALA A N 1
ATOM 2764 C CA . ALA A 1 347 ? -22.738 0.927 18.679 1.00 32.09 347 ALA A CA 1
ATOM 2765 C C . ALA A 1 347 ? -23.877 -0.097 18.711 1.00 32.09 347 ALA A C 1
ATOM 2767 O O . ALA A 1 347 ? -24.447 -0.447 17.689 1.00 32.09 347 ALA A O 1
ATOM 2768 N N . THR A 1 348 ? -24.204 -0.608 19.897 1.00 34.09 348 THR A N 1
ATOM 2769 C CA . THR A 1 348 ? -25.440 -1.331 20.161 1.00 34.09 348 THR A CA 1
ATOM 2770 C C . THR A 1 348 ? -26.551 -0.292 20.222 1.00 34.09 348 THR A C 1
ATOM 2772 O O . THR A 1 348 ? -27.099 0.009 21.281 1.00 34.09 348 THR A O 1
ATOM 2775 N N . SER A 1 349 ? -26.885 0.301 19.078 1.00 35.12 349 SER A N 1
ATOM 2776 C CA . SER A 1 349 ? -28.235 0.810 18.846 1.00 35.12 349 SER A CA 1
ATOM 2777 C C . SER A 1 349 ? -29.128 -0.381 18.496 1.00 35.12 349 SER A C 1
ATOM 2779 O O . SER A 1 349 ? -29.535 -0.540 17.354 1.00 35.12 349 SER A O 1
ATOM 2781 N N . ALA A 1 350 ? -29.298 -1.251 19.491 1.00 35.44 350 ALA A N 1
ATOM 2782 C CA . ALA A 1 350 ? -30.245 -2.352 19.652 1.00 35.44 350 ALA A CA 1
ATOM 2783 C C . ALA A 1 350 ? -29.594 -3.295 20.674 1.00 35.44 350 ALA A C 1
ATOM 2785 O O . ALA A 1 350 ? -28.515 -3.833 20.426 1.00 35.44 350 ALA A O 1
ATOM 2786 N N . GLU A 1 351 ? -30.200 -3.462 21.849 1.00 35.56 351 GLU A N 1
ATOM 2787 C CA . GLU A 1 351 ? -29.883 -4.614 22.691 1.00 35.56 351 GLU A CA 1
ATOM 2788 C C . GLU A 1 351 ? -30.198 -5.858 21.856 1.00 35.56 351 GLU A C 1
ATOM 2790 O O . GLU A 1 351 ? -31.361 -6.129 21.563 1.00 35.56 351 GLU A O 1
ATOM 2795 N N . ALA A 1 352 ? -29.166 -6.574 21.402 1.00 37.66 352 ALA A N 1
ATOM 2796 C CA . ALA A 1 352 ? -29.369 -7.876 20.790 1.00 37.66 352 ALA A CA 1
ATOM 2797 C C . ALA A 1 352 ? -30.077 -8.758 21.836 1.00 37.66 352 ALA A C 1
ATOM 2799 O O . ALA A 1 352 ? -29.571 -8.872 22.960 1.00 37.66 352 ALA A O 1
ATOM 2800 N N . PRO A 1 353 ? -31.242 -9.355 21.522 1.00 38.22 353 PRO A N 1
ATOM 2801 C CA . PRO A 1 353 ? -31.886 -10.301 22.419 1.00 38.22 353 PRO A CA 1
ATOM 2802 C C . PRO A 1 353 ? -30.892 -11.398 22.810 1.00 38.22 353 PRO A C 1
ATOM 2804 O O . PRO A 1 353 ? -30.065 -11.814 21.997 1.00 38.22 353 PRO A O 1
ATOM 2807 N N . ALA A 1 354 ? -30.992 -11.886 24.046 1.00 44.31 354 ALA A N 1
ATOM 2808 C CA . ALA A 1 354 ? -30.075 -12.847 24.668 1.00 44.31 354 ALA A CA 1
ATOM 2809 C C . ALA A 1 354 ? -29.933 -14.217 23.950 1.00 44.31 354 ALA A C 1
ATOM 2811 O O . ALA A 1 354 ? -29.288 -15.116 24.485 1.00 44.31 354 ALA A O 1
ATOM 2812 N N . GLU A 1 355 ? -30.504 -14.399 22.757 1.00 45.31 355 GLU A N 1
ATOM 2813 C CA . GLU A 1 355 ? -30.560 -15.673 22.032 1.00 45.31 355 GLU A CA 1
ATOM 2814 C C . GLU A 1 355 ? -29.526 -15.844 20.903 1.00 45.31 355 GLU A C 1
ATOM 2816 O O . GLU A 1 355 ? -29.343 -16.966 20.443 1.00 45.31 355 GLU A O 1
ATOM 2821 N N . GLN A 1 356 ? -28.787 -14.810 20.478 1.00 51.09 356 GLN A N 1
ATOM 2822 C CA . GLN A 1 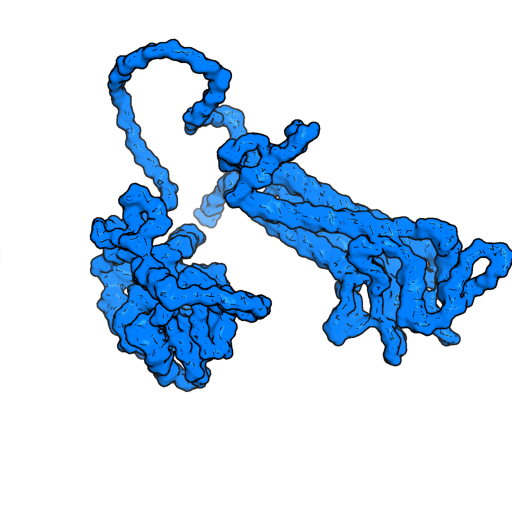356 ? -27.792 -14.936 19.389 1.00 51.09 356 GLN A CA 1
ATOM 2823 C C . GLN A 1 356 ? -26.336 -14.862 19.870 1.00 51.09 356 GLN A C 1
ATOM 2825 O O . GLN A 1 356 ? -25.513 -14.115 19.344 1.00 51.09 356 GLN A O 1
ATOM 2830 N N . VAL A 1 357 ? -25.989 -15.666 20.877 1.00 56.56 357 VAL A N 1
ATOM 2831 C CA . VAL A 1 357 ? -24.581 -15.891 21.233 1.00 56.56 357 VAL A CA 1
ATOM 2832 C C . VAL A 1 357 ? -23.980 -16.872 20.227 1.00 56.56 357 VAL A C 1
ATOM 2834 O O . VAL A 1 357 ? -24.296 -18.061 20.256 1.00 56.56 357 VAL A O 1
ATOM 2837 N N . ASN A 1 358 ? -23.109 -16.389 19.336 1.00 61.19 358 ASN A N 1
ATOM 2838 C CA . ASN A 1 358 ? -22.393 -17.262 18.408 1.00 61.19 358 ASN A CA 1
ATOM 2839 C C . ASN A 1 358 ? -21.370 -18.121 19.174 1.00 61.19 358 ASN A C 1
ATOM 2841 O O . ASN A 1 358 ? -20.361 -17.623 19.677 1.00 61.19 358 ASN A O 1
ATOM 2845 N N . GLN A 1 359 ? -21.643 -19.425 19.264 1.00 58.56 359 GLN A N 1
ATOM 2846 C CA . GLN A 1 359 ? -20.818 -20.397 19.990 1.00 58.56 359 GLN A CA 1
ATOM 2847 C C . GLN A 1 359 ? -19.511 -20.753 19.258 1.00 58.56 359 GLN A C 1
ATOM 2849 O O . GLN A 1 359 ? -18.624 -21.353 19.865 1.00 58.56 359 GLN A O 1
ATOM 2854 N N . ASN A 1 360 ? -19.356 -20.354 17.990 1.00 65.75 360 ASN A N 1
ATOM 2855 C CA . ASN A 1 360 ? -18.184 -20.670 17.170 1.00 65.75 360 ASN A CA 1
ATOM 2856 C C . ASN A 1 360 ? -16.972 -19.760 17.445 1.00 65.75 360 ASN A C 1
ATOM 2858 O O . ASN A 1 360 ? -15.860 -20.080 17.036 1.00 65.75 360 ASN A O 1
ATOM 2862 N N . PHE A 1 361 ? -17.122 -18.704 18.256 1.00 64.44 361 PHE A N 1
ATOM 2863 C CA . PHE A 1 361 ? -16.011 -17.861 18.731 1.00 64.44 361 PHE A CA 1
ATOM 2864 C C . PHE A 1 361 ? -15.219 -18.467 19.904 1.00 64.44 361 PHE A C 1
ATOM 2866 O O . PHE A 1 361 ? -14.677 -17.748 20.745 1.00 64.44 361 PHE A O 1
ATOM 2873 N N . ALA A 1 362 ? -15.102 -19.796 19.968 1.00 56.56 362 ALA A N 1
ATOM 2874 C CA . ALA A 1 362 ? -14.406 -20.502 21.048 1.00 56.56 362 ALA A CA 1
ATOM 2875 C C . ALA A 1 362 ? -12.918 -20.104 21.196 1.00 56.56 362 ALA A C 1
ATOM 2877 O O . ALA A 1 362 ? -12.335 -20.281 22.264 1.00 56.56 362 ALA A O 1
ATOM 2878 N N . ALA A 1 363 ? -12.309 -19.546 20.142 1.00 56.94 363 ALA A N 1
ATOM 2879 C CA . ALA A 1 363 ? -10.925 -19.066 20.137 1.00 56.94 363 ALA A CA 1
ATOM 2880 C C . ALA A 1 363 ? -10.743 -17.641 20.704 1.00 56.94 363 ALA A C 1
ATOM 2882 O O . ALA A 1 363 ? -9.610 -17.223 20.956 1.00 56.94 363 ALA A O 1
ATOM 2883 N N . VAL A 1 364 ? -11.825 -16.885 20.918 1.00 64.31 364 VAL A N 1
ATOM 2884 C CA . VAL A 1 364 ? -11.767 -15.530 21.480 1.00 64.31 364 VAL A CA 1
ATOM 2885 C C . VAL A 1 364 ? -11.885 -15.610 22.999 1.00 64.31 364 VAL A C 1
ATOM 2887 O O . VAL A 1 364 ? -12.799 -16.227 23.541 1.00 64.31 364 VAL A O 1
ATOM 2890 N N . ALA A 1 365 ? -10.970 -14.950 23.712 1.00 65.44 365 ALA A N 1
ATOM 2891 C CA . ALA A 1 365 ? -11.055 -14.813 25.162 1.00 65.44 365 ALA A CA 1
ATOM 2892 C C . ALA A 1 365 ? -12.207 -13.863 25.532 1.00 65.44 365 ALA A C 1
ATOM 2894 O O . ALA A 1 365 ? -12.008 -12.670 25.743 1.00 65.44 365 ALA A O 1
ATOM 2895 N N . THR A 1 366 ? -13.424 -14.398 25.592 1.00 69.69 366 THR A N 1
ATOM 2896 C CA . THR A 1 366 ? -14.641 -13.636 25.898 1.00 69.69 366 THR A CA 1
ATOM 2897 C C . THR A 1 366 ? -14.797 -13.338 27.385 1.00 69.69 366 THR A C 1
ATOM 2899 O O . THR A 1 366 ? -15.480 -12.392 27.759 1.00 69.69 366 THR A O 1
ATOM 2902 N N . GLY A 1 367 ? -14.209 -14.159 28.264 1.00 69.19 367 GLY A N 1
ATOM 2903 C CA . GLY A 1 367 ? -14.436 -14.050 29.710 1.00 69.19 367 GLY A CA 1
ATOM 2904 C C . GLY A 1 367 ? -15.913 -14.207 30.103 1.00 69.19 367 GLY A C 1
ATOM 2905 O O . GLY A 1 367 ? -16.323 -13.678 31.131 1.00 69.19 367 GLY A O 1
ATOM 2906 N N . GLY A 1 368 ? -16.713 -14.891 29.272 1.00 68.81 368 GLY A N 1
ATOM 2907 C CA . GLY A 1 368 ? -18.167 -15.012 29.433 1.00 68.81 368 GLY A CA 1
ATOM 2908 C C . GLY A 1 368 ? -18.977 -13.851 28.842 1.00 68.81 368 GLY A C 1
ATOM 2909 O O . GLY A 1 368 ? -20.199 -13.854 28.963 1.00 68.81 368 GLY A O 1
ATOM 2910 N N . ILE A 1 369 ? -18.330 -12.872 28.201 1.00 71.75 369 ILE A N 1
ATOM 2911 C CA . ILE A 1 369 ? -18.997 -11.756 27.521 1.00 71.75 369 ILE A CA 1
ATOM 2912 C C . ILE A 1 369 ? -19.383 -12.202 26.103 1.00 71.75 369 ILE A C 1
ATOM 2914 O O . ILE A 1 369 ? -18.494 -12.534 25.318 1.00 71.75 369 ILE A O 1
ATOM 2918 N N . PRO A 1 370 ? -20.676 -12.226 25.741 1.00 68.50 370 PRO A N 1
ATOM 2919 C CA . PRO A 1 370 ? -21.079 -12.634 24.403 1.00 68.50 370 PRO A CA 1
ATOM 2920 C C . PRO A 1 370 ? -20.515 -11.663 23.364 1.00 68.50 370 PRO A C 1
ATOM 2922 O O . PRO A 1 370 ? -20.546 -10.446 23.555 1.00 68.50 370 PRO A O 1
ATOM 2925 N N . TYR A 1 371 ? -20.006 -12.207 22.261 1.00 70.31 371 TYR A N 1
ATOM 2926 C CA . TYR A 1 371 ? -19.648 -11.390 21.110 1.00 70.31 371 TYR A CA 1
ATOM 2927 C C . TYR A 1 371 ? -20.926 -11.081 20.309 1.00 70.31 371 TYR A C 1
ATOM 2929 O O . TYR A 1 371 ? -21.696 -12.013 20.055 1.00 70.31 371 TYR A O 1
ATOM 2937 N N . PRO A 1 372 ? -21.196 -9.815 19.939 1.00 73.56 372 PRO A N 1
ATOM 2938 C CA . PRO A 1 372 ? -22.414 -9.460 19.217 1.00 73.56 372 PRO A CA 1
ATOM 2939 C C . PRO A 1 372 ? -22.455 -10.121 17.829 1.00 73.56 372 PRO A C 1
ATOM 2941 O O . PRO A 1 372 ? -21.511 -10.005 17.047 1.00 73.56 372 PRO A O 1
ATOM 2944 N N . GLY A 1 373 ? -23.552 -10.827 17.542 1.00 82.44 373 GLY A N 1
ATOM 2945 C CA . GLY A 1 373 ? -23.832 -11.425 16.235 1.00 82.44 373 GLY A CA 1
ATOM 2946 C C . GLY A 1 373 ? -24.567 -10.475 15.284 1.00 82.44 373 GLY A C 1
ATOM 2947 O O . GLY A 1 373 ? -24.611 -9.262 15.498 1.00 82.44 373 GLY A O 1
ATOM 2948 N N . ILE A 1 374 ? -25.171 -11.041 14.237 1.00 91.12 374 ILE A N 1
ATOM 2949 C CA . ILE A 1 374 ? -26.032 -10.299 13.304 1.00 91.12 374 ILE A CA 1
ATOM 2950 C C . ILE A 1 374 ? -27.227 -9.732 14.091 1.00 91.12 374 ILE A C 1
ATOM 2952 O O . ILE A 1 374 ? -27.912 -10.509 14.752 1.00 91.12 374 ILE A O 1
ATOM 2956 N N . PRO A 1 375 ? -27.519 -8.421 14.041 1.00 90.88 375 PRO A N 1
ATOM 2957 C CA . PRO A 1 375 ? -28.631 -7.853 14.795 1.00 90.88 375 PRO A CA 1
ATOM 2958 C C . PRO A 1 375 ? -29.988 -8.362 14.286 1.00 90.88 375 PRO A C 1
ATOM 2960 O O . PRO A 1 375 ? -30.240 -8.419 13.080 1.00 90.88 375 PRO A O 1
ATOM 2963 N N . SER A 1 376 ? -30.898 -8.669 15.214 1.00 90.62 376 SER A N 1
ATOM 2964 C CA . SER A 1 376 ? -32.306 -8.918 14.890 1.00 90.62 376 SER A CA 1
ATOM 2965 C C . SER A 1 376 ? -33.050 -7.587 14.756 1.00 90.62 376 SER A C 1
ATOM 2967 O O . SER A 1 376 ? -33.206 -6.862 15.738 1.00 90.62 376 SER A O 1
ATOM 2969 N N . ILE A 1 377 ? -33.497 -7.258 13.541 1.00 93.88 377 ILE A N 1
ATOM 2970 C CA . ILE A 1 377 ? -34.240 -6.028 13.232 1.00 93.88 377 ILE A CA 1
ATOM 2971 C C . ILE A 1 377 ? -35.608 -6.422 12.666 1.00 93.88 377 ILE A C 1
ATOM 2973 O O . ILE A 1 377 ? -35.693 -6.915 11.540 1.00 93.88 377 ILE A O 1
ATOM 2977 N N . GLU A 1 378 ? -36.663 -6.227 13.462 1.00 94.00 378 GLU A N 1
ATOM 2978 C CA . GLU A 1 378 ? -38.037 -6.615 13.103 1.00 94.00 378 GLU A CA 1
ATOM 2979 C C . GLU A 1 378 ? -38.678 -5.663 12.087 1.00 94.00 378 GLU A C 1
ATOM 2981 O O . GLU A 1 378 ? -39.373 -6.109 11.176 1.00 94.00 378 GLU A O 1
ATOM 2986 N N . ASP A 1 379 ? -38.440 -4.355 12.224 1.00 96.69 379 ASP A N 1
ATOM 2987 C CA . ASP A 1 379 ? -38.982 -3.353 11.307 1.00 96.69 379 ASP A CA 1
ATOM 2988 C C . ASP A 1 379 ? -38.239 -3.418 9.959 1.00 96.69 379 ASP A C 1
ATOM 2990 O O . ASP A 1 379 ? -37.041 -3.104 9.900 1.00 96.69 379 ASP A O 1
ATOM 2994 N N . PRO A 1 380 ? -38.917 -3.785 8.853 1.00 96.38 380 PRO A N 1
ATOM 2995 C CA . PRO A 1 380 ? -38.265 -3.930 7.559 1.00 96.38 380 PRO A CA 1
ATOM 2996 C C . PRO A 1 380 ? -37.694 -2.601 7.041 1.00 96.38 380 PRO A C 1
ATOM 2998 O O . PRO A 1 380 ? -36.687 -2.611 6.337 1.00 96.38 380 PRO A O 1
ATOM 3001 N N . TYR A 1 381 ? -38.241 -1.445 7.427 1.00 96.50 381 TYR A N 1
ATOM 3002 C CA . TYR A 1 381 ? -37.681 -0.148 7.032 1.00 96.50 381 TYR A CA 1
ATOM 3003 C C . TYR A 1 381 ? -36.378 0.168 7.774 1.00 96.50 381 TYR A C 1
ATOM 3005 O O . TYR A 1 381 ? -35.431 0.672 7.168 1.00 96.50 381 TYR A O 1
ATOM 3013 N N . GLN A 1 382 ? -36.284 -0.186 9.059 1.00 95.56 382 GLN A N 1
ATOM 3014 C CA . GLN A 1 382 ? -35.027 -0.087 9.810 1.00 95.56 382 GLN A CA 1
ATOM 3015 C C . GLN A 1 382 ? -33.989 -1.076 9.280 1.00 95.56 382 GLN A C 1
ATOM 3017 O O . GLN A 1 382 ? -32.823 -0.717 9.124 1.00 95.56 382 GLN A O 1
ATOM 3022 N N . LYS A 1 383 ? -34.413 -2.296 8.925 1.00 96.38 383 LYS A N 1
ATOM 3023 C CA . LYS A 1 383 ? -33.537 -3.302 8.317 1.00 96.38 383 LYS A CA 1
ATOM 3024 C C . LYS A 1 383 ? -32.984 -2.833 6.972 1.00 96.38 383 LYS A C 1
ATOM 3026 O O . LYS A 1 383 ? -31.797 -3.015 6.717 1.00 96.38 383 LYS A O 1
ATOM 3031 N N . ARG A 1 384 ? -33.813 -2.177 6.151 1.00 97.44 384 ARG A N 1
ATOM 3032 C CA . ARG A 1 384 ? -33.380 -1.536 4.902 1.00 97.44 384 ARG A CA 1
ATOM 3033 C C . ARG A 1 384 ? -32.301 -0.502 5.191 1.00 97.44 384 ARG A C 1
ATOM 3035 O O . ARG A 1 384 ? -31.223 -0.586 4.618 1.00 97.44 384 ARG A O 1
ATOM 3042 N N . GLN A 1 385 ? -32.570 0.452 6.082 1.00 96.25 385 GLN A N 1
ATOM 3043 C CA . GLN A 1 385 ? -31.605 1.502 6.413 1.00 96.25 385 GLN A CA 1
ATOM 3044 C C . GLN A 1 385 ? -30.277 0.906 6.904 1.00 96.25 385 GLN A C 1
ATOM 3046 O O . GLN A 1 385 ? -29.220 1.285 6.406 1.00 96.25 385 GLN A O 1
ATOM 3051 N N . TRP A 1 386 ? -30.333 -0.092 7.788 1.00 96.12 386 TRP A N 1
ATOM 3052 C CA . TRP A 1 386 ? -29.165 -0.838 8.252 1.00 96.12 386 TRP A CA 1
ATOM 3053 C C . TRP A 1 386 ? -28.378 -1.482 7.096 1.00 96.12 386 TRP A C 1
ATOM 3055 O O . TRP A 1 386 ? -27.170 -1.271 6.986 1.00 96.12 386 TRP A O 1
ATOM 3065 N N . GLN A 1 387 ? -29.046 -2.178 6.168 1.00 97.62 387 GLN A N 1
ATOM 3066 C CA . GLN A 1 387 ? -28.393 -2.761 4.987 1.00 97.62 387 GLN A CA 1
ATOM 3067 C C . GLN A 1 387 ? -27.708 -1.700 4.113 1.00 97.62 387 GLN A C 1
ATOM 3069 O O . GLN A 1 387 ? -26.603 -1.938 3.629 1.00 97.62 387 GLN A O 1
ATOM 3074 N N . LEU A 1 388 ? -28.327 -0.530 3.916 1.00 98.06 388 LEU A N 1
ATOM 3075 C CA . LEU A 1 388 ? -27.759 0.552 3.100 1.00 98.06 388 LEU A CA 1
ATOM 3076 C C . LEU A 1 388 ? -26.538 1.206 3.751 1.00 98.06 388 LEU A C 1
ATOM 3078 O O . LEU A 1 388 ? -25.581 1.558 3.057 1.00 98.06 388 LEU A O 1
ATOM 3082 N N . GLU A 1 389 ? -26.540 1.350 5.075 1.00 97.25 389 GLU A N 1
ATOM 3083 C CA . GLU A 1 389 ? -25.369 1.810 5.823 1.00 97.25 389 GLU A CA 1
ATOM 3084 C C . GLU A 1 389 ? -24.218 0.816 5.694 1.00 97.25 389 GLU A C 1
ATOM 3086 O O . GLU A 1 389 ? -23.112 1.196 5.307 1.00 97.25 389 GLU A O 1
ATOM 3091 N N . HIS A 1 390 ? -24.486 -0.466 5.929 1.00 97.62 390 HIS A N 1
ATOM 3092 C CA . HIS A 1 390 ? -23.485 -1.525 5.823 1.00 97.62 390 HIS A CA 1
ATOM 3093 C C . HIS A 1 390 ? -22.945 -1.660 4.393 1.00 97.62 390 HIS A C 1
ATOM 3095 O O . HIS A 1 390 ? -21.742 -1.816 4.190 1.00 97.62 390 HIS A O 1
ATOM 3101 N N . MET A 1 391 ? -23.794 -1.462 3.385 1.00 98.25 391 MET A N 1
ATOM 3102 C CA . MET A 1 391 ? -23.401 -1.393 1.979 1.00 98.25 391 MET A CA 1
ATOM 3103 C C . MET A 1 391 ? -22.494 -0.208 1.656 1.00 98.25 391 MET A C 1
ATOM 3105 O O . MET A 1 391 ? -21.460 -0.387 1.008 1.00 98.25 391 MET A O 1
ATOM 3109 N N . ALA A 1 392 ? -22.816 0.994 2.134 1.00 97.88 392 ALA A N 1
ATOM 3110 C CA . ALA A 1 392 ? -21.922 2.141 2.000 1.00 97.88 392 ALA A CA 1
ATOM 3111 C C . ALA A 1 392 ? -20.578 1.894 2.711 1.00 97.88 392 ALA A C 1
ATOM 3113 O O . ALA A 1 392 ? -19.518 2.215 2.170 1.00 97.88 392 ALA A O 1
ATOM 3114 N N . GLY A 1 393 ? -20.616 1.266 3.889 1.00 97.75 393 GLY A N 1
ATOM 3115 C CA . GLY A 1 393 ? -19.450 0.771 4.617 1.00 97.75 393 GLY A CA 1
ATOM 3116 C C . GLY A 1 393 ? -18.582 -0.161 3.784 1.00 97.75 393 GLY A C 1
ATOM 3117 O O . GLY A 1 393 ? -17.390 0.101 3.620 1.00 97.75 393 GLY A O 1
ATOM 3118 N N . ALA A 1 394 ? -19.185 -1.186 3.186 1.00 98.56 394 ALA A N 1
ATOM 3119 C CA . ALA A 1 394 ? -18.497 -2.169 2.360 1.00 98.56 394 ALA A CA 1
ATOM 3120 C C . ALA A 1 394 ? -17.753 -1.542 1.180 1.00 98.56 394 ALA A C 1
ATOM 3122 O O . ALA A 1 394 ? -16.573 -1.831 0.971 1.00 98.56 394 ALA A O 1
ATOM 3123 N N . PHE A 1 395 ? -18.369 -0.592 0.476 1.00 98.38 395 PHE A N 1
ATOM 3124 C CA . PHE A 1 395 ? -17.668 0.152 -0.569 1.00 98.38 395 PHE A CA 1
ATOM 3125 C C . PHE A 1 395 ? -16.470 0.938 -0.039 1.00 98.38 395 PHE A C 1
ATOM 3127 O O . PHE A 1 395 ? -15.402 0.938 -0.656 1.00 98.38 395 PHE A O 1
ATOM 3134 N N . ARG A 1 396 ? -16.597 1.606 1.110 1.00 97.69 396 ARG A N 1
ATOM 3135 C CA . ARG A 1 396 ? -15.472 2.360 1.678 1.00 97.69 396 ARG A CA 1
ATOM 3136 C C . ARG A 1 396 ? -14.336 1.445 2.134 1.00 97.69 396 ARG A C 1
ATOM 3138 O O . ARG A 1 396 ? -13.174 1.806 1.929 1.00 97.69 396 ARG A O 1
ATOM 3145 N N . VAL A 1 397 ? -14.652 0.256 2.649 1.00 98.56 397 VAL A N 1
ATOM 3146 C CA . VAL A 1 397 ? -13.664 -0.800 2.924 1.00 98.56 397 VAL A CA 1
ATOM 3147 C C . VAL A 1 397 ? -12.967 -1.218 1.628 1.00 98.56 397 VAL A C 1
ATOM 3149 O O . VAL A 1 397 ? -11.742 -1.134 1.553 1.00 98.56 397 VAL A O 1
ATOM 3152 N N . PHE A 1 398 ? -13.716 -1.535 0.567 1.00 98.56 398 PHE A N 1
ATOM 3153 C CA . PHE A 1 398 ? -13.153 -1.892 -0.744 1.00 98.56 398 PHE A CA 1
ATOM 3154 C C . PHE A 1 398 ? -12.242 -0.790 -1.302 1.00 98.56 398 PHE A C 1
ATOM 3156 O O . PHE A 1 398 ? -11.162 -1.069 -1.824 1.00 98.56 398 PHE A O 1
ATOM 3163 N N . ALA A 1 399 ? -12.624 0.480 -1.143 1.00 97.81 399 ALA A N 1
ATOM 3164 C CA . ALA A 1 399 ? -11.800 1.618 -1.540 1.00 97.81 399 ALA A CA 1
ATOM 3165 C C . ALA A 1 399 ? -10.491 1.696 -0.746 1.00 97.81 399 ALA A C 1
ATOM 3167 O O . ALA A 1 399 ? -9.428 1.906 -1.329 1.00 97.81 399 ALA A O 1
ATOM 3168 N N . ARG A 1 400 ? -10.546 1.513 0.580 1.00 97.56 400 ARG A N 1
ATOM 3169 C CA . ARG A 1 400 ? -9.354 1.499 1.442 1.00 97.56 400 ARG A CA 1
ATOM 3170 C C . ARG A 1 400 ? -8.432 0.323 1.124 1.00 97.56 400 ARG A C 1
ATOM 3172 O O . ARG A 1 400 ? -7.217 0.481 1.215 1.00 97.56 400 ARG A O 1
ATOM 3179 N N . MET A 1 401 ? -8.992 -0.823 0.749 1.00 97.56 401 MET A N 1
ATOM 3180 C CA . MET A 1 401 ? -8.235 -2.010 0.351 1.00 97.56 401 MET A CA 1
ATOM 3181 C C . MET A 1 401 ? -7.710 -1.945 -1.092 1.00 97.56 401 MET A C 1
ATOM 3183 O O . MET A 1 401 ? -6.912 -2.792 -1.484 1.00 97.56 401 MET A O 1
ATOM 3187 N N . GLY A 1 402 ? -8.090 -0.920 -1.864 1.00 97.19 402 GLY A N 1
ATOM 3188 C CA . GLY A 1 402 ? -7.590 -0.693 -3.221 1.00 97.19 402 GLY A CA 1
ATOM 3189 C C . GLY A 1 402 ? -8.283 -1.530 -4.298 1.00 97.19 402 GLY A C 1
ATOM 3190 O O . GLY A 1 402 ? -7.656 -1.858 -5.300 1.00 97.19 402 GLY A O 1
ATOM 3191 N N . PHE A 1 403 ? -9.556 -1.892 -4.108 1.00 97.88 403 PHE A N 1
ATOM 3192 C CA . PHE A 1 403 ? -10.327 -2.703 -5.066 1.00 97.88 403 PHE A CA 1
ATOM 3193 C C . PHE A 1 403 ? -11.011 -1.871 -6.163 1.00 97.88 403 PHE A C 1
ATOM 3195 O O . PHE A 1 403 ? -11.741 -2.415 -6.989 1.00 97.88 403 PHE A O 1
ATOM 3202 N N . THR A 1 404 ? -10.816 -0.550 -6.162 1.00 95.12 404 THR A N 1
ATOM 3203 C CA . THR A 1 404 ? -11.418 0.370 -7.131 1.00 95.12 404 THR A CA 1
ATOM 3204 C C . THR A 1 404 ? -10.746 0.265 -8.501 1.00 95.12 404 THR A C 1
ATOM 3206 O O . THR A 1 404 ? -9.524 0.305 -8.609 1.00 95.12 404 THR A O 1
ATOM 3209 N N . GLU A 1 405 ? -11.549 0.197 -9.565 1.00 92.75 405 GLU A N 1
ATOM 3210 C CA . GLU A 1 405 ? -11.085 0.172 -10.959 1.00 92.75 405 GLU A CA 1
ATOM 3211 C C . GLU A 1 405 ? -12.039 1.018 -11.818 1.00 92.75 405 GLU A C 1
ATOM 3213 O O . GLU A 1 405 ? -13.049 0.538 -12.336 1.00 92.75 405 GLU A O 1
ATOM 3218 N N . GLY A 1 406 ? -11.768 2.322 -11.916 1.00 90.12 406 GLY A N 1
ATOM 3219 C CA . GLY A 1 406 ? -12.659 3.258 -12.607 1.00 90.12 406 GLY A CA 1
ATOM 3220 C C . GLY A 1 406 ? -14.094 3.205 -12.062 1.00 90.12 406 GLY A C 1
ATOM 3221 O O . GLY A 1 406 ? -14.317 3.468 -10.883 1.00 90.12 406 GLY A O 1
ATOM 3222 N N . ALA A 1 407 ? -15.057 2.885 -12.933 1.00 88.06 407 ALA A N 1
ATOM 3223 C CA . ALA A 1 407 ? -16.477 2.738 -12.593 1.00 88.06 407 ALA A CA 1
ATOM 3224 C C . ALA A 1 407 ? -16.933 1.270 -12.443 1.00 88.06 407 ALA A C 1
ATOM 3226 O O . ALA A 1 407 ? -18.133 1.021 -12.321 1.00 88.06 407 ALA A O 1
ATOM 3227 N N . ALA A 1 408 ? -16.010 0.305 -12.506 1.00 90.75 408 ALA A N 1
ATOM 3228 C CA . ALA A 1 408 ? -16.328 -1.110 -12.362 1.00 90.75 408 ALA A CA 1
ATOM 3229 C C . ALA A 1 408 ? -16.556 -1.494 -10.893 1.00 90.75 408 ALA A C 1
ATOM 3231 O O . ALA A 1 408 ? -15.954 -0.927 -9.979 1.00 90.75 408 ALA A O 1
ATOM 3232 N N . GLY A 1 409 ? -17.386 -2.516 -10.696 1.00 94.62 409 GLY A N 1
ATOM 3233 C CA . GLY A 1 409 ? -17.721 -3.074 -9.394 1.00 94.62 409 GLY A CA 1
ATOM 3234 C C . GLY A 1 409 ? -19.041 -2.554 -8.828 1.00 94.62 409 GLY A C 1
ATOM 3235 O O . GLY A 1 409 ? -19.446 -1.406 -9.025 1.00 94.62 409 GLY A O 1
ATOM 3236 N N . HIS A 1 410 ? -19.738 -3.464 -8.166 1.00 96.94 410 HIS A N 1
ATOM 3237 C CA . HIS A 1 410 ? -21.096 -3.292 -7.690 1.00 96.94 410 HIS A CA 1
ATOM 3238 C C . HIS A 1 410 ? -21.346 -4.218 -6.504 1.00 96.94 410 HIS A C 1
ATOM 3240 O O . HIS A 1 410 ? -20.861 -5.348 -6.439 1.00 96.94 410 HIS A O 1
ATOM 3246 N N . ILE A 1 411 ? -22.136 -3.716 -5.570 1.00 98.56 411 ILE A N 1
ATOM 3247 C CA . ILE A 1 411 ? -22.731 -4.479 -4.482 1.00 98.56 411 ILE A CA 1
ATOM 3248 C C . ILE A 1 411 ? -24.232 -4.340 -4.691 1.00 98.56 411 ILE A C 1
ATOM 3250 O O . ILE A 1 411 ? -24.693 -3.244 -5.005 1.00 98.56 411 ILE A O 1
ATOM 3254 N N . SER A 1 412 ? -24.983 -5.424 -4.555 1.00 98.50 412 SER A N 1
ATOM 3255 C CA . SER A 1 412 ? -26.442 -5.369 -4.500 1.00 98.50 412 SER A CA 1
ATOM 3256 C C . SER A 1 412 ? -26.941 -5.974 -3.204 1.00 98.50 412 SER A C 1
ATOM 3258 O O . SER A 1 412 ? -26.324 -6.903 -2.680 1.00 98.50 412 SER A O 1
ATOM 3260 N N . VAL A 1 413 ? -28.067 -5.471 -2.708 1.00 98.50 413 VAL A N 1
ATOM 3261 C CA . VAL A 1 413 ? -28.767 -6.060 -1.566 1.00 98.50 413 VAL A CA 1
ATOM 3262 C C . VAL A 1 413 ? -30.272 -6.110 -1.814 1.00 98.50 413 VAL A C 1
ATOM 3264 O O . VAL A 1 413 ? -30.859 -5.139 -2.288 1.00 98.50 413 VAL A O 1
ATOM 3267 N N . ARG A 1 414 ? -30.899 -7.250 -1.520 1.00 98.38 414 ARG A N 1
ATOM 3268 C CA . ARG A 1 414 ? -32.348 -7.454 -1.599 1.00 98.38 414 ARG A CA 1
ATOM 3269 C C . ARG A 1 414 ? -33.052 -6.572 -0.580 1.00 98.38 414 ARG A C 1
ATOM 3271 O O . ARG A 1 414 ? -32.665 -6.537 0.590 1.00 98.38 414 ARG A O 1
ATOM 3278 N N . ASP A 1 415 ? -34.093 -5.889 -1.031 1.00 98.19 415 ASP A N 1
ATOM 3279 C CA . ASP A 1 415 ? -34.884 -5.029 -0.173 1.00 98.19 415 ASP A CA 1
ATOM 3280 C C . ASP A 1 415 ? -35.745 -5.853 0.807 1.00 98.19 415 ASP A C 1
ATOM 3282 O O . ASP A 1 415 ? -36.415 -6.799 0.398 1.00 98.19 415 ASP A O 1
ATOM 3286 N N . PRO A 1 416 ? -35.757 -5.528 2.108 1.00 97.31 416 PRO A N 1
ATOM 3287 C CA . PRO A 1 416 ? -36.507 -6.294 3.098 1.00 97.31 416 PRO A CA 1
ATOM 3288 C C . PRO A 1 416 ? -37.990 -5.901 3.172 1.00 97.31 416 PRO A C 1
ATOM 3290 O O . PRO A 1 416 ? -38.751 -6.590 3.848 1.00 97.31 416 PRO A O 1
ATOM 3293 N N . VAL A 1 417 ? -38.407 -4.805 2.524 1.00 97.50 417 VAL A N 1
ATOM 3294 C CA . VAL A 1 417 ? -39.814 -4.368 2.463 1.00 97.50 417 VAL A CA 1
ATOM 3295 C C . VAL A 1 417 ? -40.494 -4.940 1.215 1.00 97.50 417 VAL A C 1
ATOM 3297 O O . VAL A 1 417 ? -41.629 -5.399 1.298 1.00 97.50 417 VAL A O 1
ATOM 3300 N N . ASP A 1 418 ? -39.798 -4.926 0.079 1.00 95.62 418 ASP A N 1
ATOM 3301 C CA . ASP A 1 418 ? -40.221 -5.479 -1.208 1.00 95.62 418 ASP A CA 1
ATOM 3302 C C . ASP A 1 418 ? -39.156 -6.468 -1.735 1.00 95.62 418 ASP A C 1
ATOM 3304 O O . ASP A 1 418 ? -38.259 -6.072 -2.487 1.00 95.62 418 ASP A O 1
ATOM 3308 N N . PRO A 1 419 ? -39.219 -7.755 -1.330 1.00 93.56 419 PRO A N 1
ATOM 3309 C CA . PRO A 1 419 ? -38.175 -8.753 -1.596 1.00 93.56 419 PRO A CA 1
ATOM 3310 C C . PRO A 1 419 ? -37.863 -9.041 -3.069 1.00 93.56 419 PRO A C 1
ATOM 3312 O O . PRO A 1 419 ? -36.832 -9.657 -3.349 1.00 93.56 419 PRO A O 1
ATOM 3315 N N . ASP A 1 420 ? -38.702 -8.589 -4.001 1.00 92.88 420 ASP A N 1
ATOM 3316 C CA . ASP A 1 420 ? -38.490 -8.718 -5.450 1.00 92.88 420 ASP A CA 1
ATOM 3317 C C . ASP A 1 420 ? -37.701 -7.522 -6.033 1.00 92.88 420 ASP A C 1
ATOM 3319 O O . ASP A 1 420 ? -37.544 -7.368 -7.247 1.00 92.88 420 ASP A O 1
ATOM 3323 N N . THR A 1 421 ? -37.189 -6.640 -5.171 1.00 97.38 421 THR A N 1
ATOM 3324 C CA . THR A 1 421 ? -36.424 -5.446 -5.548 1.00 97.38 421 THR A CA 1
ATOM 3325 C C . THR A 1 421 ? -35.081 -5.376 -4.823 1.00 97.38 421 THR A C 1
ATOM 3327 O O . THR A 1 421 ? -34.834 -6.076 -3.838 1.00 97.38 421 THR A O 1
ATOM 3330 N N . PHE A 1 422 ? -34.177 -4.533 -5.328 1.00 98.38 422 PHE A N 1
ATOM 3331 C CA . PHE A 1 422 ? -32.781 -4.493 -4.894 1.00 98.38 422 PHE A CA 1
ATOM 3332 C C . PHE A 1 422 ? -32.255 -3.069 -4.776 1.00 98.38 422 PHE A C 1
ATOM 3334 O O . PHE A 1 422 ? -32.671 -2.169 -5.501 1.00 98.38 422 PHE A O 1
ATOM 3341 N N . TRP A 1 423 ? -31.274 -2.879 -3.906 1.00 98.50 423 TRP A N 1
ATOM 3342 C CA . TRP A 1 423 ? -30.484 -1.659 -3.817 1.00 98.50 423 TRP A CA 1
ATOM 3343 C C . TRP A 1 423 ? -29.100 -1.885 -4.415 1.00 98.50 423 TRP A C 1
ATOM 3345 O O . TRP A 1 423 ? -28.488 -2.919 -4.159 1.00 98.50 423 TRP A O 1
ATOM 3355 N N . ILE A 1 424 ? -28.612 -0.926 -5.204 1.00 98.31 424 ILE A N 1
ATOM 3356 C CA . ILE A 1 424 ? -27.292 -0.942 -5.855 1.00 98.31 424 ILE A CA 1
ATOM 3357 C C . ILE A 1 424 ? -26.614 0.434 -5.743 1.00 98.31 424 ILE A C 1
ATOM 3359 O O . ILE A 1 424 ? -27.280 1.457 -5.570 1.00 98.31 424 ILE A O 1
ATOM 3363 N N . ASN A 1 425 ? -25.287 0.490 -5.867 1.00 97.69 425 ASN A N 1
ATOM 3364 C CA . ASN A 1 425 ? -24.561 1.756 -5.948 1.00 97.69 425 ASN A CA 1
ATOM 3365 C C . ASN A 1 425 ? -24.805 2.507 -7.271 1.00 97.69 425 ASN A C 1
ATOM 3367 O O . ASN A 1 425 ? -25.000 1.889 -8.322 1.00 97.69 425 ASN A O 1
ATOM 3371 N N . PRO A 1 426 ? -24.700 3.846 -7.256 1.00 96.31 426 PRO A N 1
ATOM 3372 C CA . PRO A 1 426 ? -24.727 4.652 -8.467 1.00 96.31 426 PRO A CA 1
ATOM 3373 C C . PRO A 1 426 ? -23.462 4.446 -9.312 1.00 96.31 426 PRO A C 1
ATOM 3375 O O . PRO A 1 426 ? -22.362 4.217 -8.795 1.00 96.31 426 PRO A O 1
ATOM 3378 N N . MET A 1 427 ? -23.604 4.574 -10.631 1.00 93.06 427 MET A N 1
ATOM 3379 C CA . MET A 1 427 ? -22.487 4.481 -11.569 1.00 93.06 427 MET A CA 1
ATOM 3380 C C . MET A 1 427 ? -21.616 5.745 -11.524 1.00 93.06 427 MET A C 1
ATOM 3382 O O . MET A 1 427 ? -22.123 6.865 -11.512 1.00 93.06 427 MET A O 1
ATOM 3386 N N . GLY A 1 428 ? -20.291 5.572 -11.553 1.00 89.31 428 GLY A N 1
ATOM 3387 C CA . GLY A 1 428 ? -19.333 6.680 -11.676 1.00 89.31 428 GLY A CA 1
ATOM 3388 C C . GLY A 1 428 ? -19.043 7.451 -10.383 1.00 89.31 428 GLY A C 1
ATOM 3389 O O . GLY A 1 428 ? -18.339 8.459 -10.425 1.00 89.31 428 GLY A O 1
ATOM 3390 N N . VAL A 1 429 ? -19.538 6.982 -9.234 1.00 94.00 429 VAL A N 1
ATOM 3391 C CA . VAL A 1 429 ? -19.185 7.526 -7.915 1.00 94.00 429 VAL A CA 1
ATOM 3392 C C . VAL A 1 429 ? -18.083 6.672 -7.296 1.00 94.00 429 VAL A C 1
ATOM 3394 O O . VAL A 1 429 ? -18.188 5.450 -7.231 1.00 94.00 429 VAL A O 1
ATOM 3397 N N . HIS A 1 430 ? -17.011 7.312 -6.827 1.00 96.25 430 HIS A N 1
ATOM 3398 C CA . HIS A 1 430 ? -15.899 6.601 -6.203 1.00 96.25 430 HIS A CA 1
ATOM 3399 C C . HIS A 1 430 ? -16.353 5.904 -4.910 1.00 96.25 430 HIS A C 1
ATOM 3401 O O . HIS A 1 430 ? -16.942 6.541 -4.038 1.00 96.25 430 HIS A O 1
ATOM 3407 N N . PHE A 1 431 ? -16.003 4.626 -4.736 1.00 97.12 431 PHE A N 1
ATOM 3408 C CA . PHE A 1 431 ? -16.440 3.802 -3.599 1.00 97.12 431 PHE A CA 1
ATOM 3409 C C . PHE A 1 431 ? -16.189 4.452 -2.229 1.00 97.12 431 PHE A C 1
ATOM 3411 O O . PHE A 1 431 ? -17.055 4.449 -1.361 1.00 97.12 431 PHE A O 1
ATOM 3418 N N . GLY A 1 432 ? -15.033 5.104 -2.062 1.00 95.19 432 GLY A N 1
ATOM 3419 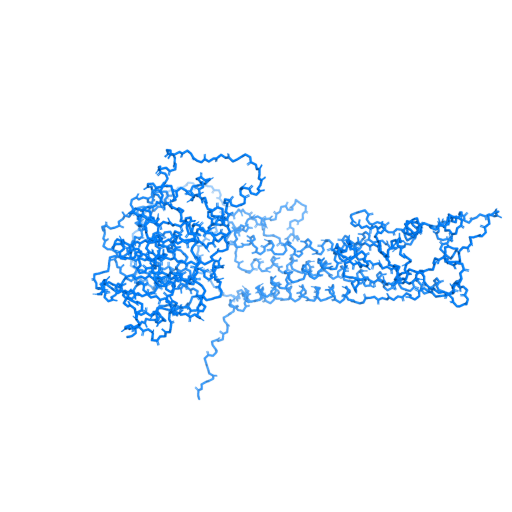C CA . GLY A 1 432 ? -14.661 5.813 -0.830 1.00 95.19 432 GLY A CA 1
ATOM 3420 C C . GLY A 1 432 ? -15.548 7.013 -0.453 1.00 95.19 432 GLY A C 1
ATOM 3421 O O . GLY A 1 432 ? -15.383 7.560 0.635 1.00 95.19 432 GLY A O 1
ATOM 3422 N N . MET A 1 433 ? -16.455 7.444 -1.337 1.00 94.06 433 MET A N 1
ATOM 3423 C CA . MET A 1 433 ? -17.367 8.570 -1.113 1.00 94.06 433 MET A CA 1
ATOM 3424 C C . MET A 1 433 ? -18.808 8.141 -0.830 1.00 94.06 433 MET A C 1
ATOM 3426 O O . MET A 1 433 ? -19.561 8.957 -0.302 1.00 94.06 433 MET A O 1
ATOM 3430 N N . LEU A 1 434 ? -19.174 6.892 -1.135 1.00 95.69 434 LEU A N 1
ATOM 3431 C CA . LEU A 1 434 ? -20.555 6.417 -1.048 1.00 95.69 434 LEU A CA 1
ATOM 3432 C C . LEU A 1 434 ? -21.115 6.511 0.378 1.00 95.69 434 LEU A C 1
ATOM 3434 O O . LEU A 1 434 ? -20.393 6.332 1.367 1.00 95.69 434 LEU A O 1
ATOM 3438 N N . LYS A 1 435 ? -22.406 6.820 0.466 1.00 95.94 435 LYS A N 1
ATOM 3439 C CA . LYS A 1 435 ? -23.231 6.920 1.678 1.00 95.94 435 LYS A CA 1
ATOM 3440 C C . LYS A 1 435 ? -24.509 6.106 1.491 1.00 95.94 435 LYS A C 1
ATOM 3442 O O . LYS A 1 435 ? -24.883 5.810 0.358 1.00 95.94 435 LYS A O 1
ATOM 3447 N N . ALA A 1 436 ? -25.211 5.802 2.582 1.00 95.56 436 ALA A N 1
ATOM 3448 C CA . ALA A 1 436 ? -26.502 5.109 2.509 1.00 95.56 436 ALA A CA 1
ATOM 3449 C C . ALA A 1 436 ? -27.504 5.840 1.589 1.00 95.56 436 ALA A C 1
ATOM 3451 O O . ALA A 1 436 ? -28.160 5.216 0.759 1.00 95.56 436 ALA A O 1
ATOM 3452 N N . SER A 1 437 ? -27.549 7.175 1.672 1.00 95.50 437 SER A N 1
ATOM 3453 C CA . SER A 1 437 ? -28.384 8.042 0.824 1.00 95.50 437 SER A CA 1
ATOM 3454 C C . SER A 1 437 ? -28.051 8.025 -0.672 1.00 95.50 437 SER A C 1
ATOM 3456 O O . SER A 1 437 ? -28.885 8.444 -1.473 1.00 95.50 437 SER A O 1
ATOM 3458 N N . ASP A 1 438 ? -26.872 7.542 -1.073 1.00 96.12 438 ASP A N 1
ATOM 3459 C CA . ASP A 1 438 ? -26.478 7.504 -2.485 1.00 96.12 438 ASP A CA 1
ATOM 3460 C C . ASP A 1 438 ? -27.056 6.293 -3.233 1.00 96.12 438 ASP A C 1
ATOM 3462 O O . ASP A 1 438 ? -27.020 6.282 -4.466 1.00 96.12 438 ASP A O 1
ATOM 3466 N N . MET A 1 439 ? -27.559 5.284 -2.513 1.00 97.75 439 MET A N 1
ATOM 3467 C CA . MET A 1 439 ? -27.987 4.007 -3.085 1.00 97.75 439 MET A CA 1
ATOM 3468 C C . MET A 1 439 ? -29.254 4.148 -3.934 1.00 97.75 439 MET A C 1
ATOM 3470 O O . MET A 1 439 ? -30.158 4.938 -3.647 1.00 97.75 439 MET A O 1
ATOM 3474 N N . VAL A 1 440 ? -29.315 3.354 -4.999 1.00 98.25 440 VAL A N 1
ATOM 3475 C CA . VAL A 1 440 ? -30.381 3.369 -6.002 1.00 98.25 440 VAL A CA 1
ATOM 3476 C C . VAL A 1 440 ? -31.258 2.138 -5.814 1.00 98.25 440 VAL A C 1
ATOM 3478 O O . VAL A 1 440 ? -30.749 1.019 -5.809 1.00 98.25 440 VAL A O 1
ATOM 3481 N N . HIS A 1 441 ? -32.571 2.334 -5.681 1.00 98.19 441 HIS A N 1
ATOM 3482 C CA . HIS A 1 441 ? -33.541 1.241 -5.579 1.00 98.19 441 HIS A CA 1
ATOM 3483 C C . HIS A 1 441 ? -34.017 0.854 -6.976 1.00 98.19 441 HIS A C 1
ATOM 3485 O O . HIS A 1 441 ? -34.496 1.708 -7.734 1.00 98.19 441 HIS A O 1
ATOM 3491 N N . ILE A 1 442 ? -33.879 -0.420 -7.324 1.00 97.19 442 ILE A N 1
ATOM 3492 C CA . ILE A 1 442 ? -34.136 -0.954 -8.660 1.00 97.19 442 ILE A CA 1
ATOM 3493 C C . ILE A 1 442 ? -34.962 -2.244 -8.603 1.00 97.19 442 ILE A C 1
ATOM 3495 O O . ILE A 1 442 ? -34.895 -3.001 -7.636 1.00 97.19 442 ILE A O 1
ATOM 3499 N N . ASN A 1 443 ? -35.748 -2.504 -9.646 1.00 95.06 443 ASN A N 1
ATOM 3500 C CA . ASN A 1 443 ? -36.478 -3.768 -9.793 1.00 95.06 443 ASN A CA 1
ATOM 3501 C C . ASN A 1 443 ? -35.626 -4.850 -10.484 1.00 95.06 443 ASN A C 1
ATOM 3503 O O . ASN A 1 443 ? -34.551 -4.557 -11.004 1.00 95.06 443 ASN A O 1
ATOM 3507 N N . GLU A 1 444 ? -36.126 -6.091 -10.562 1.00 91.12 444 GLU A N 1
ATOM 3508 C CA . GLU A 1 444 ? -35.419 -7.213 -11.216 1.00 91.12 444 GLU A CA 1
ATOM 3509 C C . GLU A 1 444 ? -35.022 -6.950 -12.680 1.00 91.12 444 GLU A C 1
ATOM 3511 O O . GLU A 1 444 ? -34.105 -7.579 -13.198 1.00 91.12 444 GLU A O 1
ATOM 3516 N N . LYS A 1 445 ? -35.709 -6.022 -13.360 1.00 89.31 445 LYS A N 1
ATOM 3517 C CA . LYS A 1 445 ? -35.439 -5.639 -14.756 1.00 89.31 445 LYS A CA 1
ATOM 3518 C C . LYS A 1 445 ? -34.389 -4.526 -14.879 1.00 89.31 445 LYS A C 1
ATOM 3520 O O . LYS A 1 445 ? -34.204 -3.991 -15.968 1.00 89.31 445 LYS A O 1
ATOM 3525 N N . GLY A 1 446 ? -33.766 -4.114 -13.773 1.00 89.69 446 GLY A N 1
ATOM 3526 C CA . GLY A 1 446 ? -32.756 -3.053 -13.734 1.00 89.69 446 GLY A CA 1
ATOM 3527 C C . GLY A 1 446 ? -33.317 -1.637 -13.869 1.00 89.69 446 GLY A C 1
ATOM 3528 O O . GLY A 1 446 ? -32.568 -0.700 -14.142 1.00 89.69 446 GLY A O 1
ATOM 3529 N N . GLN A 1 447 ? -34.628 -1.447 -13.694 1.00 93.44 447 GLN A N 1
ATOM 3530 C CA . GLN A 1 447 ? -35.243 -0.122 -13.759 1.00 93.44 447 GLN A CA 1
ATOM 3531 C C . GLN A 1 447 ? -35.179 0.562 -12.396 1.00 93.44 447 GLN A C 1
ATOM 3533 O O . GLN A 1 447 ? -35.527 -0.042 -11.384 1.00 93.44 447 GLN A O 1
ATOM 3538 N N . VAL A 1 448 ? -34.805 1.843 -12.384 1.00 96.44 448 VAL A N 1
ATOM 3539 C CA . VAL A 1 448 ? -34.788 2.670 -11.170 1.00 96.44 448 VAL A CA 1
ATOM 3540 C C . VAL A 1 448 ? -36.212 2.986 -10.717 1.00 96.44 448 VAL A C 1
ATOM 3542 O O . VAL A 1 448 ? -36.962 3.652 -11.434 1.00 96.44 448 VAL A O 1
ATOM 3545 N N . ILE A 1 449 ? -36.565 2.533 -9.513 1.00 96.62 449 ILE A N 1
ATOM 3546 C CA . ILE A 1 449 ? -37.900 2.671 -8.910 1.00 96.62 449 ILE A CA 1
ATOM 3547 C C . ILE A 1 449 ? -37.915 3.568 -7.664 1.00 96.62 449 ILE A C 1
ATOM 3549 O O . ILE A 1 449 ? -38.981 4.043 -7.278 1.00 96.62 449 ILE A O 1
ATOM 3553 N N . GLY A 1 450 ? -36.757 3.867 -7.068 1.00 95.31 450 GLY A N 1
ATOM 3554 C CA . GLY A 1 450 ? -36.670 4.687 -5.857 1.00 95.31 450 GLY A CA 1
ATOM 3555 C C . GLY A 1 450 ? -35.236 5.016 -5.433 1.00 95.31 450 GLY A C 1
ATOM 3556 O O . GLY A 1 450 ? -34.286 4.804 -6.188 1.00 95.31 450 GLY A O 1
ATOM 3557 N N . GLY A 1 451 ? -35.085 5.537 -4.213 1.00 95.19 451 GLY A N 1
ATOM 3558 C CA . GLY A 1 451 ? -33.787 5.957 -3.678 1.00 95.19 451 GLY A CA 1
ATOM 3559 C C . GLY A 1 451 ? -33.188 7.136 -4.447 1.00 95.19 451 GLY A C 1
ATOM 3560 O O . GLY A 1 451 ? -33.903 8.039 -4.896 1.00 95.19 451 GLY A O 1
ATOM 3561 N N . ASN A 1 452 ? -31.869 7.123 -4.626 1.00 94.19 452 ASN A N 1
ATOM 3562 C CA . ASN A 1 452 ? -31.171 8.108 -5.439 1.00 94.19 452 ASN A CA 1
ATOM 3563 C C . ASN A 1 452 ? -31.447 7.877 -6.935 1.00 94.19 452 ASN A C 1
ATOM 3565 O O . ASN A 1 452 ? -31.080 6.853 -7.502 1.00 94.19 452 ASN A O 1
ATOM 3569 N N . ARG A 1 453 ? -32.091 8.832 -7.610 1.00 93.50 453 ARG A N 1
ATOM 3570 C CA . ARG A 1 453 ? -32.570 8.663 -8.995 1.00 93.50 453 ARG A CA 1
ATOM 3571 C C . ARG A 1 453 ? -31.490 8.967 -10.036 1.00 93.50 453 ARG A C 1
ATOM 3573 O O . ARG A 1 453 ? -31.645 9.877 -10.850 1.00 93.50 453 ARG A O 1
ATOM 3580 N N . VAL A 1 454 ? -30.401 8.206 -10.006 1.00 94.12 454 VAL A N 1
ATOM 3581 C CA . VAL A 1 454 ? -29.250 8.339 -10.913 1.00 94.12 454 VAL A CA 1
ATOM 3582 C C . VAL A 1 454 ? -28.975 7.041 -11.673 1.00 94.12 454 VAL A C 1
ATOM 3584 O O . VAL A 1 454 ? -29.560 5.999 -11.386 1.00 94.12 454 VAL A O 1
ATOM 3587 N N . ALA A 1 455 ? -28.109 7.112 -12.685 1.00 93.19 455 ALA A N 1
ATOM 3588 C CA . ALA A 1 455 ? -27.769 5.960 -13.511 1.00 93.19 455 ALA A CA 1
ATOM 3589 C C . ALA A 1 455 ? -27.016 4.879 -12.715 1.00 93.19 455 ALA A C 1
ATOM 3591 O O . ALA A 1 455 ? -26.156 5.180 -11.885 1.00 93.19 455 ALA A O 1
ATOM 3592 N N . VAL A 1 456 ? -27.305 3.620 -13.041 1.00 93.69 456 VAL A N 1
ATOM 3593 C CA . VAL A 1 456 ? -26.629 2.422 -12.523 1.00 93.69 456 VAL A CA 1
ATOM 3594 C C . VAL A 1 456 ? -25.955 1.679 -13.674 1.00 93.69 456 VAL A C 1
ATOM 3596 O O . VAL A 1 456 ? -26.302 1.882 -14.840 1.00 93.69 456 VAL A O 1
ATOM 3599 N N . ASN A 1 457 ? -24.987 0.819 -13.364 1.00 91.19 457 ASN A N 1
ATOM 3600 C CA . ASN A 1 457 ? -24.380 -0.056 -14.363 1.00 91.19 457 ASN A CA 1
ATOM 3601 C C . ASN A 1 457 ? -25.337 -1.224 -14.662 1.00 91.19 457 ASN A C 1
ATOM 3603 O O . ASN A 1 457 ? -25.392 -2.183 -13.894 1.00 91.19 457 ASN A O 1
ATOM 3607 N N . ALA A 1 458 ? -26.097 -1.119 -15.757 1.00 86.56 458 ALA A N 1
ATOM 3608 C CA . ALA A 1 458 ? -27.088 -2.123 -16.153 1.00 86.56 458 ALA A CA 1
ATOM 3609 C C . ALA A 1 458 ? -26.459 -3.516 -16.330 1.00 86.56 458 ALA A C 1
ATOM 3611 O O . ALA A 1 458 ? -26.941 -4.470 -15.727 1.00 86.56 458 ALA A O 1
ATOM 3612 N N . ALA A 1 459 ? -25.325 -3.595 -17.033 1.00 84.50 459 ALA A N 1
ATOM 3613 C CA . ALA A 1 459 ? -24.582 -4.834 -17.257 1.00 84.50 459 ALA A CA 1
ATOM 3614 C C . ALA A 1 459 ? -24.178 -5.525 -15.957 1.00 84.50 459 ALA A C 1
ATOM 3616 O O . ALA A 1 459 ? -24.379 -6.725 -15.766 1.00 84.50 459 ALA A O 1
ATOM 3617 N N . GLY A 1 460 ? -23.638 -4.731 -15.030 1.00 87.38 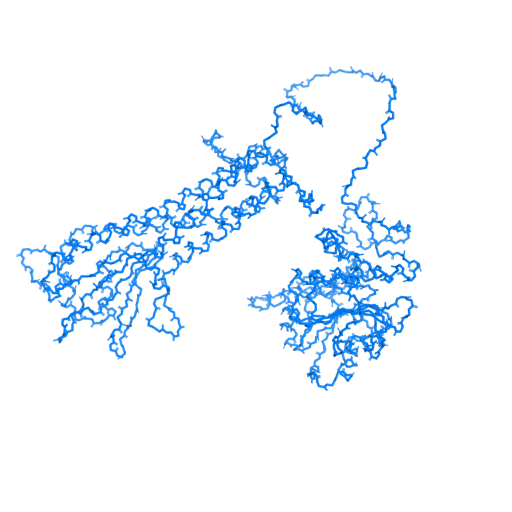460 GLY A N 1
ATOM 3618 C CA . GLY A 1 460 ? -23.261 -5.206 -13.709 1.00 87.38 460 GLY A CA 1
ATOM 3619 C C . GLY A 1 460 ? -24.453 -5.742 -12.924 1.00 87.38 460 GLY A C 1
ATOM 3620 O O . GLY A 1 460 ? -24.363 -6.799 -12.300 1.00 87.38 460 GLY A O 1
ATOM 3621 N N . PHE A 1 461 ? -25.590 -5.047 -12.984 1.00 93.06 461 PHE A N 1
ATOM 3622 C CA . PHE A 1 461 ? -26.782 -5.470 -12.264 1.00 93.06 461 PHE A CA 1
ATOM 3623 C C . PHE A 1 461 ? -27.423 -6.736 -12.841 1.00 93.06 461 PHE A C 1
ATOM 3625 O O . PHE A 1 461 ? -27.892 -7.558 -12.060 1.00 93.06 461 PHE A O 1
ATOM 3632 N N . THR A 1 462 ? -27.402 -6.951 -14.157 1.00 92.00 462 THR A N 1
ATOM 3633 C CA . THR A 1 462 ? -27.961 -8.163 -14.786 1.00 92.00 462 THR A CA 1
ATOM 3634 C C . THR A 1 462 ? -27.383 -9.450 -14.184 1.00 92.00 462 THR A C 1
ATOM 3636 O O . THR A 1 462 ? -28.120 -10.397 -13.899 1.00 92.00 462 THR A O 1
ATOM 3639 N N . ILE A 1 463 ? -26.079 -9.466 -13.881 1.00 92.69 463 ILE A N 1
ATOM 3640 C CA . ILE A 1 463 ? -25.418 -10.589 -13.194 1.00 92.69 463 ILE A CA 1
ATOM 3641 C C . ILE A 1 463 ? -26.005 -10.792 -11.790 1.00 92.69 463 ILE A C 1
ATOM 3643 O O . ILE A 1 463 ? -26.359 -11.908 -11.408 1.00 92.69 463 ILE A O 1
ATOM 3647 N N . HIS A 1 464 ? -26.136 -9.710 -11.020 1.00 96.50 464 HIS A N 1
ATOM 3648 C CA . HIS A 1 464 ? -26.660 -9.753 -9.656 1.00 96.50 464 HIS A CA 1
ATOM 3649 C C . HIS A 1 464 ? -28.140 -10.169 -9.627 1.00 96.50 464 HIS A C 1
ATOM 3651 O O . HIS A 1 464 ? -28.531 -10.985 -8.793 1.00 96.50 464 HIS A O 1
ATOM 3657 N N . ALA A 1 465 ? -28.952 -9.676 -10.567 1.00 95.06 465 ALA A N 1
ATOM 3658 C CA . ALA A 1 465 ? -30.356 -10.045 -10.717 1.00 95.06 465 ALA A CA 1
ATOM 3659 C C . ALA A 1 465 ? -30.515 -11.550 -10.989 1.00 95.06 465 ALA A C 1
ATOM 3661 O O . ALA A 1 465 ? -31.330 -12.211 -10.345 1.00 95.06 465 ALA A O 1
ATOM 3662 N N . ALA A 1 466 ? -29.694 -12.121 -11.878 1.00 95.06 466 ALA A N 1
ATOM 3663 C CA . ALA A 1 466 ? -29.702 -13.556 -12.152 1.00 95.06 466 ALA A CA 1
ATOM 3664 C C . ALA A 1 466 ? -29.335 -14.392 -10.913 1.00 95.06 466 ALA A C 1
ATOM 3666 O O . ALA A 1 466 ? -29.983 -15.407 -10.646 1.00 95.06 466 ALA A O 1
ATOM 3667 N N . ILE A 1 467 ? -28.345 -13.950 -10.127 1.00 96.19 467 ILE A N 1
ATOM 3668 C CA . ILE A 1 467 ? -27.951 -14.608 -8.873 1.00 96.19 467 ILE A CA 1
ATOM 3669 C C . ILE A 1 467 ? -29.087 -14.548 -7.853 1.00 96.19 467 ILE A C 1
ATOM 3671 O O . ILE A 1 467 ? -29.505 -15.591 -7.359 1.00 96.19 467 ILE A O 1
ATOM 3675 N N . HIS A 1 468 ? -29.635 -13.364 -7.573 1.00 97.25 468 HIS A N 1
ATOM 3676 C CA . HIS A 1 468 ? -30.723 -13.208 -6.606 1.00 97.25 468 HIS A CA 1
ATOM 3677 C C . HIS A 1 468 ? -31.990 -13.972 -7.005 1.00 97.25 468 HIS A C 1
ATOM 3679 O O . HIS A 1 468 ? -32.704 -14.469 -6.134 1.00 97.25 468 HIS A O 1
ATOM 3685 N N . LYS A 1 469 ? -32.274 -14.086 -8.305 1.00 95.31 469 LYS A N 1
ATOM 3686 C CA . LYS A 1 469 ? -33.393 -14.883 -8.813 1.00 95.31 469 LYS A CA 1
ATOM 3687 C C . LYS A 1 469 ? -33.161 -16.383 -8.629 1.00 95.31 469 LYS A C 1
ATOM 3689 O O . LYS A 1 469 ? -34.080 -17.106 -8.257 1.00 95.31 469 LYS A O 1
ATOM 3694 N N . ALA A 1 470 ? -31.946 -16.860 -8.901 1.00 95.81 470 ALA A N 1
ATOM 3695 C CA . ALA A 1 470 ? -31.593 -18.273 -8.764 1.00 95.81 470 ALA A CA 1
ATOM 3696 C C . ALA A 1 470 ? -31.413 -18.709 -7.300 1.00 95.81 470 ALA A C 1
ATOM 3698 O O . ALA A 1 470 ? -31.612 -19.882 -6.982 1.00 95.81 470 ALA A O 1
ATOM 3699 N N . ARG A 1 471 ? -31.032 -17.777 -6.420 1.00 96.31 471 ARG A N 1
ATOM 3700 C CA . ARG A 1 471 ? -30.713 -18.003 -5.007 1.00 96.31 471 ARG A CA 1
ATOM 3701 C C . ARG A 1 471 ? -31.488 -17.028 -4.111 1.00 96.31 471 ARG A C 1
ATOM 3703 O O . ARG A 1 471 ? -30.953 -15.986 -3.731 1.00 96.31 471 ARG A O 1
ATOM 3710 N N . PRO A 1 472 ? -32.748 -17.341 -3.752 1.00 96.06 472 PRO A N 1
ATOM 3711 C CA . PRO A 1 472 ? -33.538 -16.516 -2.834 1.00 96.06 472 PRO A CA 1
ATOM 3712 C C . PRO A 1 472 ? -32.886 -16.320 -1.459 1.00 96.06 472 PRO A C 1
ATOM 3714 O O . PRO A 1 472 ? -33.110 -15.297 -0.820 1.00 96.06 472 PRO A O 1
ATOM 3717 N N . ASP A 1 473 ? -32.050 -17.271 -1.033 1.00 95.56 473 ASP A N 1
ATOM 3718 C CA . ASP A 1 473 ? -31.249 -17.215 0.191 1.00 95.56 473 ASP A CA 1
ATOM 3719 C C . ASP A 1 473 ? -30.110 -16.180 0.132 1.00 95.56 473 ASP A C 1
ATOM 3721 O O . ASP A 1 473 ? -29.647 -15.707 1.168 1.00 95.56 473 ASP A O 1
ATOM 3725 N N . VAL A 1 474 ? -29.686 -15.773 -1.070 1.00 97.38 474 VAL A N 1
ATOM 3726 C CA . VAL A 1 474 ? -28.690 -14.716 -1.260 1.00 97.38 474 VAL A CA 1
ATOM 3727 C C . VAL A 1 474 ? -29.370 -13.356 -1.169 1.00 97.38 474 VAL A C 1
ATOM 3729 O O . VAL A 1 474 ? -30.155 -12.948 -2.035 1.00 97.38 474 VAL A O 1
ATOM 3732 N N . HIS A 1 475 ? -29.030 -12.630 -0.109 1.00 97.56 475 HIS A N 1
ATOM 3733 C CA . HIS A 1 475 ? -29.532 -11.288 0.150 1.00 97.56 475 HIS A CA 1
ATOM 3734 C C . HIS A 1 475 ? -28.568 -10.216 -0.328 1.00 97.56 475 HIS A C 1
ATOM 3736 O O . HIS A 1 475 ? -29.036 -9.160 -0.727 1.00 97.56 475 HIS A O 1
ATOM 3742 N N . ALA A 1 476 ? -27.261 -10.469 -0.329 1.00 98.62 476 ALA A N 1
ATOM 3743 C CA . ALA A 1 476 ? -26.267 -9.540 -0.844 1.00 98.62 476 ALA A CA 1
ATOM 3744 C C . ALA A 1 476 ? -25.281 -10.238 -1.781 1.00 98.62 476 ALA A C 1
ATOM 3746 O O . ALA A 1 476 ? -24.917 -11.392 -1.558 1.00 98.62 476 ALA A O 1
ATOM 3747 N N . ALA A 1 477 ? -24.837 -9.523 -2.811 1.00 98.62 477 ALA A N 1
ATOM 3748 C CA . ALA A 1 477 ? -23.793 -9.974 -3.723 1.00 98.62 477 ALA A CA 1
ATOM 3749 C C . ALA A 1 477 ? -22.783 -8.849 -3.966 1.00 98.62 477 ALA A C 1
ATOM 3751 O O . ALA A 1 477 ? -23.175 -7.703 -4.186 1.00 98.62 477 ALA A O 1
ATOM 3752 N N . CYS A 1 478 ? -21.493 -9.182 -3.948 1.00 98.75 478 CYS A N 1
ATOM 3753 C CA . CYS A 1 478 ? -20.376 -8.255 -4.109 1.00 98.75 478 CYS A CA 1
ATOM 3754 C C . CYS A 1 478 ? -19.526 -8.651 -5.316 1.00 98.75 478 CYS A C 1
ATOM 3756 O O . CYS A 1 478 ? -19.085 -9.794 -5.432 1.00 98.75 478 CYS A O 1
ATOM 3758 N N . HIS A 1 479 ? -19.235 -7.686 -6.183 1.00 98.38 479 HIS A N 1
ATOM 3759 C CA . HIS A 1 479 ? -18.322 -7.844 -7.305 1.00 98.38 479 HIS A CA 1
ATOM 3760 C C . HIS A 1 479 ? -17.442 -6.603 -7.464 1.00 98.38 479 HIS A C 1
ATOM 3762 O O . HIS A 1 479 ? -17.924 -5.473 -7.415 1.00 98.38 479 HIS A O 1
ATOM 3768 N N . ALA A 1 480 ? -16.151 -6.803 -7.713 1.00 96.69 480 ALA A N 1
ATOM 3769 C CA . ALA A 1 480 ? -15.238 -5.752 -8.141 1.00 96.69 480 ALA A CA 1
ATOM 3770 C C . ALA A 1 480 ? -14.090 -6.348 -8.963 1.00 96.69 480 ALA A C 1
ATOM 3772 O O . ALA A 1 480 ? -13.799 -7.544 -8.894 1.00 96.69 480 ALA A O 1
ATOM 3773 N N . HIS A 1 481 ? -13.398 -5.500 -9.723 1.00 96.69 481 HIS A N 1
ATOM 3774 C CA . HIS A 1 481 ? -12.221 -5.894 -10.507 1.00 96.69 481 HIS A CA 1
ATOM 3775 C C . HIS A 1 481 ? -10.941 -5.765 -9.678 1.00 96.69 481 HIS A C 1
ATOM 3777 O O . HIS A 1 481 ? -9.966 -5.145 -10.113 1.00 96.69 481 HIS A O 1
ATOM 3783 N N . SER A 1 482 ? -10.962 -6.340 -8.474 1.00 98.00 482 SER A N 1
ATOM 3784 C CA . SER A 1 482 ? -9.853 -6.303 -7.524 1.00 98.00 482 SER A CA 1
ATOM 3785 C C . SER A 1 482 ? -8.592 -6.945 -8.111 1.00 98.00 482 SER A C 1
ATOM 3787 O O . SER A 1 482 ? -8.646 -7.854 -8.946 1.00 98.00 482 SER A O 1
ATOM 3789 N N . LYS A 1 483 ? -7.429 -6.406 -7.739 1.00 98.12 483 LYS A N 1
ATOM 3790 C CA . LYS A 1 483 ? -6.160 -6.633 -8.440 1.00 98.12 483 LYS A CA 1
ATOM 3791 C C . LYS A 1 483 ? -5.777 -8.113 -8.507 1.00 98.12 483 LYS A C 1
ATOM 3793 O O . LYS A 1 483 ? -5.410 -8.599 -9.580 1.00 98.12 483 LYS A O 1
ATOM 3798 N N . TYR A 1 484 ? -5.820 -8.814 -7.381 1.00 98.69 484 TYR A N 1
ATOM 3799 C CA . TYR A 1 484 ? -5.340 -10.187 -7.262 1.00 98.69 484 TYR A CA 1
ATOM 3800 C C . TYR A 1 484 ? -6.398 -11.209 -7.657 1.00 98.69 484 TYR A C 1
ATOM 3802 O O . TYR A 1 484 ? -6.050 -12.194 -8.297 1.00 98.69 484 TYR A O 1
ATOM 3810 N N . GLY A 1 485 ? -7.675 -10.954 -7.387 1.00 98.19 485 GLY A N 1
ATOM 3811 C CA . GLY A 1 485 ? -8.802 -11.751 -7.860 1.00 98.19 485 GLY A CA 1
ATOM 3812 C C . GLY A 1 485 ? -8.870 -11.749 -9.383 1.00 98.19 485 GLY A C 1
ATOM 3813 O O . GLY A 1 485 ? -8.949 -12.809 -10.000 1.00 98.19 485 GLY A O 1
ATOM 3814 N N . LYS A 1 486 ? -8.703 -10.581 -10.019 1.00 97.75 486 LYS A N 1
ATOM 3815 C CA . LYS A 1 486 ? -8.558 -10.465 -11.480 1.00 97.75 486 LYS A CA 1
ATOM 3816 C C . LYS A 1 486 ? -7.339 -11.235 -11.995 1.00 97.75 486 LYS A C 1
ATOM 3818 O O . LYS A 1 486 ? -7.466 -12.010 -12.945 1.00 97.75 486 LYS A O 1
ATOM 3823 N N . ALA A 1 487 ? -6.179 -11.085 -11.354 1.00 98.38 487 ALA A N 1
ATOM 3824 C CA . ALA A 1 487 ? -4.971 -11.817 -11.740 1.00 98.38 487 ALA A CA 1
ATOM 3825 C C . ALA A 1 487 ? -5.151 -13.342 -11.625 1.00 98.38 487 ALA A C 1
ATOM 3827 O O . ALA A 1 487 ? -4.873 -14.062 -12.582 1.00 98.38 487 ALA A O 1
ATOM 3828 N N . TRP A 1 488 ? -5.673 -13.832 -10.500 1.00 98.38 488 TRP A N 1
ATOM 3829 C CA . TRP A 1 488 ? -5.913 -15.252 -10.252 1.00 98.38 488 TRP A CA 1
ATOM 3830 C C . TRP A 1 488 ? -6.954 -15.840 -11.208 1.00 98.38 488 TRP A C 1
ATOM 3832 O O . TRP A 1 488 ? -6.746 -16.910 -11.781 1.00 98.38 488 TRP A O 1
ATOM 3842 N N . SER A 1 489 ? -8.033 -15.098 -11.474 1.00 97.94 489 SER A N 1
ATOM 3843 C CA . SER A 1 489 ? -9.084 -15.524 -12.401 1.00 97.94 489 SER A CA 1
ATOM 3844 C C . SER A 1 489 ? -8.565 -15.827 -13.809 1.00 97.94 489 SER A C 1
ATOM 3846 O O . SER A 1 489 ? -9.162 -16.620 -14.533 1.00 97.94 489 SER A O 1
ATOM 3848 N N . SER A 1 490 ? -7.423 -15.256 -14.203 1.00 97.38 490 SER A N 1
ATOM 3849 C CA . SER A 1 490 ? -6.823 -15.505 -15.517 1.00 97.38 490 SER A CA 1
ATOM 3850 C C . SER A 1 490 ? -6.335 -16.946 -15.697 1.00 97.38 490 SER A C 1
ATOM 3852 O O . SER A 1 490 ? -6.156 -17.383 -16.832 1.00 97.38 490 SER A O 1
ATOM 3854 N N . PHE A 1 491 ? -6.146 -17.699 -14.608 1.00 96.50 491 PHE A N 1
ATOM 3855 C CA . PHE A 1 491 ? -5.765 -19.110 -14.666 1.00 96.50 491 PHE A CA 1
ATOM 3856 C C . PHE A 1 491 ? -6.952 -20.062 -14.830 1.00 96.50 491 PHE A C 1
ATOM 3858 O O . PHE A 1 491 ? -6.726 -21.212 -15.202 1.00 96.50 491 PHE A O 1
ATOM 3865 N N . GLY A 1 492 ? -8.185 -19.621 -14.546 1.00 95.12 492 GLY A N 1
ATOM 3866 C CA . GLY A 1 492 ? -9.371 -20.484 -14.593 1.00 95.12 492 GLY A CA 1
ATOM 3867 C C . GLY A 1 492 ? -9.283 -21.682 -13.639 1.00 95.12 492 GLY A C 1
ATOM 3868 O O . GLY A 1 492 ? -9.665 -22.791 -14.007 1.00 95.12 492 GLY A O 1
ATOM 3869 N N . LYS A 1 493 ? -8.729 -21.487 -12.433 1.00 95.56 493 LYS A N 1
ATOM 3870 C CA . LYS A 1 493 ? -8.483 -22.554 -11.448 1.00 95.56 493 LYS A CA 1
ATOM 3871 C C . LYS A 1 493 ? -9.086 -22.242 -10.074 1.00 95.56 493 LYS A C 1
ATOM 3873 O O . LYS A 1 493 ? -9.160 -21.067 -9.707 1.00 95.56 493 LYS A O 1
ATOM 3878 N N . PRO A 1 494 ? -9.489 -23.279 -9.313 1.00 97.31 494 PRO A N 1
ATOM 3879 C CA . PRO A 1 494 ? -9.906 -23.114 -7.925 1.00 97.31 494 PRO A CA 1
ATOM 3880 C C . PRO A 1 494 ? -8.719 -22.719 -7.039 1.00 97.31 494 PRO A C 1
ATOM 3882 O O . PRO A 1 494 ? -7.562 -22.947 -7.399 1.00 97.31 494 PRO A O 1
ATOM 3885 N N . LEU A 1 495 ? -9.014 -22.147 -5.875 1.00 97.00 495 LEU A N 1
ATOM 3886 C CA . LEU A 1 495 ? -8.035 -21.890 -4.824 1.00 97.00 495 LEU A CA 1
ATOM 3887 C C . LEU A 1 495 ? -7.630 -23.178 -4.108 1.00 97.00 495 LEU A C 1
ATOM 3889 O O . LEU A 1 495 ? -8.425 -24.103 -3.935 1.00 97.00 495 LEU A O 1
ATOM 3893 N N . GLU A 1 496 ? -6.389 -23.198 -3.637 1.00 97.19 496 GLU A N 1
ATOM 3894 C CA . GLU A 1 496 ? -5.858 -24.255 -2.784 1.00 97.19 496 GLU A CA 1
ATOM 3895 C C . GLU A 1 496 ? -5.938 -23.843 -1.310 1.00 97.19 496 GLU A C 1
ATOM 3897 O O . GLU A 1 496 ? -5.763 -22.675 -0.956 1.00 97.19 496 GLU A O 1
ATOM 3902 N N . MET A 1 497 ? -6.165 -24.816 -0.425 1.00 98.06 497 MET A N 1
ATOM 3903 C CA . MET A 1 497 ? -6.226 -24.592 1.023 1.00 98.06 497 MET A CA 1
ATOM 3904 C C . MET A 1 497 ? -4.807 -24.466 1.594 1.00 98.06 497 MET A C 1
ATOM 3906 O O . MET A 1 497 ? -4.277 -25.380 2.218 1.00 98.06 497 MET A O 1
ATOM 3910 N N . LEU A 1 498 ? -4.133 -23.354 1.300 1.00 97.00 498 LEU A N 1
ATOM 3911 C CA . LEU A 1 498 ? -2.716 -23.145 1.638 1.00 97.00 498 LEU A CA 1
ATOM 3912 C C . LEU A 1 498 ? -2.494 -22.588 3.050 1.00 97.00 498 LEU A C 1
ATOM 3914 O O . LEU A 1 498 ? -1.371 -22.589 3.549 1.00 97.00 498 LEU A O 1
ATOM 3918 N N . ASN A 1 499 ? -3.545 -22.064 3.671 1.00 96.81 499 ASN A N 1
ATOM 3919 C CA . ASN A 1 499 ? -3.536 -21.475 5.004 1.00 96.81 499 ASN A CA 1
ATOM 3920 C C . ASN A 1 499 ? -4.951 -21.528 5.603 1.00 96.81 499 ASN A C 1
ATOM 3922 O O . ASN A 1 499 ? -5.915 -21.876 4.917 1.00 96.81 499 ASN A O 1
ATOM 3926 N N . GLN A 1 500 ? -5.063 -21.199 6.889 1.00 95.94 500 GLN A N 1
ATOM 3927 C CA . GLN A 1 500 ? -6.325 -21.251 7.627 1.00 95.94 500 GLN A CA 1
ATOM 3928 C C . GLN A 1 500 ? -7.411 -20.372 6.987 1.00 95.94 500 GLN A C 1
ATOM 3930 O O . GLN A 1 500 ? -8.549 -20.810 6.856 1.00 95.94 500 GLN A O 1
ATOM 3935 N N . ASP A 1 501 ? -7.045 -19.179 6.517 1.00 96.69 501 ASP A N 1
ATOM 3936 C CA . ASP A 1 501 ? -7.964 -18.237 5.872 1.00 96.69 501 ASP A CA 1
ATOM 3937 C C . ASP A 1 501 ? -8.556 -18.816 4.580 1.00 96.69 501 ASP A C 1
ATOM 3939 O O . ASP A 1 501 ? -9.755 -18.719 4.330 1.00 96.69 501 ASP A O 1
ATOM 3943 N N . ALA A 1 502 ? -7.735 -19.497 3.774 1.00 98.00 502 ALA A N 1
ATOM 3944 C CA . ALA A 1 502 ? -8.184 -20.174 2.561 1.00 98.00 502 ALA A CA 1
ATOM 3945 C C . ALA A 1 502 ? -9.233 -21.261 2.853 1.00 98.00 502 ALA A C 1
ATOM 3947 O O . ALA A 1 502 ? -10.098 -21.499 2.011 1.00 98.00 502 ALA A O 1
ATOM 3948 N N . CYS A 1 503 ? -9.203 -21.873 4.045 1.00 98.19 503 CYS A N 1
ATOM 3949 C CA . CYS A 1 503 ? -10.161 -22.908 4.442 1.00 98.19 503 CYS A CA 1
ATOM 3950 C C . CYS A 1 503 ? -11.598 -22.383 4.560 1.00 98.19 503 CYS A C 1
ATOM 3952 O O . CYS A 1 503 ? -12.522 -23.182 4.452 1.00 98.19 503 CYS A O 1
ATOM 3954 N N . ILE A 1 504 ? -11.821 -21.066 4.681 1.00 97.81 504 ILE A N 1
ATOM 3955 C CA . ILE A 1 504 ? -13.168 -20.466 4.594 1.00 97.81 504 ILE A CA 1
ATOM 3956 C C . ILE A 1 504 ? -13.813 -20.724 3.221 1.00 97.81 504 ILE A C 1
ATOM 3958 O O . ILE A 1 504 ? -15.034 -20.735 3.109 1.00 97.81 504 ILE A O 1
ATOM 3962 N N . PHE A 1 505 ? -13.018 -21.015 2.187 1.00 98.38 505 PHE A N 1
ATOM 3963 C CA . PHE A 1 505 ? -13.502 -21.355 0.847 1.00 98.38 505 PHE A CA 1
ATOM 3964 C C . PHE A 1 505 ? -13.476 -22.859 0.546 1.00 98.38 505 PHE A C 1
ATOM 3966 O O . PHE A 1 505 ? -13.676 -23.250 -0.612 1.00 98.38 505 PHE A O 1
ATOM 3973 N N . TYR A 1 506 ? -13.216 -23.717 1.537 1.00 98.31 506 TYR A N 1
ATOM 3974 C CA . TYR A 1 506 ? -13.171 -25.163 1.336 1.00 98.31 506 TYR A CA 1
ATOM 3975 C C . TYR A 1 506 ? -14.520 -25.684 0.824 1.00 98.31 506 TYR A C 1
ATOM 3977 O O . TYR A 1 506 ? -15.511 -25.676 1.546 1.00 98.31 506 TYR A O 1
ATOM 3985 N N . LYS A 1 507 ? -14.559 -26.122 -0.444 1.00 97.00 507 LYS A N 1
ATOM 3986 C CA . LYS A 1 507 ? -15.789 -26.545 -1.149 1.00 97.00 507 LYS A CA 1
ATOM 3987 C C . LYS A 1 507 ? -16.923 -25.501 -1.118 1.00 97.00 507 LYS A C 1
ATOM 3989 O O . LYS A 1 507 ? -18.087 -25.862 -1.244 1.00 97.00 507 LYS A O 1
ATOM 3994 N N . ASP A 1 508 ? -16.567 -24.222 -1.000 1.00 97.62 508 ASP A N 1
ATOM 3995 C CA . ASP A 1 508 ? -17.493 -23.079 -0.959 1.00 97.62 508 ASP A CA 1
ATOM 3996 C C . ASP A 1 508 ? -17.116 -21.998 -1.986 1.00 97.62 508 ASP A C 1
ATOM 3998 O O . ASP A 1 508 ? -17.417 -20.806 -1.870 1.00 97.62 508 ASP A O 1
ATOM 4002 N N . HIS A 1 509 ? -16.403 -22.420 -3.027 1.00 97.81 509 HIS A N 1
ATOM 4003 C CA . HIS A 1 509 ? -16.142 -21.591 -4.184 1.00 97.81 509 HIS A CA 1
ATOM 4004 C C . HIS A 1 509 ? -16.158 -22.421 -5.466 1.00 97.81 509 HIS A C 1
ATOM 4006 O O . HIS A 1 509 ? -15.920 -23.629 -5.470 1.00 97.81 509 HIS A O 1
ATOM 4012 N N . SER A 1 510 ? -16.442 -21.746 -6.571 1.00 97.69 510 SER A N 1
ATOM 4013 C CA . SER A 1 510 ? -16.510 -22.331 -7.910 1.00 97.69 510 SER A CA 1
ATOM 4014 C C . SER A 1 510 ? -15.684 -21.522 -8.904 1.00 97.69 510 SER A C 1
ATOM 4016 O O . SER A 1 510 ? -15.247 -20.408 -8.609 1.00 97.69 510 SER A O 1
ATOM 4018 N N . VAL A 1 511 ? -15.469 -22.082 -10.095 1.00 97.62 511 VAL A N 1
ATOM 4019 C CA . VAL A 1 511 ? -14.846 -21.383 -11.224 1.00 97.62 511 VAL A CA 1
ATOM 4020 C C . VAL A 1 511 ? -15.835 -21.353 -12.380 1.00 97.62 511 VAL A C 1
ATOM 4022 O O . VAL A 1 511 ? -16.244 -22.397 -12.886 1.00 97.62 511 VAL A O 1
ATOM 4025 N N . TYR A 1 512 ? -16.188 -20.153 -12.819 1.00 96.00 512 TYR A N 1
ATOM 4026 C CA . TYR A 1 512 ? -16.889 -19.924 -14.072 1.00 96.00 512 TYR A CA 1
ATOM 4027 C C . TYR A 1 512 ? -15.860 -19.790 -15.197 1.00 96.00 512 TYR A C 1
ATOM 4029 O O . TYR A 1 512 ? -15.051 -18.865 -15.166 1.00 96.00 512 TYR A O 1
ATOM 4037 N N . SER A 1 513 ? -15.869 -20.713 -16.162 1.00 91.38 513 SER A N 1
ATOM 4038 C CA . SER A 1 513 ? -14.849 -20.805 -17.224 1.00 91.38 513 SER A CA 1
ATOM 4039 C C . SER A 1 513 ? -15.295 -20.298 -18.602 1.00 91.38 513 SER A C 1
ATOM 4041 O O . SER A 1 513 ? -14.486 -20.192 -19.521 1.00 91.38 513 SER A O 1
ATOM 4043 N N . ASP A 1 514 ? -16.562 -19.910 -18.749 1.00 83.19 514 ASP A N 1
ATOM 4044 C CA . ASP A 1 514 ? -17.145 -19.535 -20.042 1.00 83.19 514 ASP A CA 1
ATOM 4045 C C . ASP A 1 514 ? -17.187 -18.007 -20.237 1.00 83.19 514 ASP A C 1
ATOM 4047 O O . ASP A 1 514 ? -18.249 -17.428 -20.466 1.00 83.19 514 ASP A O 1
ATOM 4051 N N . PHE A 1 515 ? -16.046 -17.315 -20.121 1.00 80.12 515 PHE A N 1
ATOM 4052 C CA . PHE A 1 515 ? -15.999 -15.855 -20.306 1.00 80.12 515 PHE A CA 1
ATOM 4053 C C . PHE A 1 515 ? -16.530 -15.443 -21.693 1.00 80.12 515 PHE A C 1
ATOM 4055 O O . PHE A 1 515 ? -15.910 -15.732 -22.718 1.00 80.12 515 PHE A O 1
ATOM 4062 N N . GLY A 1 516 ? -17.685 -14.767 -21.722 1.00 67.56 516 GLY A N 1
ATOM 4063 C CA . GLY A 1 516 ? -18.408 -14.431 -22.956 1.00 67.56 516 GLY A CA 1
ATOM 4064 C C . GLY A 1 516 ? -18.160 -13.014 -23.480 1.00 67.56 516 GLY A C 1
ATOM 4065 O O . GLY A 1 516 ? -18.547 -12.703 -24.608 1.00 67.56 516 GLY A O 1
ATOM 4066 N N . GLY A 1 517 ? -17.508 -12.158 -22.685 1.00 66.00 517 GLY A N 1
ATOM 4067 C CA . GLY A 1 517 ? -17.396 -10.721 -22.948 1.00 66.00 517 GLY A CA 1
ATOM 4068 C C . GLY A 1 517 ? -18.719 -9.964 -22.745 1.00 66.00 517 GLY A C 1
ATOM 4069 O O . GLY A 1 517 ? -19.767 -10.554 -22.529 1.00 66.00 517 GLY A O 1
ATOM 4070 N N . VAL A 1 518 ? -18.679 -8.632 -22.871 1.00 60.03 518 VAL A N 1
ATOM 4071 C CA . VAL A 1 518 ? -19.777 -7.698 -22.505 1.00 60.03 518 VAL A CA 1
ATOM 4072 C C . VAL A 1 518 ? -21.041 -7.816 -23.393 1.00 60.03 518 VAL A C 1
ATOM 4074 O O . VAL A 1 518 ? -21.999 -7.079 -23.222 1.00 60.03 518 VAL A O 1
ATOM 4077 N N . VAL A 1 519 ? -21.069 -8.700 -24.396 1.00 49.16 519 VAL A N 1
ATOM 4078 C CA . VAL A 1 519 ? -22.021 -8.604 -25.524 1.00 49.16 519 VAL A CA 1
ATOM 4079 C C . VAL A 1 519 ? -23.373 -9.304 -25.267 1.00 49.16 519 VAL A C 1
ATOM 4081 O O . VAL A 1 519 ? -24.347 -8.962 -25.933 1.00 49.16 519 VAL A O 1
ATOM 4084 N N . PHE A 1 520 ? -23.479 -10.228 -24.298 1.00 57.03 520 PHE A N 1
ATOM 4085 C CA . PHE A 1 520 ? -24.731 -10.952 -23.986 1.00 57.03 520 PHE A CA 1
ATOM 4086 C C . PHE A 1 520 ? -24.940 -11.138 -22.472 1.00 57.03 520 PHE A C 1
ATOM 4088 O O . PHE A 1 520 ? -24.716 -12.216 -21.920 1.00 57.03 520 PHE A O 1
ATOM 4095 N N . GLU A 1 521 ? -25.370 -10.065 -21.810 1.00 62.91 521 GLU A N 1
ATOM 4096 C CA . GLU A 1 521 ? -25.427 -9.941 -20.345 1.00 62.91 521 GLU A CA 1
ATOM 4097 C C . GLU A 1 521 ? -26.437 -10.893 -19.673 1.00 62.91 521 GLU A C 1
ATOM 4099 O O . GLU A 1 521 ? -26.106 -11.504 -18.657 1.00 62.91 521 GLU A O 1
ATOM 4104 N N . ASP A 1 522 ? -27.637 -11.077 -20.243 1.00 67.19 522 ASP A N 1
ATOM 4105 C CA . ASP A 1 522 ? -28.679 -11.948 -19.661 1.00 67.19 522 ASP A CA 1
ATOM 4106 C C . ASP A 1 522 ? -28.250 -13.428 -19.647 1.00 67.19 522 ASP A C 1
ATOM 4108 O O . ASP A 1 522 ? -28.402 -14.134 -18.643 1.00 67.19 522 ASP A O 1
ATOM 4112 N N . ASP A 1 523 ? -27.655 -13.891 -20.751 1.00 78.94 523 ASP A N 1
ATOM 4113 C CA . ASP A 1 523 ? -27.142 -15.257 -20.878 1.00 78.94 523 ASP A CA 1
ATOM 4114 C C . ASP A 1 523 ? -25.918 -15.480 -19.978 1.00 78.94 523 ASP A C 1
ATOM 4116 O O . ASP A 1 523 ? -25.738 -16.564 -19.417 1.00 78.94 523 ASP A O 1
ATOM 4120 N N . GLU A 1 524 ? -25.066 -14.463 -19.822 1.00 84.50 524 GLU A N 1
ATOM 4121 C CA . GLU A 1 524 ? -23.904 -14.523 -18.937 1.00 84.50 524 GLU A CA 1
ATOM 4122 C C . GLU A 1 524 ? -24.310 -14.558 -17.460 1.00 84.50 524 GLU A C 1
ATOM 4124 O O . GLU A 1 524 ? -23.827 -15.423 -16.726 1.00 84.50 524 GLU A O 1
ATOM 4129 N N . GLY A 1 525 ? -25.252 -13.715 -17.029 1.00 89.25 525 GLY A N 1
ATOM 4130 C CA . GLY A 1 525 ? -25.764 -13.720 -15.657 1.00 89.25 525 GLY A CA 1
ATOM 4131 C C . GLY A 1 525 ? -26.326 -15.085 -15.250 1.00 89.25 525 GLY A C 1
ATOM 4132 O O . GLY A 1 525 ? -25.978 -15.612 -14.190 1.00 89.25 525 GLY A O 1
ATOM 4133 N N . ALA A 1 526 ? -27.130 -15.716 -16.113 1.00 91.12 526 ALA A N 1
ATOM 4134 C CA . ALA A 1 526 ? -27.681 -17.049 -15.861 1.00 91.12 526 ALA A CA 1
ATOM 4135 C C . ALA A 1 526 ? -26.594 -18.137 -15.769 1.00 91.12 526 ALA A C 1
ATOM 4137 O O . ALA A 1 526 ? -26.675 -19.031 -14.919 1.00 91.12 526 ALA A O 1
ATOM 4138 N N . ARG A 1 527 ? -25.557 -18.067 -16.614 1.00 92.44 527 ARG A N 1
ATOM 4139 C CA . ARG A 1 527 ? -24.419 -18.996 -16.554 1.00 92.44 527 ARG A CA 1
ATOM 4140 C C . ARG A 1 527 ? -23.583 -18.804 -15.288 1.00 92.44 527 ARG A C 1
ATOM 4142 O O . ARG A 1 527 ? -23.211 -19.803 -14.674 1.00 92.44 527 ARG A O 1
ATOM 4149 N N . ILE A 1 528 ? -23.342 -17.563 -14.862 1.00 94.25 528 ILE A N 1
ATOM 4150 C CA . ILE A 1 528 ? -22.639 -17.258 -13.606 1.00 94.25 528 ILE A CA 1
ATOM 4151 C C . ILE A 1 528 ? -23.439 -17.773 -12.407 1.00 94.25 528 ILE A C 1
ATOM 4153 O O . ILE A 1 528 ? -22.878 -18.460 -11.556 1.00 94.25 528 ILE A O 1
ATOM 4157 N N . ALA A 1 529 ? -24.750 -17.521 -12.360 1.00 95.25 529 ALA A N 1
ATOM 4158 C CA . ALA A 1 529 ? -25.617 -18.032 -11.298 1.00 95.25 529 ALA A CA 1
ATOM 4159 C C . ALA A 1 529 ? -25.605 -19.570 -11.241 1.00 95.25 529 ALA A C 1
ATOM 4161 O O . ALA A 1 529 ? -25.518 -20.162 -10.164 1.00 95.25 529 ALA A O 1
ATOM 4162 N N . LYS A 1 530 ? -25.615 -20.234 -12.404 1.00 95.62 530 LYS A N 1
ATOM 4163 C CA . LYS A 1 530 ? -25.465 -21.692 -12.495 1.00 95.62 530 LYS A CA 1
ATOM 4164 C C . LYS A 1 530 ? -24.097 -22.171 -11.997 1.00 95.62 530 LYS A C 1
ATOM 4166 O O . LYS A 1 530 ? -24.042 -23.206 -11.338 1.00 95.62 530 LYS A O 1
ATOM 4171 N N . ALA A 1 531 ? -23.017 -21.454 -12.312 1.00 95.81 531 ALA A N 1
ATOM 4172 C CA . ALA A 1 531 ? -21.662 -21.793 -11.876 1.00 95.81 531 ALA A CA 1
ATOM 4173 C C . ALA A 1 531 ? -21.477 -21.622 -10.361 1.00 95.81 531 ALA A C 1
ATOM 4175 O O . ALA A 1 531 ? -20.894 -22.501 -9.730 1.00 95.81 531 ALA A O 1
ATOM 4176 N N . LEU A 1 532 ? -22.036 -20.551 -9.778 1.00 96.94 532 LEU A N 1
ATOM 4177 C CA . LEU A 1 532 ? -22.111 -20.363 -8.325 1.00 96.94 532 LEU A CA 1
ATOM 4178 C C . LEU A 1 532 ? -22.812 -21.562 -7.669 1.00 96.94 532 LEU A C 1
ATOM 4180 O O . LEU A 1 532 ? -22.356 -22.088 -6.657 1.00 96.94 532 LEU A O 1
ATOM 4184 N N . GLY A 1 533 ? -23.878 -22.055 -8.298 1.00 96.31 533 GLY A N 1
ATOM 4185 C CA . GLY A 1 533 ? -24.565 -23.261 -7.864 1.00 96.31 533 GLY A CA 1
ATOM 4186 C C . GLY A 1 533 ? -25.427 -23.040 -6.614 1.00 96.31 533 GLY A C 1
ATOM 4187 O O . GLY A 1 533 ? -25.691 -21.902 -6.217 1.00 96.31 533 GLY A O 1
ATOM 4188 N N . PRO A 1 534 ? -25.923 -24.127 -6.001 1.00 95.94 534 PRO A N 1
ATOM 4189 C CA . PRO A 1 534 ? -26.952 -24.053 -4.964 1.00 95.94 534 PRO A CA 1
ATOM 4190 C C . PRO A 1 534 ? -26.417 -23.719 -3.568 1.00 95.94 534 PRO A C 1
ATOM 4192 O O . PRO A 1 534 ? -27.203 -23.344 -2.708 1.00 95.94 534 PRO A O 1
ATOM 4195 N N . SER A 1 535 ? -25.115 -23.888 -3.329 1.00 95.00 535 SER A N 1
ATOM 4196 C CA . SER A 1 535 ? -24.527 -23.783 -1.989 1.00 95.00 535 SER A CA 1
ATOM 4197 C C . SER A 1 535 ? -23.339 -22.837 -1.910 1.00 95.00 535 SER A C 1
ATOM 4199 O O . SER A 1 535 ? -23.199 -22.180 -0.885 1.00 95.00 535 SER A O 1
ATOM 4201 N N . ASN A 1 536 ? -22.514 -22.729 -2.962 1.00 97.88 536 ASN A N 1
ATOM 4202 C CA . ASN A 1 536 ? -21.321 -21.893 -2.867 1.00 97.88 536 ASN A CA 1
ATOM 4203 C C . ASN A 1 536 ? -21.707 -20.427 -2.681 1.00 97.88 536 ASN A C 1
ATOM 4205 O O . ASN A 1 536 ? -22.701 -19.944 -3.240 1.00 97.88 536 ASN A O 1
ATOM 4209 N N . ARG A 1 537 ? -20.866 -19.723 -1.933 1.00 98.12 537 ARG A N 1
ATOM 4210 C CA . ARG A 1 537 ? -20.951 -18.282 -1.698 1.00 98.12 537 ARG A CA 1
ATOM 4211 C C . ARG A 1 537 ? -19.938 -17.489 -2.504 1.00 98.12 537 ARG A C 1
ATOM 4213 O O . ARG A 1 537 ? -20.015 -16.270 -2.529 1.00 98.12 537 ARG A O 1
ATOM 4220 N N . SER A 1 538 ? -19.006 -18.155 -3.180 1.00 98.38 538 SER A N 1
ATOM 4221 C CA . SER A 1 538 ? -17.968 -17.498 -3.975 1.00 98.38 538 SER A CA 1
ATOM 4222 C C . SER A 1 538 ? -17.831 -18.111 -5.368 1.00 98.38 538 SER A C 1
ATOM 4224 O O . SER A 1 538 ? -17.969 -19.321 -5.568 1.00 98.38 538 SER A O 1
ATOM 4226 N N . VAL A 1 539 ? -17.516 -17.280 -6.355 1.00 98.38 539 VAL A N 1
ATOM 4227 C CA . VAL A 1 539 ? -17.209 -17.722 -7.716 1.00 98.38 539 VAL A CA 1
ATOM 4228 C C . VAL A 1 539 ? -16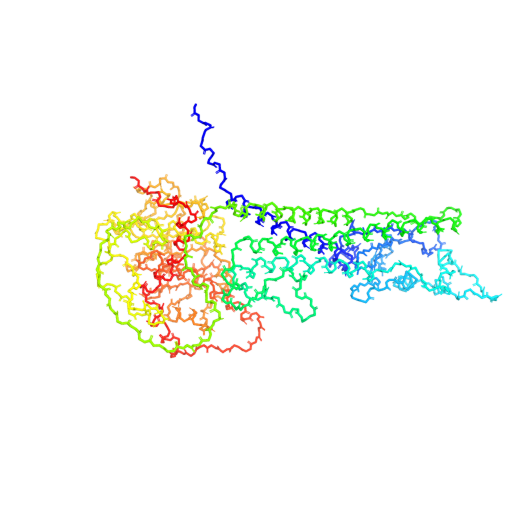.071 -16.892 -8.305 1.00 98.38 539 VAL A C 1
ATOM 4230 O O . VAL A 1 539 ? -16.060 -15.661 -8.248 1.00 98.38 539 VAL A O 1
ATOM 4233 N N . ILE A 1 540 ? -15.093 -17.587 -8.878 1.00 98.50 540 ILE A N 1
ATOM 4234 C CA . ILE A 1 540 ? -14.006 -17.004 -9.660 1.00 98.50 540 ILE A CA 1
ATOM 4235 C C . ILE A 1 540 ? -14.482 -16.936 -11.109 1.00 98.50 540 ILE A C 1
ATOM 4237 O O . ILE A 1 540 ? -14.785 -17.962 -11.717 1.00 98.50 540 ILE A O 1
ATOM 4241 N N . LEU A 1 541 ? -14.555 -15.731 -11.661 1.00 97.25 541 LEU A N 1
ATOM 4242 C CA . LEU A 1 541 ? -15.015 -15.466 -13.020 1.00 97.25 541 LEU A CA 1
ATOM 4243 C C . LEU A 1 541 ? -13.798 -15.406 -13.941 1.00 97.25 541 LEU A C 1
ATOM 4245 O O . LEU A 1 541 ? -13.080 -14.404 -13.925 1.00 97.25 541 LEU A O 1
ATOM 4249 N N . GLN A 1 542 ? -13.534 -16.472 -14.703 1.00 96.44 542 GLN A N 1
ATOM 4250 C CA . GLN A 1 542 ? -12.321 -16.591 -15.513 1.00 96.44 542 GLN A CA 1
ATOM 4251 C C . GLN A 1 542 ? -12.115 -15.346 -16.392 1.00 96.44 542 GLN A C 1
ATOM 4253 O O . GLN A 1 542 ? -13.040 -14.876 -17.045 1.00 96.44 542 GLN A O 1
ATOM 4258 N N . ASN A 1 543 ? -10.896 -14.795 -16.372 1.00 95.19 543 ASN A N 1
ATOM 4259 C CA . ASN A 1 543 ? -10.502 -13.568 -17.083 1.00 95.19 543 ASN A CA 1
ATOM 4260 C C . ASN A 1 543 ? -11.271 -12.278 -16.715 1.00 95.19 543 ASN A C 1
ATOM 4262 O O . ASN A 1 543 ? -11.076 -11.259 -17.377 1.00 95.19 543 ASN A O 1
ATOM 4266 N N . HIS A 1 544 ? -12.090 -12.284 -15.662 1.00 94.81 544 HIS A N 1
ATOM 4267 C CA . HIS A 1 544 ? -12.925 -11.149 -15.268 1.00 94.81 544 HIS A CA 1
ATOM 4268 C C . HIS A 1 544 ? -12.602 -10.682 -13.840 1.00 94.81 544 HIS A C 1
ATOM 4270 O O . HIS A 1 544 ? -12.215 -9.532 -13.632 1.00 94.81 544 HIS A O 1
ATOM 4276 N N . GLY A 1 545 ? -12.723 -11.561 -12.846 1.00 95.69 545 GLY A N 1
ATOM 4277 C CA . GLY A 1 545 ? -12.552 -11.195 -11.441 1.00 95.69 545 GLY A CA 1
ATOM 4278 C C . GLY A 1 545 ? -13.173 -12.212 -10.495 1.00 95.69 545 GLY A C 1
ATOM 4279 O O . GLY A 1 545 ? -13.211 -13.405 -10.789 1.00 95.69 545 GLY A O 1
ATOM 4280 N N . ILE A 1 546 ? -13.662 -11.735 -9.355 1.00 98.19 546 ILE A N 1
ATOM 4281 C CA . ILE A 1 546 ? -14.312 -12.558 -8.330 1.00 98.19 546 ILE A CA 1
ATOM 4282 C C . ILE A 1 546 ? -15.685 -11.984 -7.980 1.00 98.19 546 ILE A C 1
ATOM 4284 O O . ILE A 1 546 ? -15.935 -10.787 -8.145 1.00 98.19 546 ILE A O 1
ATOM 4288 N N . LEU A 1 547 ? -16.588 -12.847 -7.530 1.00 98.50 547 LEU A N 1
ATOM 4289 C CA . LEU A 1 547 ? -17.900 -12.474 -7.018 1.00 98.50 547 LEU A CA 1
ATOM 4290 C C . LEU A 1 547 ? -18.197 -13.301 -5.772 1.00 98.50 547 LEU A C 1
ATOM 4292 O O . LEU A 1 547 ? -17.929 -14.504 -5.741 1.00 98.50 547 LEU A O 1
ATOM 4296 N N . THR A 1 548 ? -18.767 -12.657 -4.761 1.00 98.81 548 THR A N 1
ATOM 4297 C CA . THR A 1 548 ? -19.192 -13.304 -3.518 1.00 98.81 548 THR A CA 1
ATOM 4298 C C . THR A 1 548 ? -20.640 -12.971 -3.189 1.00 98.81 548 THR A C 1
ATOM 4300 O O . THR A 1 548 ? -21.192 -11.979 -3.665 1.00 98.81 548 THR A O 1
ATOM 4303 N N . ALA A 1 549 ? -21.267 -13.821 -2.389 1.00 98.56 549 ALA A N 1
ATOM 4304 C CA . ALA A 1 549 ? -22.666 -13.761 -2.010 1.00 98.56 549 ALA A CA 1
ATOM 4305 C C . ALA A 1 549 ? -22.831 -14.093 -0.520 1.00 98.56 549 ALA A C 1
ATOM 4307 O O . ALA A 1 549 ? -22.019 -14.819 0.051 1.00 98.56 549 ALA A O 1
ATOM 4308 N N . GLY A 1 550 ? -23.886 -13.577 0.105 1.00 97.75 550 GLY A N 1
ATOM 4309 C CA . GLY A 1 550 ? -24.177 -13.819 1.519 1.00 97.75 550 GLY A CA 1
ATOM 4310 C C . GLY A 1 550 ? -25.604 -13.439 1.915 1.00 97.75 550 GLY A C 1
ATOM 4311 O O . GLY A 1 550 ? -26.351 -12.827 1.143 1.00 97.75 550 GLY A O 1
ATOM 4312 N N . GLY A 1 551 ? -25.983 -13.792 3.143 1.00 96.88 551 GLY A N 1
ATOM 4313 C CA . GLY A 1 551 ? -27.244 -13.394 3.775 1.00 96.88 551 GLY A CA 1
ATOM 4314 C C . GLY A 1 551 ? -27.223 -11.956 4.311 1.00 96.88 551 GLY A C 1
ATOM 4315 O O . GLY A 1 551 ? -28.273 -11.364 4.571 1.00 96.88 551 GLY A O 1
ATOM 4316 N N . THR A 1 552 ? -26.032 -11.368 4.438 1.00 98.31 552 THR A N 1
ATOM 4317 C CA . THR A 1 552 ? -25.810 -9.961 4.800 1.00 98.31 552 THR A CA 1
ATOM 4318 C C . THR A 1 552 ? -24.774 -9.331 3.873 1.00 98.31 552 THR A C 1
ATOM 4320 O O . THR A 1 552 ? -23.990 -10.037 3.232 1.00 98.31 552 THR A O 1
ATOM 4323 N N . VAL A 1 553 ? -24.763 -7.997 3.797 1.00 98.56 553 VAL A N 1
ATOM 4324 C CA . VAL A 1 553 ? -23.753 -7.273 3.011 1.00 98.56 553 VAL A CA 1
ATOM 4325 C C . VAL A 1 553 ? -22.356 -7.513 3.580 1.00 98.56 553 VAL A C 1
ATOM 4327 O O . VAL A 1 553 ? -21.415 -7.725 2.824 1.00 98.56 553 VAL A O 1
ATOM 4330 N N . ASP A 1 554 ? -22.243 -7.551 4.902 1.00 98.50 554 ASP A N 1
ATOM 4331 C CA . ASP A 1 554 ? -21.018 -7.795 5.656 1.00 98.50 554 ASP A CA 1
ATOM 4332 C C . ASP A 1 554 ? -20.423 -9.175 5.376 1.00 98.50 554 ASP A C 1
ATOM 4334 O O . ASP A 1 554 ? -19.237 -9.272 5.081 1.00 98.50 554 ASP A O 1
ATOM 4338 N N . GLU A 1 555 ? -21.245 -10.232 5.392 1.00 98.19 555 GLU A N 1
ATOM 4339 C CA . GLU A 1 555 ? -20.806 -11.587 5.034 1.00 98.19 555 GLU A CA 1
ATOM 4340 C C . GLU A 1 555 ? -20.230 -11.607 3.613 1.00 98.19 555 GLU A C 1
ATOM 4342 O O . GLU A 1 555 ? -19.104 -12.061 3.398 1.00 98.19 555 GLU A O 1
ATOM 4347 N N . ALA A 1 556 ? -20.973 -11.068 2.639 1.00 98.81 556 ALA A N 1
ATOM 4348 C CA . ALA A 1 556 ? -20.530 -11.038 1.249 1.00 98.81 556 ALA A CA 1
ATOM 4349 C C . ALA A 1 556 ? -19.250 -10.196 1.076 1.00 98.81 556 ALA A C 1
ATOM 4351 O O . ALA A 1 556 ? -18.338 -10.593 0.347 1.00 98.81 556 ALA A O 1
ATOM 4352 N N . ALA A 1 557 ? -19.155 -9.046 1.749 1.00 98.81 557 ALA A N 1
ATOM 4353 C CA . ALA A 1 557 ? -18.010 -8.141 1.687 1.00 98.81 557 ALA A CA 1
ATOM 4354 C C . ALA A 1 557 ? -16.760 -8.699 2.383 1.00 98.81 557 ALA A C 1
ATOM 4356 O O . ALA A 1 557 ? -15.651 -8.523 1.865 1.00 98.81 557 ALA A O 1
ATOM 4357 N N . TYR A 1 558 ? -16.913 -9.400 3.508 1.00 98.69 558 TYR A N 1
ATOM 4358 C CA . TYR A 1 558 ? -15.811 -10.104 4.157 1.00 98.69 558 TYR A CA 1
ATOM 4359 C C . TYR A 1 558 ? -15.294 -11.236 3.279 1.00 98.69 558 TYR A C 1
ATOM 4361 O O . TYR A 1 558 ? -14.098 -11.276 2.995 1.00 98.69 558 TYR A O 1
ATOM 4369 N N . LEU A 1 559 ? -16.189 -12.083 2.753 1.00 98.81 559 LEU A N 1
ATOM 4370 C CA . LEU A 1 559 ? -15.813 -13.135 1.807 1.00 98.81 559 LEU A CA 1
ATOM 4371 C C . LEU A 1 559 ? -15.071 -12.555 0.601 1.00 98.81 559 LEU A C 1
ATOM 4373 O O . LEU A 1 559 ? -14.052 -13.106 0.201 1.00 98.81 559 LEU A O 1
ATOM 4377 N N . PHE A 1 560 ? -15.519 -11.423 0.051 1.00 98.88 560 PHE A N 1
ATOM 4378 C CA . PHE A 1 560 ? -14.833 -10.767 -1.066 1.00 98.88 560 PHE A CA 1
ATOM 4379 C C . PHE A 1 560 ? -13.409 -10.342 -0.688 1.00 98.88 560 PHE A C 1
ATOM 4381 O O . PHE A 1 560 ? -12.445 -10.612 -1.406 1.00 98.88 560 PHE A O 1
ATOM 4388 N N . SER A 1 561 ? -13.282 -9.674 0.459 1.00 98.75 561 SER A N 1
ATOM 4389 C CA . SER A 1 561 ? -12.019 -9.122 0.957 1.00 98.75 561 SER A CA 1
ATOM 4390 C C . SER A 1 561 ? -11.013 -10.225 1.281 1.00 98.75 561 SER A C 1
ATOM 4392 O O . SER A 1 561 ? -9.823 -10.098 0.976 1.00 98.75 561 SER A O 1
ATOM 4394 N N . LEU A 1 562 ? -11.500 -11.325 1.856 1.00 98.69 562 LEU A N 1
ATOM 4395 C CA . LEU A 1 562 ? -10.716 -12.511 2.150 1.00 98.69 562 LEU A CA 1
ATOM 4396 C C . LEU A 1 562 ? -10.324 -13.245 0.868 1.00 98.69 562 LEU A C 1
ATOM 4398 O O . LEU A 1 562 ? -9.159 -13.589 0.709 1.00 98.69 562 LEU A O 1
ATOM 4402 N N . LEU A 1 563 ? -11.250 -13.411 -0.080 1.00 98.75 563 LEU A N 1
ATOM 4403 C CA . LEU A 1 563 ? -11.001 -14.096 -1.347 1.00 98.75 563 LEU A CA 1
ATOM 4404 C C . LEU A 1 563 ? -9.910 -13.392 -2.159 1.00 98.75 563 LEU A C 1
ATOM 4406 O O . LEU A 1 563 ? -9.000 -14.042 -2.676 1.00 98.75 563 LEU A O 1
ATOM 4410 N N . GLU A 1 564 ? -9.952 -12.060 -2.220 1.00 98.62 564 GLU A N 1
ATOM 4411 C CA . GLU A 1 564 ? -8.889 -11.240 -2.806 1.00 98.62 564 GLU A CA 1
ATOM 4412 C C . GLU A 1 564 ? -7.535 -11.492 -2.126 1.00 98.62 564 GLU A C 1
ATOM 4414 O O . GLU A 1 564 ? -6.520 -11.679 -2.804 1.00 98.62 564 GLU A O 1
ATOM 4419 N N . ARG A 1 565 ? -7.505 -11.517 -0.786 1.00 98.38 565 ARG A N 1
ATOM 4420 C CA . ARG A 1 565 ? -6.279 -11.776 -0.021 1.00 98.38 565 ARG A CA 1
ATOM 4421 C C . ARG A 1 565 ? -5.756 -13.190 -0.262 1.00 98.38 565 ARG A C 1
ATOM 4423 O O . ARG A 1 565 ? -4.551 -13.374 -0.420 1.00 98.38 565 ARG A O 1
ATOM 4430 N N . THR A 1 566 ? -6.636 -14.183 -0.334 1.00 98.56 566 THR A N 1
ATOM 4431 C CA . THR A 1 566 ? -6.266 -15.568 -0.634 1.00 98.56 566 THR A CA 1
ATOM 4432 C C . THR A 1 566 ? -5.699 -15.686 -2.048 1.00 98.56 566 THR A C 1
ATOM 4434 O O . THR A 1 566 ? -4.678 -16.348 -2.229 1.00 98.56 566 THR A O 1
ATOM 4437 N N . CYS A 1 567 ? -6.265 -14.971 -3.028 1.00 98.75 567 CYS A N 1
ATOM 4438 C CA . CYS A 1 567 ? -5.700 -14.870 -4.376 1.00 98.75 567 CYS A CA 1
ATOM 4439 C C . CYS A 1 567 ? -4.287 -14.257 -4.360 1.00 98.75 567 CYS A C 1
ATOM 4441 O O . CYS A 1 567 ? -3.385 -14.783 -5.011 1.00 98.75 567 CYS A O 1
ATOM 4443 N N . GLU A 1 568 ? -4.059 -13.179 -3.596 1.00 98.62 568 GLU A N 1
ATOM 4444 C CA . GLU A 1 568 ? -2.726 -12.576 -3.426 1.00 98.62 568 GLU A CA 1
ATOM 4445 C C . GLU A 1 568 ? -1.720 -13.588 -2.868 1.00 98.62 568 GLU A C 1
ATOM 4447 O O . GLU A 1 568 ? -0.636 -13.772 -3.429 1.00 98.62 568 GLU A O 1
ATOM 4452 N N . VAL A 1 569 ? -2.082 -14.267 -1.778 1.00 98.38 569 VAL A N 1
ATOM 4453 C CA . VAL A 1 569 ? -1.212 -15.251 -1.128 1.00 98.38 569 VAL A CA 1
ATOM 4454 C C . VAL A 1 569 ? -0.913 -16.413 -2.066 1.00 98.38 569 VAL A C 1
ATOM 4456 O O . VAL A 1 569 ? 0.244 -16.819 -2.169 1.00 98.38 569 VAL A O 1
ATOM 4459 N N . GLN A 1 570 ? -1.909 -16.922 -2.789 1.00 97.75 570 GLN A N 1
ATOM 4460 C CA . GLN A 1 570 ? -1.695 -18.034 -3.706 1.00 97.75 570 GLN A CA 1
ATOM 4461 C C . GLN A 1 570 ? -0.762 -17.654 -4.862 1.00 97.75 570 GLN A C 1
ATOM 4463 O O . GLN A 1 570 ? 0.177 -18.397 -5.150 1.00 97.75 570 GLN A O 1
ATOM 4468 N N . LEU A 1 571 ? -0.920 -16.460 -5.446 1.00 98.38 571 LEU A N 1
ATOM 4469 C CA . LEU A 1 571 ? 0.009 -15.934 -6.454 1.00 98.38 571 LEU A CA 1
ATOM 4470 C C . LEU A 1 571 ? 1.444 -15.836 -5.916 1.00 98.38 571 LEU A C 1
ATOM 4472 O O . LEU A 1 571 ? 2.392 -16.219 -6.605 1.00 98.38 571 LEU A O 1
ATOM 4476 N N . LEU A 1 572 ? 1.621 -15.350 -4.684 1.00 98.00 572 LEU A N 1
ATOM 4477 C CA . LEU A 1 572 ? 2.936 -15.253 -4.046 1.00 98.00 572 LEU A CA 1
ATOM 4478 C C . LEU A 1 572 ? 3.557 -16.636 -3.811 1.00 98.00 572 LEU A C 1
ATOM 4480 O O . LEU A 1 572 ? 4.721 -16.843 -4.166 1.00 98.00 572 LEU A O 1
ATOM 4484 N N . VAL A 1 573 ? 2.789 -17.592 -3.280 1.00 97.00 573 VAL A N 1
ATOM 4485 C CA . VAL A 1 573 ? 3.244 -18.972 -3.040 1.00 97.00 573 VAL A CA 1
ATOM 4486 C C . VAL A 1 573 ? 3.647 -19.649 -4.350 1.00 97.00 573 VAL A C 1
ATOM 4488 O O . VAL A 1 573 ? 4.720 -20.249 -4.427 1.00 97.00 573 VAL A O 1
ATOM 4491 N N . GLU A 1 574 ? 2.846 -19.512 -5.407 1.00 95.56 574 GLU A N 1
ATOM 4492 C CA . GLU A 1 574 ? 3.172 -20.086 -6.715 1.00 95.56 574 GLU A CA 1
ATOM 4493 C C . GLU A 1 574 ? 4.388 -19.411 -7.362 1.00 95.56 574 GLU A C 1
ATOM 4495 O O . GLU A 1 574 ? 5.231 -20.087 -7.960 1.00 95.56 574 GLU A O 1
ATOM 4500 N N . SER A 1 575 ? 4.545 -18.094 -7.189 1.00 96.81 575 SER A N 1
ATOM 4501 C CA . SER A 1 575 ? 5.699 -17.354 -7.713 1.00 96.81 575 SER A CA 1
ATOM 4502 C C . SER A 1 575 ? 7.024 -17.751 -7.056 1.00 96.81 575 SER A C 1
ATOM 4504 O O . SER A 1 575 ? 8.060 -17.740 -7.725 1.00 96.81 575 SER A O 1
ATOM 4506 N N . ALA A 1 576 ? 6.999 -18.151 -5.779 1.00 96.31 576 ALA A N 1
ATOM 4507 C CA . ALA A 1 576 ? 8.184 -18.596 -5.050 1.00 96.31 576 ALA A CA 1
ATOM 4508 C C . ALA A 1 576 ? 8.752 -19.919 -5.589 1.00 96.31 576 ALA A C 1
ATOM 4510 O O . ALA A 1 576 ? 9.936 -20.192 -5.391 1.00 96.31 576 ALA A O 1
ATOM 4511 N N . ARG A 1 577 ? 7.934 -20.730 -6.284 1.00 91.31 577 ARG A N 1
ATOM 4512 C CA . ARG A 1 577 ? 8.318 -22.032 -6.870 1.00 91.31 577 ARG A CA 1
ATOM 4513 C C . ARG A 1 577 ? 8.959 -23.001 -5.869 1.00 91.31 577 ARG A C 1
ATOM 4515 O O . ARG A 1 577 ? 9.751 -23.862 -6.249 1.00 91.31 577 ARG A O 1
ATOM 4522 N N . LEU A 1 578 ? 8.617 -22.861 -4.593 1.00 93.88 578 LEU A N 1
ATOM 4523 C CA . LEU A 1 578 ? 8.990 -23.807 -3.548 1.00 93.88 578 LEU A CA 1
ATOM 4524 C C . LEU A 1 578 ? 7.914 -24.889 -3.432 1.00 93.88 578 LEU A C 1
ATOM 4526 O O . LEU A 1 578 ? 6.754 -24.667 -3.784 1.00 93.88 578 LEU A O 1
ATOM 4530 N N . GLN A 1 579 ? 8.294 -26.060 -2.919 1.00 94.00 579 GLN A N 1
ATOM 4531 C CA . GLN A 1 579 ? 7.328 -27.111 -2.618 1.00 94.00 579 GLN A CA 1
ATOM 4532 C C . GLN A 1 579 ? 6.362 -26.609 -1.538 1.00 94.00 579 GLN A C 1
ATOM 4534 O O . GLN A 1 579 ? 6.767 -26.372 -0.400 1.00 94.00 579 GLN A O 1
ATOM 4539 N N . ARG A 1 580 ? 5.088 -26.454 -1.900 1.00 91.94 580 ARG A N 1
ATOM 4540 C CA . ARG A 1 580 ? 4.014 -26.102 -0.966 1.00 91.94 580 ARG A CA 1
ATOM 4541 C C . ARG A 1 580 ? 3.407 -27.355 -0.340 1.00 91.94 580 ARG A C 1
ATOM 4543 O O . ARG A 1 580 ? 3.412 -28.426 -0.950 1.00 91.94 580 ARG A O 1
ATOM 4550 N N . GLN A 1 581 ? 2.887 -27.200 0.870 1.00 94.06 581 GLN A N 1
ATOM 4551 C CA . GLN A 1 581 ? 2.127 -28.219 1.58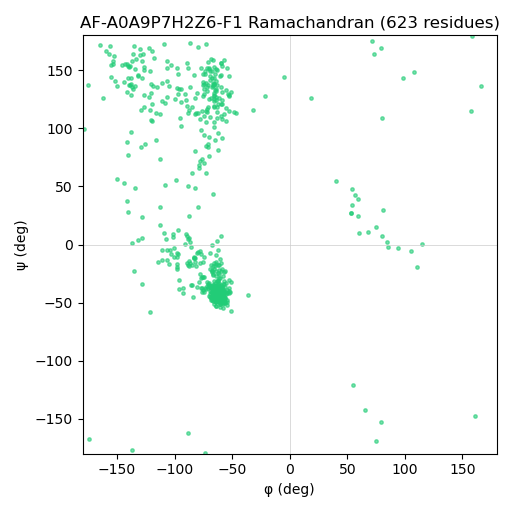6 1.00 94.06 581 GLN A CA 1
ATOM 4552 C C . GLN A 1 581 ? 0.741 -27.641 1.853 1.00 94.06 581 GLN A C 1
ATOM 4554 O O . GLN A 1 581 ? 0.607 -26.723 2.658 1.00 94.06 581 GLN A O 1
ATOM 4559 N N . ALA A 1 582 ? -0.255 -28.121 1.112 1.00 95.44 582 ALA A N 1
ATOM 4560 C CA . ALA A 1 582 ? -1.642 -27.746 1.349 1.00 95.44 582 ALA A CA 1
ATOM 4561 C C . ALA A 1 582 ? -2.157 -28.405 2.635 1.00 95.44 582 ALA A C 1
ATOM 4563 O O . ALA A 1 582 ? -1.689 -29.477 3.026 1.00 95.44 582 ALA A O 1
ATOM 4564 N N . ILE A 1 583 ? -3.122 -27.751 3.271 1.00 97.88 583 ILE A N 1
ATOM 4565 C CA . ILE A 1 583 ? -3.882 -28.290 4.396 1.00 97.88 583 ILE A CA 1
ATOM 4566 C C . ILE A 1 583 ? -4.718 -29.473 3.886 1.00 97.88 583 ILE A C 1
ATOM 4568 O O . ILE A 1 583 ? -5.258 -29.420 2.778 1.00 97.88 583 ILE A O 1
ATOM 4572 N N . GLY A 1 584 ? -4.779 -30.551 4.672 1.00 98.00 584 GLY A N 1
ATOM 4573 C CA . GLY A 1 584 ? -5.559 -31.742 4.346 1.00 98.00 584 GLY A CA 1
ATOM 4574 C C . GLY A 1 584 ? -7.063 -31.470 4.343 1.00 98.00 584 GLY A C 1
ATOM 4575 O O . GLY A 1 584 ? -7.542 -30.514 4.949 1.00 98.00 584 GLY A O 1
ATOM 4576 N N . ASP A 1 585 ? -7.819 -32.322 3.648 1.00 97.94 585 ASP A N 1
ATOM 4577 C CA . ASP A 1 585 ? -9.277 -32.184 3.526 1.00 97.94 585 ASP A CA 1
ATOM 4578 C C . ASP A 1 585 ? -9.987 -32.182 4.891 1.00 97.94 585 ASP A C 1
ATOM 4580 O O . ASP A 1 585 ? -10.928 -31.416 5.088 1.00 97.94 585 ASP A O 1
ATOM 4584 N N . GLU A 1 586 ? -9.525 -33.001 5.840 1.00 98.00 586 GLU A N 1
ATOM 4585 C CA . GLU A 1 586 ? -10.112 -33.102 7.181 1.00 98.00 586 GLU A CA 1
ATOM 4586 C C . GLU A 1 586 ? -9.908 -31.810 7.985 1.00 98.00 586 GLU A C 1
ATOM 4588 O O . GLU A 1 586 ? -10.862 -31.266 8.548 1.00 98.00 586 GLU A O 1
ATOM 4593 N N . GLU A 1 587 ? -8.686 -31.270 8.003 1.00 97.69 587 GLU A N 1
ATOM 4594 C CA . GLU A 1 587 ? -8.380 -30.021 8.700 1.00 97.69 587 GLU A CA 1
ATOM 4595 C C . GLU A 1 587 ? -9.043 -28.811 8.029 1.00 97.69 587 GLU A C 1
ATOM 4597 O O . GLU A 1 587 ? -9.501 -27.895 8.721 1.00 97.69 587 GLU A O 1
ATOM 4602 N N . ALA A 1 588 ? -9.127 -28.806 6.696 1.00 98.00 588 ALA A N 1
ATOM 4603 C CA . ALA A 1 588 ? -9.806 -27.759 5.944 1.00 98.00 588 ALA A CA 1
ATOM 4604 C C . ALA A 1 588 ? -11.317 -27.767 6.216 1.00 98.00 588 ALA A C 1
ATOM 4606 O O . ALA A 1 588 ? -11.888 -26.710 6.484 1.00 98.00 588 ALA A O 1
ATOM 4607 N N . GLU A 1 589 ? -11.958 -28.941 6.234 1.00 97.25 589 GLU A N 1
ATOM 4608 C CA . GLU A 1 589 ? -13.378 -29.077 6.573 1.00 97.25 589 GLU A CA 1
ATOM 4609 C C . GLU A 1 589 ? -13.659 -28.676 8.026 1.00 97.25 589 GLU A C 1
ATOM 4611 O O . GLU A 1 589 ? -14.621 -27.950 8.293 1.00 97.25 589 GLU A O 1
ATOM 4616 N N . TYR A 1 590 ? -12.820 -29.120 8.968 1.00 93.94 590 TYR A N 1
ATOM 4617 C CA . TYR A 1 590 ? -12.928 -28.721 10.369 1.00 93.94 590 TYR A CA 1
ATOM 4618 C C . TYR A 1 590 ? -12.866 -27.197 10.495 1.00 93.94 590 TYR A C 1
ATOM 4620 O O . TYR A 1 590 ? -13.754 -26.592 11.089 1.00 93.94 590 TYR A O 1
ATOM 4628 N N . THR A 1 591 ? -11.864 -26.567 9.881 1.00 94.31 591 THR A N 1
ATOM 4629 C CA . THR A 1 591 ? -11.689 -25.110 9.923 1.00 94.31 591 THR A CA 1
ATOM 4630 C C . THR A 1 591 ? -12.876 -24.386 9.290 1.00 94.31 591 THR A C 1
ATOM 4632 O O . THR A 1 591 ? -13.416 -23.459 9.890 1.00 94.31 591 THR A O 1
ATOM 4635 N N . TYR A 1 592 ? -13.334 -24.833 8.117 1.00 95.44 592 TYR A N 1
ATOM 4636 C CA . TYR A 1 592 ? -14.510 -24.280 7.444 1.00 95.44 592 TYR A CA 1
ATOM 4637 C C . TYR A 1 592 ? -15.742 -24.287 8.355 1.00 95.44 592 TYR A C 1
ATOM 4639 O O . TYR A 1 592 ? -16.405 -23.264 8.517 1.00 95.44 592 TYR A O 1
ATOM 4647 N N . ARG A 1 593 ? -16.019 -25.417 9.015 1.00 91.19 593 ARG A N 1
ATOM 4648 C CA . ARG A 1 593 ? -17.199 -25.593 9.872 1.00 91.19 593 ARG A CA 1
ATOM 4649 C C . ARG A 1 593 ? -17.283 -24.573 11.011 1.00 91.19 593 ARG A C 1
ATOM 4651 O O . ARG A 1 593 ? -18.390 -24.195 11.380 1.00 91.19 593 ARG A O 1
ATOM 4658 N N . TYR A 1 594 ? -16.145 -24.151 11.562 1.00 87.75 594 TYR A N 1
ATOM 4659 C CA . TYR A 1 594 ? -16.099 -23.221 12.695 1.00 87.75 594 TYR A CA 1
ATOM 4660 C C . TYR A 1 594 ? -15.865 -21.762 12.296 1.00 87.75 594 TYR A C 1
ATOM 4662 O O . TYR A 1 594 ? -16.214 -20.874 13.066 1.00 87.75 594 TYR A O 1
ATOM 4670 N N . ASN A 1 595 ? -15.307 -21.498 11.112 1.00 90.81 595 ASN A N 1
ATOM 4671 C CA . ASN A 1 595 ? -14.926 -20.142 10.711 1.00 90.81 595 ASN A CA 1
ATOM 4672 C C . ASN A 1 595 ? -15.793 -19.562 9.586 1.00 90.81 595 ASN A C 1
ATOM 4674 O O . ASN A 1 595 ? -15.725 -18.362 9.334 1.00 90.81 595 ASN A O 1
ATOM 4678 N N . ALA A 1 596 ? -16.588 -20.385 8.899 1.00 93.00 596 ALA A N 1
ATOM 4679 C CA . ALA A 1 596 ? -17.329 -19.967 7.713 1.00 93.00 596 ALA A CA 1
ATOM 4680 C C . ALA A 1 596 ? -18.848 -19.856 7.924 1.00 93.00 596 ALA A C 1
ATOM 4682 O O . ALA A 1 596 ? -19.575 -19.693 6.944 1.00 93.00 596 ALA A O 1
ATOM 4683 N N . ASP A 1 597 ? -19.373 -19.940 9.151 1.00 91.44 597 ASP A N 1
ATOM 4684 C CA . ASP A 1 597 ? -20.806 -19.704 9.370 1.00 91.44 597 ASP A CA 1
ATOM 4685 C C . ASP A 1 597 ? -21.176 -18.216 9.169 1.00 91.44 597 ASP A C 1
ATOM 4687 O O . ASP A 1 597 ? -20.342 -17.338 9.411 1.00 91.44 597 ASP A O 1
ATOM 4691 N N . PRO A 1 598 ? -22.419 -17.899 8.756 1.00 91.31 598 PRO A N 1
ATOM 4692 C CA . PRO A 1 598 ? -22.816 -16.525 8.437 1.00 91.31 598 PRO A CA 1
ATOM 4693 C C . PRO A 1 598 ? -22.613 -15.516 9.573 1.00 91.31 598 PRO A C 1
ATOM 4695 O O . PRO A 1 598 ? -22.297 -14.355 9.314 1.00 91.31 598 PRO A O 1
ATOM 4698 N N . THR A 1 599 ? -22.780 -15.936 10.832 1.00 90.12 599 THR A N 1
ATOM 4699 C CA . THR A 1 599 ? -22.635 -15.028 11.977 1.00 90.12 599 THR A CA 1
ATOM 4700 C C . THR A 1 599 ? -21.167 -14.720 12.224 1.00 90.12 599 THR A C 1
ATOM 4702 O O . THR A 1 599 ? -20.822 -13.568 12.471 1.00 90.12 599 THR A O 1
ATOM 4705 N N . THR A 1 600 ? -20.294 -15.722 12.107 1.00 90.50 600 THR A N 1
ATOM 4706 C CA . THR A 1 600 ? -18.844 -15.520 12.191 1.00 90.50 600 THR A CA 1
ATOM 4707 C C . THR A 1 600 ? -18.357 -14.596 11.080 1.00 90.50 600 THR A C 1
ATOM 4709 O O . THR A 1 600 ? -17.701 -13.603 11.371 1.00 90.50 600 THR A O 1
ATOM 4712 N N . LEU A 1 601 ? -18.755 -14.829 9.826 1.00 94.31 601 LEU A N 1
ATOM 4713 C CA . LEU A 1 601 ? -18.340 -13.987 8.694 1.00 94.31 601 LEU A CA 1
ATOM 4714 C C . LEU A 1 601 ? -18.857 -12.542 8.796 1.00 94.31 601 LEU A C 1
ATOM 4716 O O . LEU A 1 601 ? -18.126 -11.607 8.476 1.00 94.31 601 LEU A O 1
ATOM 4720 N N . TYR A 1 602 ? -20.089 -12.342 9.277 1.00 95.06 602 TYR A N 1
ATOM 4721 C CA . TYR A 1 602 ? -20.611 -11.010 9.601 1.00 95.06 602 TYR A CA 1
ATOM 4722 C C . TYR A 1 602 ? -19.725 -10.300 10.630 1.00 95.06 602 TYR A C 1
ATOM 4724 O O . TYR A 1 602 ? -19.333 -9.146 10.439 1.00 95.06 602 TYR A O 1
ATOM 4732 N N . THR A 1 603 ? -19.409 -10.998 11.722 1.00 91.44 603 THR A N 1
ATOM 4733 C CA . THR A 1 603 ? -18.584 -10.482 12.812 1.00 91.44 603 THR A CA 1
ATOM 4734 C C . THR A 1 603 ? -17.179 -10.121 12.334 1.00 91.44 603 THR A C 1
ATOM 4736 O O . THR A 1 603 ? -16.677 -9.055 12.683 1.00 91.44 603 THR A O 1
ATOM 4739 N N . GLU A 1 604 ? -16.557 -10.963 11.513 1.00 92.56 604 GLU A N 1
ATOM 4740 C CA . GLU A 1 604 ? -15.214 -10.731 10.978 1.00 92.56 604 GLU A CA 1
ATOM 4741 C C . GLU A 1 604 ? -15.129 -9.465 10.104 1.00 92.56 604 GLU A C 1
ATOM 4743 O O . GLU A 1 604 ? -14.072 -8.841 10.010 1.00 92.56 604 GLU A O 1
ATOM 4748 N N . PHE A 1 605 ? -16.245 -9.024 9.513 1.00 96.69 605 PHE A N 1
ATOM 4749 C CA . PHE A 1 605 ? -16.307 -7.758 8.782 1.00 96.69 605 PHE A CA 1
ATOM 4750 C C . PHE A 1 605 ? -16.371 -6.516 9.685 1.00 96.69 605 PHE A C 1
ATOM 4752 O O . PHE A 1 605 ? -15.938 -5.428 9.286 1.00 96.69 605 PHE A O 1
ATOM 4759 N N . GLN A 1 606 ? -16.922 -6.649 10.897 1.00 95.00 606 GLN A N 1
ATOM 4760 C CA . GLN A 1 606 ? -17.261 -5.504 11.749 1.00 95.00 606 GLN A CA 1
ATOM 4761 C C . GLN A 1 606 ? -16.070 -4.594 12.072 1.00 95.00 606 GLN A C 1
ATOM 4763 O O . GLN A 1 606 ? -16.246 -3.380 11.988 1.00 95.00 606 GLN A O 1
ATOM 4768 N N . PRO A 1 607 ? -14.846 -5.088 12.354 1.00 95.19 607 PRO A N 1
ATOM 4769 C CA . PRO A 1 607 ? -13.708 -4.205 12.612 1.00 95.19 607 PRO A CA 1
ATOM 4770 C C . PRO A 1 607 ? -13.406 -3.237 11.457 1.00 95.19 607 PRO A C 1
ATOM 4772 O O . PRO A 1 607 ? -13.091 -2.065 11.686 1.00 95.19 607 PRO A O 1
ATOM 4775 N N . ASP A 1 608 ? -13.515 -3.703 10.210 1.00 96.62 608 ASP A N 1
ATOM 4776 C CA . ASP A 1 608 ? -13.285 -2.875 9.026 1.00 96.62 608 ASP A CA 1
ATOM 4777 C C . ASP A 1 608 ? -14.442 -1.895 8.781 1.00 96.62 608 ASP A C 1
ATOM 4779 O O . ASP A 1 608 ? -14.195 -0.740 8.411 1.00 96.62 608 ASP A O 1
ATOM 4783 N N . PHE A 1 609 ? -15.681 -2.327 9.029 1.00 95.62 609 PHE A N 1
ATOM 4784 C CA . PHE A 1 609 ? -16.872 -1.481 8.960 1.00 95.62 609 PHE A CA 1
ATOM 4785 C C . PHE A 1 609 ? -16.851 -0.365 10.015 1.00 95.62 609 PHE A C 1
ATOM 4787 O O . PHE A 1 609 ? -16.952 0.817 9.675 1.00 95.62 609 PHE A O 1
ATOM 4794 N N . GLU A 1 610 ? -16.643 -0.710 11.286 1.00 92.75 610 GLU A N 1
ATOM 4795 C CA . GLU A 1 610 ? -16.571 0.226 12.412 1.00 92.75 610 GLU A CA 1
ATOM 4796 C C . GLU A 1 610 ? -15.458 1.257 12.215 1.00 92.75 610 GLU A C 1
ATOM 4798 O O . GLU A 1 610 ? -15.632 2.442 12.524 1.00 92.75 610 GLU A O 1
ATOM 4803 N N . TYR A 1 611 ? -14.326 0.840 11.639 1.00 94.94 611 TYR A N 1
ATOM 4804 C CA . TYR A 1 611 ? -13.266 1.763 11.263 1.00 94.94 611 TYR A CA 1
ATOM 4805 C C . TYR A 1 611 ? -13.740 2.794 10.229 1.00 94.94 611 TYR A C 1
ATOM 4807 O O . TYR A 1 611 ? -13.428 3.978 10.370 1.00 94.94 611 TYR A O 1
ATOM 4815 N N . GLU A 1 612 ? -14.518 2.397 9.218 1.00 94.81 612 GLU A N 1
ATOM 4816 C CA . GLU A 1 612 ? -15.082 3.336 8.238 1.00 94.81 612 GLU A CA 1
ATOM 4817 C C . GLU A 1 612 ? -16.186 4.224 8.836 1.00 94.81 612 GLU A C 1
ATOM 4819 O O . GLU A 1 612 ? -16.249 5.416 8.514 1.00 94.81 612 GLU A O 1
ATOM 4824 N N . VAL A 1 613 ? -16.995 3.721 9.773 1.00 89.94 613 VAL A N 1
ATOM 4825 C CA . VAL A 1 613 ? -17.945 4.545 10.544 1.00 89.94 613 VAL A CA 1
ATOM 4826 C C . VAL A 1 613 ? -17.194 5.614 11.343 1.00 89.94 613 VAL A C 1
ATOM 4828 O O . VAL A 1 613 ? -17.473 6.810 11.206 1.00 89.94 613 VAL A O 1
ATOM 4831 N N . TRP A 1 614 ? -16.175 5.217 12.110 1.00 91.50 614 TRP A N 1
ATOM 4832 C CA . TRP A 1 614 ? -15.334 6.132 12.882 1.00 91.50 614 TRP A CA 1
ATOM 4833 C C . TRP A 1 614 ? -14.639 7.168 11.987 1.00 91.50 614 TRP A C 1
ATOM 4835 O O . TRP A 1 614 ? -14.692 8.375 12.247 1.00 91.50 614 TRP A O 1
ATOM 4845 N N . LYS A 1 615 ? -14.023 6.712 10.893 1.00 90.44 615 LYS A N 1
ATOM 4846 C CA . LYS A 1 615 ? -13.267 7.541 9.946 1.00 90.44 615 LYS A CA 1
ATOM 4847 C C . LYS A 1 615 ? -14.158 8.518 9.183 1.00 90.44 615 LYS A C 1
ATOM 4849 O O . LYS A 1 615 ? -13.730 9.640 8.912 1.00 90.44 615 LYS A O 1
ATOM 4854 N N . SER A 1 616 ? -15.391 8.123 8.867 1.00 86.69 616 SER A N 1
ATOM 4855 C CA . SER A 1 616 ? -16.372 8.969 8.177 1.00 86.69 616 SER A CA 1
ATOM 4856 C C . SER A 1 616 ? -17.026 10.017 9.076 1.00 86.69 616 SER A C 1
ATOM 4858 O O . SER A 1 616 ? -17.735 10.879 8.564 1.00 86.69 616 SER A O 1
ATOM 4860 N N . LYS A 1 617 ? -16.804 9.972 10.399 1.00 87.56 617 LYS A N 1
ATOM 4861 C CA . LYS A 1 617 ? -17.432 10.882 11.375 1.00 87.56 617 LYS A CA 1
ATOM 4862 C C . LYS A 1 617 ? -18.967 10.903 11.266 1.00 87.56 617 LYS A C 1
ATOM 4864 O O . LYS A 1 617 ? -19.583 11.946 11.470 1.00 87.56 617 LYS A O 1
ATOM 4869 N N . GLY A 1 618 ? -19.567 9.759 10.930 1.00 75.38 618 GLY A N 1
ATOM 4870 C CA . GLY A 1 618 ? -21.016 9.592 10.779 1.00 75.38 618 GLY A CA 1
ATOM 4871 C C . GLY A 1 618 ? -21.583 9.973 9.406 1.00 75.38 618 GLY A C 1
ATOM 4872 O O . GLY A 1 618 ? -22.772 9.783 9.178 1.00 75.38 618 GLY A O 1
ATOM 4873 N N . GLU A 1 619 ? -20.774 10.461 8.456 1.00 79.62 619 GLU A N 1
ATOM 4874 C CA . GLU A 1 619 ? -21.267 10.803 7.107 1.00 79.62 619 GLU A CA 1
ATOM 4875 C C . GLU A 1 619 ? -21.826 9.594 6.345 1.00 79.62 619 GLU A C 1
ATOM 4877 O O . GLU A 1 619 ? -22.739 9.741 5.531 1.00 79.62 619 GLU A O 1
ATOM 4882 N N . LEU A 1 620 ? -21.275 8.409 6.608 1.00 80.62 620 LEU A N 1
ATOM 4883 C CA . LEU A 1 620 ? -21.658 7.146 5.978 1.00 80.62 620 LEU A CA 1
ATOM 4884 C C . LEU A 1 620 ? -23.115 6.767 6.281 1.00 80.62 620 LEU A C 1
ATOM 4886 O O . LEU A 1 620 ? -23.809 6.262 5.401 1.00 80.62 620 LEU A O 1
ATOM 4890 N N . GLN A 1 621 ? -23.580 7.108 7.487 1.00 76.12 621 GLN A N 1
ATOM 4891 C CA . GLN A 1 621 ? -24.907 6.777 8.011 1.00 76.12 621 GLN A CA 1
ATOM 4892 C C . GLN A 1 621 ? -25.988 7.807 7.660 1.00 76.12 621 GLN A C 1
ATOM 4894 O O . GLN A 1 621 ? -27.115 7.713 8.135 1.00 76.12 621 GLN A O 1
ATOM 4899 N N . SER A 1 622 ? -25.675 8.828 6.853 1.00 63.97 622 SER A N 1
ATOM 4900 C CA . SER A 1 622 ? -26.698 9.785 6.413 1.00 63.97 622 SER A CA 1
ATOM 4901 C C . SER A 1 622 ? -27.718 9.079 5.507 1.00 63.97 622 SER A C 1
ATOM 4903 O O . SER A 1 622 ? -27.429 8.770 4.348 1.00 63.97 622 SER A O 1
ATOM 4905 N N . GLY A 1 623 ? -28.870 8.746 6.098 1.00 52.56 623 GLY A N 1
ATOM 4906 C CA . GLY A 1 623 ? -29.885 7.860 5.534 1.00 52.56 623 GLY A CA 1
ATOM 4907 C C . GLY A 1 623 ? -30.699 8.438 4.383 1.00 52.56 623 GLY A C 1
ATOM 4908 O O . GLY A 1 623 ? -30.598 9.617 4.040 1.00 52.56 623 GLY A O 1
ATOM 4909 N N . VAL A 1 624 ? -31.501 7.561 3.782 1.00 47.38 624 VAL A N 1
ATOM 4910 C CA . VAL A 1 624 ? -32.508 7.904 2.772 1.00 47.38 624 VAL A CA 1
ATOM 4911 C C . VAL A 1 624 ? -33.728 8.453 3.525 1.00 47.38 624 VAL A C 1
ATOM 4913 O O . VAL A 1 624 ? -34.334 7.715 4.298 1.00 47.38 624 VAL A O 1
ATOM 4916 N N . ASN A 1 625 ? -34.044 9.744 3.366 1.00 38.72 625 ASN A N 1
ATOM 4917 C CA . ASN A 1 625 ? -35.274 10.337 3.921 1.00 38.72 625 ASN A CA 1
ATOM 4918 C C . ASN A 1 625 ? -36.528 9.823 3.214 1.00 38.72 625 ASN A C 1
ATOM 4920 O O . ASN A 1 625 ? -36.476 9.705 1.966 1.00 38.72 625 ASN A O 1
#

InterPro domains:
  IPR001303 Class II aldolase/adducin N-terminal [PF00596] (389-571)
  IPR001303 Class II aldolase/adducin N-terminal [SM01007] (389-571)
  IPR036409 Class II aldolase/adducin N-terminal domain superfamily [G3DSA:3.40.225.10] (369-622)
  IPR036409 Class II aldolase/adducin N-terminal domain superfamily [SSF53639] (384-599)
  IPR051017 Aldolase class II Adducin subfamily [PTHR10672] (379-595)

Mean predicted aligned error: 19.06 Å

Nearest PDB structures (foldseek):
  8iai-assembly1_1  TM=8.441E-01  e=3.877E-12  Sus scrofa
  8iah-assembly1_1  TM=8.439E-01  e=6.740E-12  Sus scrofa
  8iah-assembly1_4  TM=8.229E-01  e=2.686E-11  Sus scrofa
  8iah-assembly1_3  TM=8.187E-01  e=6.157E-11  Sus scrofa
  8iai-assembly1_3  TM=7.986E-01  e=5.880E-11  Sus scrofa

Foldseek 3Di:
DPDPPPPDQDLVNLLVVLQVLLLVLLVLLLVLLVLLQCFQVDQDPPDLQDTRPQLSFQKKWFADDDDPDDFDGQKIWGHGLFWTKIAGNPDPPPARGIDTQDGDQPPPDQVLSSVVVVCVSRVHDCQQQVADADDPDDDQGPHLRNSLCRPQVNPPGDPPRSNVLSVLSVVLSVLSVVLNVVVVCVVPPQLVQEDPDPPPPPPRLTDHDPRVVRNPDDPLSVLSSSLVSLVVSLVSLVCSLVVSNVSSVVVLVVQVVSQVSGDPSDHTPMDGNCSSSVSSVSSSVSSVSSSVSSVSSSVSRDDDPPPDPPDDPDPPDDDDDDDDDDDDDDDDDDDDDDDDDPDVDPPCPDDAPPPPQQPLVPVDPCVPPGDDFDGDDPDLVVVLLVQLLVLLLLLLLCVVVPLDDQQFKKKWFQRSVHRQKIKMAATRDRSNQDASQRIFIAGLQRDGDDGHPHHDDNLVVLLVSLQCVLAVLFGMKIDTCGDLQLVLLQVQDDFFQQDLLSLLCQVQEFEQDPDDPSPDRNVVSNSQNVRNPHGHQKYRYRNGGIMGTHNGSQLRSLCRSSVSVSSVVRVVVVVVVDDGDTDDSVVSPVSNVSCNDRRNSSSVSVVSSSVSCVVVVNRRSPHHD

Radius of gyration: 34.99 Å; Cα contacts (8 Å, |Δi|>4): 992; chains: 1; bounding box: 106×69×100 Å

Sequence (625 aa):
MMLKYLTKPTRKGIADALLILAVIGSVVSVILVSIVFIAGTTIIRGDPDHLLWKPLALVSFDGVIPNNDTSHFLIRLNWYASSFGWEHPTAPKGFPKAGITSSGLRYNSNIINDLHQIASDLRLPEDTWNCPKPGPYEDPCGNIFFEAWRSFMASDGLPIDSWFIWINIVAALLMGIMDIFREWIIPNRPHWLKCRCIIGKRWCPLPKGNKEEIEQHDDYVWDKVRLAYWALSAAYFGIAAAHTCLKSVLFVRYLSYFEERLPDGISMHGRRRLASEILLWVAFGIKTGGALCMAIRWKLSRRPKGWVDGQNLGRIERSKPNVADVNLTTNPSSKIEPSVVRSASFATSAEAPAEQVNQNFAAVATGGIPYPGIPSIEDPYQKRQWQLEHMAGAFRVFARMGFTEGAAGHISVRDPVDPDTFWINPMGVHFGMLKASDMVHINEKGQVIGGNRVAVNAAGFTIHAAIHKARPDVHAACHAHSKYGKAWSSFGKPLEMLNQDACIFYKDHSVYSDFGGVVFEDDEGARIAKALGPSNRSVILQNHGILTAGGTVDEAAYLFSLLERTCEVQLLVESARLQRQAIGDEEAEYTYRYNADPTTLYTEFQPDFEYEVWKSKGELQSGVN

Secondary structure (DSSP, 8-state):
-------PPPHHHHHHHHHHHHHHHHHHHHHHHHHHHHTTSSBPTT-TT-BTTGGG-SEEEEE----TT--S-SEEEEE-SSEEEEE-TTPPTTS--EEEEEEGGG----HHHHHHHHHHHTT--GGGT-PPP--TT-PPPS-HHHHHHHTTTTTT-----HHHHHHHHHHHHHHHHHHHHHHHHHHH-GGGG----SS-TTT--S--S-HHHHHT--HHHHHHHHHHHHHHHHHHHHHHHHHHHHHHHHHHHHHHHHHTTSPTT-----EE-HHHHHHHHHHHHHHHHHHHHHHHHHHHT-PPTT----S-------------------------------------SS---TT---TT-TTS--TTPPPP-S----SHHHHHHHHHHHHHHHHHHHHHHT--BTTB-EEEEE-SSSTTEEEEPPTT--GGG--GGG-EEEETTS-EEEES-S---HHHHHHHHHHHHH-TT--EEEEE--HHHHHHHTT--PPP--STGGGGGTT-EEEE-----TT-HHHHHHHHHHHHTTT-SEEEETTTEEEEEESSHHHHHHHHHHHHHHHHHHHHHHHHT----PPPHHHHHHHHHHH-SHHHHHHHHHHHHHHHHHHHTTGGG----

Organism: NCBI:txid40199